Protein 6XI3 (pdb70)

Structure (mmCIF, N/CA/C/O backbone):
data_6XI3
#
_entry.id   6XI3
#
_cell.length_a   202.833
_cell.length_b   45.631
_cell.length_c   58.600
_cell.angle_alpha   90.000
_cell.angle_beta   99.994
_cell.angle_gamma   90.000
#
_symmetry.space_group_name_H-M   'C 1 2 1'
#
loop_
_entity.id
_entity.type
_entity.pdbx_description
1 polymer 'Large adhesion protein (Lap) involved in biofilm formation'
2 non-polymer 'CALCIUM ION'
3 non-polymer 'CHLORIDE ION'
4 non-polymer 'SODIUM ION'
5 non-polymer '{[-(BIS-CARBOXYMETHYL-AMINO)-ETHYL]-CARBOXYMETHYL-AMINO}-ACETIC ACID'
6 non-polymer DI(HYDROXYETHYL)ETHER
7 non-polymer 1,2-ETHANEDIOL
8 water water
#
loop_
_atom_site.group_PDB
_atom_site.id
_atom_site.type_symbol
_atom_site.label_atom_id
_atom_site.label_alt_id
_atom_site.label_comp_id
_atom_site.label_asym_id
_atom_site.label_entity_id
_atom_site.label_seq_id
_atom_site.pdbx_PDB_ins_code
_atom_site.Cartn_x
_atom_site.Cartn_y
_atom_site.Cartn_z
_atom_site.occupancy
_atom_site.B_iso_or_equiv
_atom_site.auth_seq_id
_atom_site.auth_comp_id
_atom_site.auth_asym_id
_atom_site.auth_atom_id
_atom_site.pdbx_PDB_model_num
ATOM 1 N N . ALA A 1 27 ? 32.372 12.907 -34.667 1.000 71.518 27 ALA AAA N 1
ATOM 2 C CA . ALA A 1 27 ? 31.177 13.381 -33.882 1.000 70.157 27 ALA AAA CA 1
ATOM 3 C C . ALA A 1 27 ? 31.481 13.290 -32.377 1.000 60.013 27 ALA AAA C 1
ATOM 4 O O . ALA A 1 27 ? 31.951 12.214 -31.918 1.000 56.282 27 ALA AAA O 1
ATOM 6 N N . GLY A 1 28 ? 31.267 14.386 -31.641 1.000 44.782 28 GLY AAA N 1
ATOM 7 C CA . GLY A 1 28 ? 31.536 14.422 -30.191 1.000 41.576 28 GLY AAA CA 1
ATOM 8 C C . GLY A 1 28 ? 30.640 13.452 -29.443 1.000 37.574 28 GLY AAA C 1
ATOM 9 O O . GLY A 1 28 ? 29.456 13.385 -29.781 1.000 36.430 28 GLY AAA O 1
ATOM 10 N N . ALA A 1 29 ? 31.151 12.711 -28.459 1.000 34.840 29 ALA AAA N 1
ATOM 11 C CA . ALA A 1 29 ? 30.299 11.777 -27.665 1.000 31.454 29 ALA AAA CA 1
ATOM 12 C C . ALA A 1 29 ? 30.769 11.761 -26.208 1.000 30.392 29 ALA AAA C 1
ATOM 13 O O . ALA A 1 29 ? 31.958 12.011 -25.941 1.000 27.462 29 ALA AAA O 1
ATOM 15 N N . LEU A 1 30 ? 29.838 11.565 -25.285 1.000 25.764 30 LEU AAA N 1
ATOM 16 C CA . LEU A 1 30 ? 30.143 11.420 -23.848 1.000 26.731 30 LEU AAA CA 1
ATOM 17 C C . LEU A 1 30 ? 29.314 10.259 -23.315 1.000 27.122 30 LEU AAA C 1
ATOM 18 O O . LEU A 1 30 ? 28.113 10.187 -23.650 1.000 28.319 30 LEU AAA O 1
ATOM 23 N N . THR A 1 31 ? 29.927 9.405 -22.499 1.000 26.413 31 THR AAA N 1
ATOM 24 C CA . THR A 1 31 ? 29.194 8.393 -21.682 1.000 25.609 31 THR AAA CA 1
ATOM 25 C C . THR A 1 31 ? 29.535 8.608 -20.217 1.000 25.278 31 THR AAA C 1
ATOM 26 O O . THR A 1 31 ? 30.688 9.022 -19.901 1.000 25.841 31 THR AAA O 1
ATOM 30 N N . VAL A 1 32 ? 28.615 8.199 -19.348 1.000 26.418 32 VAL AAA N 1
ATOM 31 C CA . VAL A 1 32 ? 28.892 8.120 -17.897 1.000 24.344 32 VAL AAA CA 1
ATOM 32 C C . VAL A 1 32 ? 28.289 6.806 -17.392 1.000 27.552 32 VAL AAA C 1
ATOM 33 O O . VAL A 1 32 ? 27.248 6.414 -17.905 1.000 26.173 32 VAL AAA O 1
ATOM 37 N N . SER A 1 33 ? 28.942 6.131 -16.447 1.000 27.328 33 SER AAA N 1
ATOM 38 C CA . SER A 1 33 ? 28.373 4.945 -15.766 1.000 28.307 33 SER AAA CA 1
ATOM 39 C C . SER A 1 33 ? 28.529 5.165 -14.281 1.000 27.100 33 SER AAA C 1
ATOM 40 O O . SER A 1 33 ? 29.527 5.760 -13.894 1.000 24.200 33 SER AAA O 1
ATOM 43 N N . LEU A 1 34 ? 27.537 4.703 -13.518 1.000 26.156 34 LEU AAA N 1
ATOM 44 C CA . LEU A 1 34 ? 27.618 4.623 -12.047 1.000 29.101 34 LEU AAA CA 1
ATOM 45 C C . LEU A 1 34 ? 28.103 3.205 -11.732 1.000 29.178 34 LEU AAA C 1
ATOM 46 O O . LEU A 1 34 ? 27.330 2.279 -11.899 1.000 32.697 34 LEU AAA O 1
ATOM 51 N N . ASP A 1 35 ? 29.376 3.049 -11.391 1.000 28.568 35 ASP AAA N 1
ATOM 52 C CA . ASP A 1 35 ? 30.013 1.714 -11.288 1.000 28.782 35 ASP AAA CA 1
ATOM 53 C C . ASP A 1 35 ? 29.674 1.073 -9.954 1.000 30.322 35 ASP AAA C 1
ATOM 54 O O . ASP A 1 35 ? 29.447 -0.134 -9.942 1.000 32.549 35 ASP AAA O 1
ATOM 59 N N . THR A 1 36 ? 29.670 1.835 -8.874 1.000 29.511 36 THR AAA N 1
ATOM 60 C CA . THR A 1 36 ? 29.358 1.265 -7.541 1.000 33.751 36 THR AAA CA 1
ATOM 61 C C . THR A 1 36 ? 28.697 2.335 -6.687 1.000 31.544 36 THR AAA C 1
ATOM 62 O O . THR A 1 36 ? 29.059 3.504 -6.779 1.000 31.727 36 THR AAA O 1
ATOM 66 N N . VAL A 1 37 ? 27.736 1.909 -5.890 1.000 30.844 37 VAL AAA N 1
ATOM 67 C CA . VAL A 1 37 ? 27.194 2.697 -4.764 1.000 30.523 37 VAL AAA CA 1
ATOM 68 C C . VAL A 1 37 ? 27.531 1.879 -3.528 1.000 34.314 37 VAL AAA C 1
ATOM 69 O O . VAL A 1 37 ? 27.088 0.688 -3.468 1.000 33.521 37 VAL AAA O 1
ATOM 73 N N . ASP A 1 38 ? 28.323 2.473 -2.640 1.000 31.862 38 ASP AAA N 1
ATOM 74 C CA . ASP A 1 38 ? 28.686 1.870 -1.340 1.000 31.514 38 ASP AAA CA 1
ATOM 75 C C . ASP A 1 38 ? 27.741 2.440 -0.279 1.000 28.227 38 ASP AAA C 1
ATOM 76 O O . ASP A 1 38 ? 28.005 3.543 0.219 1.000 30.398 38 ASP AAA O 1
ATOM 81 N N . ASN A 1 39 ? 26.719 1.668 0.067 1.000 28.569 39 ASN AAA N 1
ATOM 82 C CA . ASN A 1 39 ? 25.676 1.995 1.072 1.000 30.980 39 ASN AAA CA 1
ATOM 83 C C . ASN A 1 39 ? 26.278 2.243 2.462 1.000 32.822 39 ASN AAA C 1
ATOM 84 O O . ASN A 1 39 ? 25.732 3.117 3.183 1.000 36.842 39 ASN AAA O 1
ATOM 89 N N . THR A 1 40 ? 27.365 1.560 2.837 1.000 33.815 40 THR AAA N 1
ATOM 90 C CA . THR A 1 40 ? 28.004 1.704 4.178 1.000 33.863 40 THR AAA CA 1
ATOM 91 C C . THR A 1 40 ? 28.844 2.985 4.228 1.000 31.395 40 THR AAA C 1
ATOM 92 O O . THR A 1 40 ? 28.632 3.794 5.130 1.000 32.928 40 THR AAA O 1
ATOM 96 N N . ALA A 1 41 ? 29.739 3.207 3.274 1.000 30.676 41 ALA AAA N 1
ATOM 97 C CA . ALA A 1 41 ? 30.566 4.437 3.230 1.000 31.245 41 ALA AAA CA 1
ATOM 98 C C . ALA A 1 41 ? 29.740 5.628 2.691 1.000 31.794 41 ALA AAA C 1
ATOM 99 O O . ALA A 1 41 ? 30.181 6.776 2.892 1.000 28.530 41 ALA AAA O 1
ATOM 101 N N . GLN A 1 42 ? 28.567 5.380 2.066 1.000 27.942 42 GLN AAA N 1
ATOM 102 C CA . GLN A 1 42 ? 27.743 6.454 1.409 1.000 29.124 42 GLN AAA CA 1
ATOM 103 C C . GLN A 1 42 ? 28.617 7.211 0.399 1.000 25.984 42 GLN AAA C 1
ATOM 104 O O . GLN A 1 42 ? 28.852 8.460 0.553 1.000 25.550 42 GLN AAA O 1
ATOM 110 N N . THR A 1 43 ? 29.177 6.448 -0.530 1.000 26.331 43 THR AAA N 1
ATOM 111 C CA . THR A 1 43 ? 30.058 6.969 -1.595 1.000 28.077 43 THR AAA CA 1
ATOM 112 C C . THR A 1 43 ? 29.649 6.322 -2.899 1.000 27.368 43 THR AAA C 1
ATOM 113 O O . THR A 1 43 ? 28.992 5.298 -2.863 1.000 26.947 43 THR AAA O 1
ATOM 117 N N . ALA A 1 44 ? 30.074 6.904 -4.008 1.000 25.123 44 ALA AAA N 1
ATOM 118 C CA . ALA A 1 44 ? 29.841 6.306 -5.331 1.000 23.989 44 ALA AAA CA 1
ATOM 119 C C . ALA A 1 44 ? 31.119 6.421 -6.141 1.000 21.705 44 ALA AAA C 1
ATOM 120 O O . ALA A 1 44 ? 31.885 7.384 -5.952 1.000 21.909 44 ALA AAA O 1
ATOM 122 N N . ASN A 1 45 ? 31.271 5.486 -7.059 1.000 25.357 45 ASN AAA N 1
ATOM 123 C CA . ASN A 1 45 ? 32.354 5.486 -8.070 1.000 25.431 45 ASN AAA CA 1
ATOM 124 C C . ASN A 1 45 ? 31.684 5.607 -9.431 1.000 24.527 45 ASN AAA C 1
ATOM 125 O O . ASN A 1 45 ? 30.673 4.845 -9.698 1.000 23.526 45 ASN AAA O 1
ATOM 130 N N . LEU A 1 46 ? 32.202 6.551 -10.223 1.000 24.888 46 LEU AAA N 1
ATOM 131 C CA . LEU A 1 46 ? 31.727 6.900 -11.583 1.000 27.901 46 LEU AAA CA 1
ATOM 132 C C . LEU A 1 46 ? 32.895 6.746 -12.549 1.000 25.524 46 LEU AAA C 1
ATOM 133 O O . LEU A 1 46 ? 34.025 7.049 -12.151 1.000 26.198 46 LEU AAA O 1
ATOM 138 N N . SER A 1 47 ? 32.594 6.460 -13.804 1.000 26.412 47 SER AAA N 1
ATOM 139 C CA . SER A 1 47 ? 33.569 6.553 -14.910 1.000 23.663 47 SER AAA CA 1
ATOM 140 C C . SER A 1 47 ? 32.853 6.938 -16.206 1.000 24.217 47 SER AAA C 1
ATOM 141 O O . SER A 1 47 ? 31.606 6.921 -16.268 1.000 26.901 47 SER AAA O 1
ATOM 144 N N . GLY A 1 48 ? 33.627 7.287 -17.224 1.000 26.251 48 GLY AAA N 1
ATOM 145 C CA . GLY A 1 48 ? 33.063 7.379 -18.577 1.000 24.624 48 GLY AAA CA 1
ATOM 146 C C . GLY A 1 48 ? 34.136 7.491 -19.630 1.000 22.836 48 GLY AAA C 1
ATOM 147 O O . GLY A 1 48 ? 35.370 7.306 -19.319 1.000 21.155 48 GLY AAA O 1
ATOM 148 N N . THR A 1 49 ? 33.669 7.783 -20.828 1.000 21.915 49 THR AAA N 1
ATOM 149 C CA . THR A 1 49 ? 34.472 7.895 -22.064 1.000 24.470 49 THR AAA CA 1
ATOM 150 C C . THR A 1 49 ? 34.018 9.146 -22.794 1.000 24.345 49 THR AAA C 1
ATOM 151 O O . THR A 1 49 ? 32.858 9.571 -22.613 1.000 25.327 49 THR AAA O 1
ATOM 155 N N . THR A 1 50 ? 34.883 9.649 -23.668 1.000 24.104 50 THR AAA N 1
ATOM 156 C CA . THR A 1 50 ? 34.586 10.797 -24.544 1.000 24.899 50 THR AAA CA 1
ATOM 157 C C . THR A 1 50 ? 35.199 10.519 -25.893 1.000 24.750 50 THR AAA C 1
ATOM 158 O O . THR A 1 50 ? 36.175 9.782 -25.927 1.000 23.369 50 THR AAA O 1
ATOM 162 N N . THR A 1 51 ? 34.618 11.120 -26.919 1.000 26.434 51 THR AAA N 1
ATOM 163 C CA . THR A 1 51 ? 35.156 11.170 -28.300 1.000 27.844 51 THR AAA CA 1
ATOM 164 C C . THR A 1 51 ? 35.207 12.645 -28.660 1.000 25.539 51 THR AAA C 1
ATOM 165 O O . THR A 1 51 ? 34.189 13.334 -28.393 1.000 24.418 51 THR AAA O 1
ATOM 169 N N . ASP A 1 52 ? 36.336 13.108 -29.192 1.000 25.936 52 ASP AAA N 1
ATOM 170 C CA . ASP A 1 52 ? 36.477 14.475 -29.739 1.000 31.289 52 ASP AAA CA 1
ATOM 171 C C . ASP A 1 52 ? 36.326 15.487 -28.615 1.000 30.748 52 ASP AAA C 1
ATOM 172 O O . ASP A 1 52 ? 35.943 16.619 -28.933 1.000 27.319 52 ASP AAA O 1
ATOM 177 N N . VAL A 1 53 ? 36.608 15.094 -27.375 1.000 24.682 53 VAL AAA N 1
ATOM 178 C CA . VAL A 1 53 ? 36.830 16.048 -26.253 1.000 26.073 53 VAL AAA CA 1
ATOM 179 C C . VAL A 1 53 ? 38.338 16.102 -26.004 1.000 25.735 53 VAL AAA C 1
ATOM 180 O O . VAL A 1 53 ? 38.977 15.020 -25.936 1.000 27.538 53 VAL AAA O 1
ATOM 184 N N . ALA A 1 54 ? 3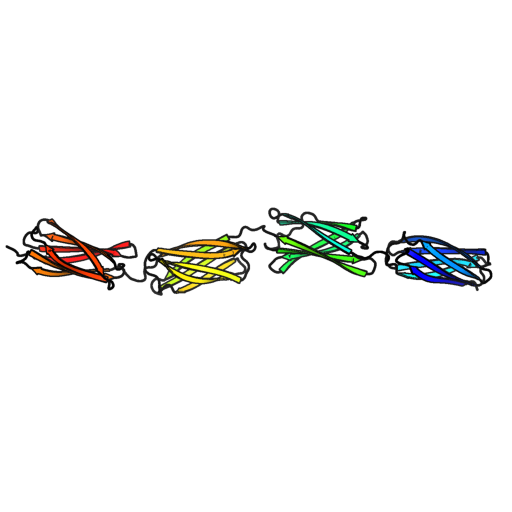8.898 17.304 -25.878 1.000 22.931 54 ALA AAA N 1
ATOM 185 C CA . ALA A 1 54 ? 40.350 17.503 -25.663 1.000 25.743 54 ALA AAA CA 1
ATOM 186 C C . ALA A 1 54 ? 40.729 16.952 -24.296 1.000 24.639 54 ALA AAA C 1
ATOM 187 O O . ALA A 1 54 ? 40.058 17.236 -23.294 1.000 23.095 54 ALA AAA O 1
ATOM 189 N N . PRO A 1 55 ? 41.837 16.187 -24.215 1.000 24.740 55 PRO AAA N 1
ATOM 190 C CA . PRO A 1 55 ? 42.398 15.833 -22.913 1.000 26.426 55 PRO AAA CA 1
ATOM 191 C C . PRO A 1 55 ? 42.649 17.130 -22.121 1.000 25.870 55 PRO AAA C 1
ATOM 192 O O . PRO A 1 55 ? 43.010 18.124 -22.722 1.000 23.172 55 PRO AAA O 1
ATOM 196 N N . ASN A 1 56 ? 42.360 17.093 -20.816 1.000 22.697 56 ASN AAA N 1
ATOM 197 C CA . ASN A 1 56 ? 42.533 18.191 -19.836 1.000 24.265 56 ASN AAA CA 1
ATOM 198 C C . ASN A 1 56 ? 41.293 19.090 -19.792 1.000 23.979 56 ASN AAA C 1
ATOM 199 O O . ASN A 1 56 ? 41.266 20.026 -18.950 1.000 25.597 56 ASN AAA O 1
ATOM 204 N N . GLU A 1 57 ? 40.267 18.791 -20.586 1.000 23.968 57 GLU AAA N 1
ATOM 205 C CA . GLU A 1 57 ? 38.936 19.418 -20.409 1.000 26.860 57 GLU AAA CA 1
ATOM 206 C C . GLU A 1 57 ? 38.236 18.674 -19.261 1.000 25.917 57 GLU AAA C 1
ATOM 207 O O . GLU A 1 57 ? 38.742 17.612 -18.849 1.000 21.218 57 GLU AAA O 1
ATOM 213 N N . GLN A 1 58 ? 37.172 19.259 -18.743 1.000 23.789 58 GLN AAA N 1
ATOM 214 C CA . GLN A 1 58 ? 36.443 18.748 -17.564 1.000 25.477 58 GLN AAA CA 1
ATOM 215 C C . GLN A 1 58 ? 35.086 18.183 -17.995 1.000 26.342 58 GLN AAA C 1
ATOM 216 O O . GLN A 1 58 ? 34.489 18.689 -18.986 1.000 22.510 58 GLN AAA O 1
ATOM 222 N N . VAL A 1 59 ? 34.661 17.141 -17.271 1.000 23.945 59 VAL AAA N 1
ATOM 223 C CA . VAL A 1 59 ? 33.284 16.599 -17.279 1.000 23.106 59 VAL AAA CA 1
ATOM 224 C C . VAL A 1 59 ? 32.609 17.056 -15.995 1.000 24.291 59 VAL AAA C 1
ATOM 225 O O . VAL A 1 59 ? 33.125 16.741 -14.931 1.000 24.361 59 VAL AAA O 1
ATOM 229 N N . ALA A 1 60 ? 31.528 17.821 -16.110 1.000 23.667 60 ALA AAA N 1
ATOM 230 C CA . ALA A 1 60 ? 30.720 18.260 -14.948 1.000 23.479 60 ALA AAA CA 1
ATOM 231 C C . ALA A 1 60 ? 29.743 17.131 -14.627 1.000 25.226 60 ALA AAA C 1
ATOM 232 O O . ALA A 1 60 ? 29.187 16.479 -15.556 1.000 22.786 60 ALA AAA O 1
ATOM 234 N N . ILE A 1 61 ? 29.545 16.868 -13.352 1.000 24.128 61 ILE AAA N 1
ATOM 235 C CA . ILE A 1 61 ? 28.699 15.727 -12.958 1.000 23.992 61 ILE AAA CA 1
ATOM 236 C C . ILE A 1 61 ? 27.716 16.230 -11.919 1.000 23.940 61 ILE AAA C 1
ATOM 237 O O . ILE A 1 61 ? 28.128 16.997 -11.045 1.000 23.742 61 ILE AAA O 1
ATOM 242 N N . THR A 1 62 ? 26.468 15.823 -12.039 1.000 22.464 62 THR AAA N 1
ATOM 243 C CA . THR A 1 62 ? 25.492 15.980 -10.932 1.000 24.349 62 THR AAA CA 1
ATOM 244 C C . THR A 1 62 ? 24.990 14.595 -10.542 1.000 24.374 62 THR AAA C 1
ATOM 245 O O . THR A 1 62 ? 24.836 13.687 -11.417 1.000 26.181 62 THR AAA O 1
ATOM 249 N N . ILE A 1 63 ? 24.788 14.424 -9.248 1.000 26.766 63 ILE AAA N 1
ATOM 250 C CA . ILE A 1 63 ? 24.080 13.239 -8.712 1.000 24.776 63 ILE AAA CA 1
ATOM 251 C C . ILE A 1 63 ? 22.891 13.807 -7.958 1.000 24.495 63 ILE AAA C 1
ATOM 252 O O . ILE A 1 63 ? 23.128 14.597 -7.034 1.000 23.131 63 ILE AAA O 1
ATOM 257 N N . THR A 1 64 ? 21.689 13.466 -8.417 1.000 23.864 64 THR AAA N 1
ATOM 258 C CA . THR A 1 64 ? 20.409 13.955 -7.872 1.000 25.920 64 THR AAA CA 1
ATOM 259 C C . THR A 1 64 ? 19.669 12.795 -7.203 1.000 25.635 64 THR AAA C 1
ATOM 260 O O . THR A 1 64 ? 19.527 11.719 -7.814 1.000 24.803 64 THR AAA O 1
ATOM 264 N N . ASP A 1 65 ? 19.130 13.042 -6.020 1.000 27.503 65 ASP AAA N 1
ATOM 265 C CA . ASP A 1 65 ? 18.420 11.974 -5.276 1.000 29.682 65 ASP AAA CA 1
ATOM 266 C C . ASP A 1 65 ? 16.898 12.131 -5.456 1.000 29.755 65 ASP AAA C 1
ATOM 267 O O . ASP A 1 65 ? 16.447 13.067 -6.165 1.000 25.761 65 ASP AAA O 1
ATOM 272 N N . SER A 1 66 ? 16.143 11.238 -4.807 1.000 28.516 66 SER AAA N 1
ATOM 273 C CA . SER A 1 66 ? 14.666 11.127 -4.853 1.000 31.382 66 SER AAA CA 1
ATOM 274 C C . SER A 1 66 ? 13.987 12.387 -4.291 1.000 32.040 66 SER AAA C 1
ATOM 275 O O . SER A 1 66 ? 12.787 12.511 -4.476 1.000 35.783 66 SER AAA O 1
ATOM 278 N N . ALA A 1 67 ? 14.698 13.255 -3.577 1.000 30.758 67 ALA AAA N 1
ATOM 279 C CA . ALA A 1 67 ? 14.151 14.497 -2.976 1.000 34.844 67 ALA AAA CA 1
ATOM 280 C C . ALA A 1 67 ? 14.632 15.758 -3.729 1.000 34.523 67 ALA AAA C 1
ATOM 281 O O . ALA A 1 67 ? 14.373 16.887 -3.235 1.000 34.081 67 ALA AAA O 1
ATOM 283 N N . GLY A 1 68 ? 15.396 15.599 -4.811 1.000 32.710 68 GLY AAA N 1
ATOM 284 C CA . GLY A 1 68 ? 16.006 16.729 -5.546 1.000 31.643 68 GLY AAA CA 1
ATOM 285 C C . GLY A 1 68 ? 17.300 17.285 -4.954 1.000 34.196 68 GLY AAA C 1
ATOM 286 O O . GLY A 1 68 ? 17.815 18.228 -5.541 1.000 32.259 68 GLY AAA O 1
ATOM 287 N N . ASN A 1 69 ? 17.855 16.736 -3.865 1.000 33.906 69 ASN AAA N 1
ATOM 288 C CA . ASN A 1 69 ? 19.196 17.146 -3.375 1.000 30.934 69 ASN AAA CA 1
ATOM 289 C C . ASN A 1 69 ? 20.226 16.838 -4.471 1.000 30.225 69 ASN AAA C 1
ATOM 290 O O . ASN A 1 69 ? 20.071 15.832 -5.166 1.000 28.233 69 ASN AAA O 1
ATOM 295 N N . ILE A 1 70 ? 21.241 17.675 -4.624 1.000 29.344 70 ILE AAA N 1
ATOM 296 C CA . ILE A 1 70 ? 22.232 17.517 -5.729 1.000 27.601 70 ILE AAA CA 1
ATOM 297 C C . ILE A 1 70 ? 23.619 17.410 -5.112 1.000 25.992 70 ILE AAA C 1
ATOM 298 O O . ILE A 1 70 ? 23.981 18.234 -4.248 1.000 25.853 70 ILE AAA O 1
ATOM 303 N N . VAL A 1 71 ? 24.402 16.475 -5.617 1.000 23.288 71 VAL AAA N 1
ATOM 304 C CA . VAL A 1 71 ? 25.863 16.517 -5.432 1.000 24.931 71 VAL AAA CA 1
ATOM 305 C C . VAL A 1 71 ? 26.460 17.011 -6.754 1.000 24.476 71 VAL AAA C 1
ATOM 306 O O . VAL A 1 71 ? 26.137 16.424 -7.807 1.000 20.828 71 VAL AAA O 1
ATOM 310 N N . ASN A 1 72 ? 27.365 17.979 -6.671 1.000 23.360 72 ASN AAA N 1
ATOM 311 C CA . ASN A 1 72 ? 28.140 18.489 -7.831 1.000 24.718 72 ASN AAA CA 1
ATOM 312 C C . ASN A 1 72 ? 29.561 17.937 -7.767 1.000 24.181 72 ASN AAA C 1
ATOM 313 O O . ASN A 1 72 ? 30.166 18.036 -6.694 1.000 22.279 72 ASN AAA O 1
ATOM 318 N N . ALA A 1 73 ? 30.049 17.404 -8.886 1.000 21.212 73 ALA AAA N 1
ATOM 319 C CA . ALA A 1 73 ? 31.426 16.890 -9.024 1.000 23.383 73 ALA AAA CA 1
ATOM 320 C C . ALA A 1 73 ? 32.000 17.272 -10.391 1.000 21.801 73 ALA AAA C 1
ATOM 321 O O . ALA A 1 73 ? 31.259 17.765 -11.268 1.000 21.702 73 ALA AAA O 1
ATOM 323 N N . ILE A 1 74 ? 33.305 17.108 -10.522 1.000 22.444 74 ILE AAA N 1
ATOM 324 C CA . ILE A 1 74 ? 34.040 17.439 -11.773 1.000 24.780 74 ILE AAA CA 1
ATOM 325 C C . ILE A 1 74 ? 35.177 16.441 -11.911 1.000 24.071 74 ILE AAA C 1
ATOM 326 O O . ILE A 1 74 ? 35.849 16.101 -10.885 1.000 22.543 74 ILE AAA O 1
ATOM 331 N N . ALA A 1 75 ? 35.421 16.015 -13.137 1.000 21.250 75 ALA AAA N 1
ATOM 332 C CA . ALA A 1 75 ? 36.524 15.090 -13.458 1.000 21.842 75 ALA AAA CA 1
ATOM 333 C C . ALA A 1 75 ? 37.309 15.610 -14.647 1.000 23.146 75 ALA AAA C 1
ATOM 334 O O . ALA A 1 75 ? 36.701 16.325 -15.461 1.000 20.416 75 ALA AAA O 1
ATOM 336 N N . THR A 1 76 ? 38.566 15.180 -14.795 1.000 23.052 76 THR AAA N 1
ATOM 337 C CA . THR A 1 76 ? 39.388 15.565 -15.973 1.000 23.169 76 THR AAA CA 1
ATOM 338 C C . THR A 1 76 ? 39.457 14.408 -16.991 1.000 22.765 76 THR AAA C 1
ATOM 339 O O . THR A 1 76 ? 39.713 13.246 -16.638 1.000 24.038 76 THR AAA O 1
ATOM 343 N N . VAL A 1 77 ? 39.250 14.736 -18.256 1.000 22.286 77 VAL AAA N 1
ATOM 344 C CA . VAL A 1 77 ? 39.421 13.817 -19.410 1.000 22.420 77 VAL AAA CA 1
ATOM 345 C C . VAL A 1 77 ? 40.906 13.488 -19.583 1.000 23.551 77 VAL AAA C 1
ATOM 346 O O . VAL A 1 77 ? 41.744 14.432 -19.765 1.000 24.634 77 VAL AAA O 1
ATOM 350 N N . GLY A 1 78 ? 41.220 12.198 -19.612 1.000 20.611 78 GLY AAA N 1
ATOM 351 C CA . GLY A 1 78 ? 42.599 11.708 -19.766 1.000 20.744 78 GLY AAA CA 1
ATOM 352 C C . GLY A 1 78 ? 43.054 11.775 -21.217 1.000 23.514 78 GLY AAA C 1
ATOM 353 O O . GLY A 1 78 ? 42.216 12.112 -22.126 1.000 22.856 78 GLY AAA O 1
ATOM 354 N N . ALA A 1 79 ? 44.326 11.469 -21.448 1.000 23.240 79 ALA AAA N 1
ATOM 355 C CA . ALA A 1 79 ? 44.928 11.286 -22.785 1.000 27.615 79 ALA AAA CA 1
ATOM 356 C C . ALA A 1 79 ? 44.017 10.400 -23.646 1.000 27.015 79 ALA AAA C 1
ATOM 357 O O . ALA A 1 79 ? 43.844 10.746 -24.789 1.000 27.111 79 ALA AAA O 1
ATOM 359 N N . ASP A 1 80 ? 43.438 9.331 -23.097 1.000 25.628 80 ASP AAA N 1
ATOM 360 C CA . ASP A 1 80 ? 42.648 8.317 -23.860 1.000 26.211 80 ASP AAA CA 1
ATOM 361 C C . ASP A 1 80 ? 41.144 8.642 -23.887 1.000 27.433 80 ASP AAA C 1
ATOM 362 O O . ASP A 1 80 ? 40.321 7.815 -24.386 1.000 28.873 80 ASP AAA O 1
ATOM 367 N N . GLY A 1 81 ? 40.750 9.799 -23.380 1.000 24.324 81 GLY AAA N 1
ATOM 368 C CA . GLY A 1 81 ? 39.365 10.261 -23.484 1.000 22.943 81 GLY AAA CA 1
ATOM 369 C C . GLY A 1 81 ? 38.536 9.777 -22.309 1.000 23.612 81 GLY AAA C 1
ATOM 370 O O . GLY A 1 81 ? 37.353 10.150 -22.245 1.000 22.675 81 GLY AAA O 1
ATOM 371 N N . SER A 1 82 ? 39.122 9.006 -21.382 1.000 23.054 82 SER AAA N 1
ATOM 372 C CA . SER A 1 82 ? 38.343 8.417 -20.261 1.000 22.702 82 SER AAA CA 1
ATOM 373 C C . SER A 1 82 ? 38.422 9.355 -19.064 1.000 21.193 82 SER AAA C 1
ATOM 374 O O . SER A 1 82 ? 39.299 10.253 -19.019 1.000 21.697 82 SER AAA O 1
ATOM 377 N N . TYR A 1 83 ? 37.534 9.151 -18.101 1.000 22.325 83 TYR AAA N 1
ATOM 378 C CA . TYR A 1 83 ? 37.515 9.934 -16.852 1.000 22.669 83 TYR AAA CA 1
ATOM 379 C C . TYR A 1 83 ? 36.936 9.023 -15.781 1.000 22.547 83 TYR AAA C 1
ATOM 380 O O . TYR A 1 83 ? 36.252 8.077 -16.138 1.000 20.357 83 TYR AAA O 1
ATOM 389 N N . SER A 1 84 ? 37.265 9.278 -14.529 1.000 22.930 84 SER AAA N 1
ATOM 390 C CA . SER A 1 84 ? 36.609 8.571 -13.403 1.000 25.468 84 SER AAA CA 1
ATOM 391 C C . SER A 1 84 ? 36.709 9.375 -12.112 1.000 20.972 84 SER AAA C 1
ATOM 392 O O . SER A 1 84 ? 37.507 10.281 -12.024 1.000 22.460 84 SER AAA O 1
ATOM 395 N N . LEU A 1 85 ? 35.809 9.090 -11.179 1.000 22.401 85 LEU AAA N 1
ATOM 396 C CA . LEU A 1 85 ? 35.829 9.633 -9.802 1.000 24.508 85 LEU AAA CA 1
ATOM 397 C C . LEU A 1 85 ? 35.551 8.441 -8.870 1.000 24.078 85 LEU AAA C 1
ATOM 398 O O . LEU A 1 85 ? 34.684 7.645 -9.214 1.000 26.574 85 LEU AAA O 1
ATOM 403 N N . THR A 1 86 ? 36.312 8.311 -7.789 1.000 26.470 86 THR AAA N 1
ATOM 404 C CA . THR A 1 86 ? 36.194 7.229 -6.764 1.000 28.519 86 THR AAA CA 1
ATOM 405 C C . THR A 1 86 ? 35.855 7.878 -5.423 1.000 27.366 86 THR AAA C 1
ATOM 406 O O . THR A 1 86 ? 36.447 8.915 -5.125 1.000 26.904 86 THR AAA O 1
ATOM 410 N N . GLY A 1 87 ? 34.992 7.269 -4.613 1.000 28.831 87 GLY AAA N 1
ATOM 411 C CA . GLY A 1 87 ? 34.736 7.771 -3.248 1.000 26.956 87 GLY AAA CA 1
ATOM 412 C C . GLY A 1 87 ? 34.001 9.083 -3.249 1.000 27.640 87 GLY AAA C 1
ATOM 413 O O . GLY A 1 87 ? 34.211 9.871 -2.310 1.000 30.193 87 GLY AAA O 1
ATOM 414 N N . VAL A 1 88 ? 33.164 9.348 -4.268 1.000 27.796 88 VAL AAA N 1
ATOM 415 C CA . VAL A 1 88 ? 32.351 10.594 -4.281 1.000 25.751 88 VAL AAA CA 1
ATOM 416 C C . VAL A 1 88 ? 31.393 10.533 -3.082 1.000 24.873 88 VAL AAA C 1
ATOM 417 O O . VAL A 1 88 ? 30.692 9.541 -2.940 1.000 25.005 88 VAL AAA O 1
ATOM 421 N N . ASP A 1 89 ? 31.355 11.576 -2.280 1.000 24.284 89 ASP AAA N 1
ATOM 422 C CA . ASP A 1 89 ? 30.525 11.662 -1.052 1.000 26.504 89 ASP AAA CA 1
ATOM 423 C C . ASP A 1 89 ? 29.050 11.844 -1.418 1.000 26.697 89 ASP AAA C 1
ATOM 424 O O . ASP A 1 89 ? 28.693 12.933 -1.896 1.000 26.767 89 ASP AAA O 1
ATOM 429 N N . ILE A 1 90 ? 28.220 10.840 -1.150 1.000 25.040 90 ILE AAA N 1
ATOM 430 C CA . ILE A 1 90 ? 26.745 10.961 -1.328 1.000 26.878 90 ILE AAA CA 1
ATOM 431 C C . ILE A 1 90 ? 26.017 10.869 0.018 1.000 29.649 90 ILE AAA C 1
ATOM 432 O O . ILE A 1 90 ? 24.790 10.658 0.004 1.000 25.869 90 ILE AAA O 1
ATOM 437 N N . SER A 1 91 ? 26.704 11.204 1.110 1.000 26.198 91 SER AAA N 1
ATOM 438 C CA . SER A 1 91 ? 26.102 11.248 2.466 1.000 29.968 91 SER AAA CA 1
ATOM 439 C C . SER A 1 91 ? 25.066 12.376 2.546 1.000 31.387 91 SER AAA C 1
ATOM 440 O O . SER A 1 91 ? 24.184 12.274 3.378 1.000 29.083 91 SER AAA O 1
ATOM 443 N N . SER A 1 92 ? 25.150 13.401 1.702 1.000 31.154 92 SER AAA N 1
ATOM 444 C CA . SER A 1 92 ? 24.139 14.488 1.636 1.000 29.991 92 SER AAA CA 1
ATOM 445 C C . SER A 1 92 ? 22.845 13.971 0.990 1.000 30.123 92 SER AAA C 1
ATOM 446 O O . SER A 1 92 ? 21.844 14.663 1.085 1.000 28.449 92 SER AAA O 1
ATOM 449 N N . LEU A 1 93 ? 22.852 12.830 0.303 1.000 25.695 93 LEU AAA N 1
ATOM 450 C CA . LEU A 1 93 ? 21.672 12.417 -0.478 1.000 27.051 93 LEU AAA CA 1
ATOM 451 C C . LEU A 1 93 ? 20.822 11.486 0.389 1.000 31.704 93 LEU AAA C 1
ATOM 452 O O . LEU A 1 93 ? 21.376 10.842 1.312 1.000 29.394 93 LEU AAA O 1
ATOM 457 N N . VAL A 1 94 ? 19.530 11.432 0.077 1.000 32.111 94 VAL AAA N 1
ATOM 458 C CA . VAL A 1 94 ? 18.581 10.486 0.723 1.000 32.836 94 VAL AAA CA 1
ATOM 459 C C . VAL A 1 94 ? 18.456 9.235 -0.137 1.000 30.579 94 VAL AAA C 1
ATOM 460 O O . VAL A 1 94 ? 18.766 9.287 -1.328 1.000 29.564 94 VAL AAA O 1
ATOM 464 N N . ASP A 1 95 ? 17.968 8.161 0.482 1.000 26.904 95 ASP AAA N 1
ATOM 465 C CA . ASP A 1 95 ? 17.754 6.841 -0.147 1.000 29.918 95 ASP AAA CA 1
ATOM 466 C C . ASP A 1 95 ? 16.730 6.958 -1.281 1.000 29.767 95 ASP AAA C 1
ATOM 467 O O . ASP A 1 95 ? 15.897 7.882 -1.276 1.000 30.269 95 ASP AAA O 1
ATOM 472 N N . GLY A 1 96 ? 16.781 5.981 -2.175 1.000 28.784 96 GLY AAA N 1
ATOM 473 C CA . GLY A 1 96 ? 15.937 5.889 -3.370 1.000 31.185 96 GLY AAA CA 1
ATOM 474 C C . GLY A 1 96 ? 16.799 5.952 -4.615 1.000 32.702 96 GLY AAA C 1
ATOM 475 O O . GLY A 1 96 ? 18.002 5.587 -4.544 1.000 29.293 96 GLY AAA O 1
ATOM 476 N N . SER A 1 97 ? 16.220 6.411 -5.717 1.000 32.069 97 SER AAA N 1
ATOM 477 C CA . SER A 1 97 ? 16.908 6.471 -7.027 1.000 33.897 97 SER AAA CA 1
ATOM 478 C C . SER A 1 97 ? 18.010 7.534 -6.964 1.000 28.118 97 SER AAA C 1
ATOM 479 O O . SER A 1 97 ? 17.852 8.539 -6.268 1.000 29.886 97 SER AAA O 1
ATOM 482 N N . LEU A 1 98 ? 19.101 7.291 -7.671 1.000 28.139 98 LEU AAA N 1
ATOM 483 C CA . LEU A 1 98 ? 20.152 8.295 -7.951 1.000 28.462 98 LEU AAA CA 1
ATOM 484 C C . LEU A 1 98 ? 20.168 8.476 -9.455 1.000 27.785 98 LEU AAA C 1
ATOM 485 O O . LEU A 1 98 ? 20.223 7.440 -10.146 1.000 26.674 98 LEU AAA O 1
ATOM 490 N N . THR A 1 99 ? 20.136 9.720 -9.922 1.000 27.310 99 THR AAA N 1
ATOM 491 C CA . THR A 1 99 ? 20.389 10.054 -11.346 1.000 28.797 99 THR AAA CA 1
ATOM 492 C C . THR A 1 99 ? 21.694 10.822 -11.457 1.000 27.077 99 THR AAA C 1
ATOM 493 O O . THR A 1 99 ? 21.864 11.881 -10.802 1.000 28.464 99 THR AAA O 1
ATOM 497 N N . VAL A 1 100 ? 22.594 10.257 -12.236 1.000 27.424 100 VAL AAA N 1
ATOM 498 C CA . VAL A 1 100 ? 23.905 10.851 -12.564 1.000 27.365 100 VAL AAA CA 1
ATOM 499 C C . VAL A 1 100 ? 23.716 11.559 -13.904 1.000 28.973 100 VAL AAA C 1
ATOM 500 O O . VAL A 1 100 ? 23.154 10.921 -14.823 1.000 26.612 100 VAL AAA O 1
ATOM 504 N N . GLU A 1 101 ? 24.082 12.839 -13.993 1.000 28.473 101 GLU AAA N 1
ATOM 505 C CA . GLU A 1 101 ? 24.106 13.571 -15.298 1.000 30.356 101 GLU AAA CA 1
ATOM 506 C C . GLU A 1 101 ? 25.557 13.989 -15.540 1.000 28.891 101 GLU AAA C 1
ATOM 507 O O . GLU A 1 101 ? 26.164 14.562 -14.613 1.000 24.511 101 GLU AAA O 1
ATOM 513 N N . ALA A 1 102 ? 26.120 13.656 -16.700 1.000 25.324 102 ALA AAA N 1
ATOM 514 C CA . ALA A 1 102 ? 27.458 14.135 -17.075 1.000 25.669 102 ALA AAA CA 1
ATOM 515 C C . ALA A 1 102 ? 27.306 15.111 -18.239 1.000 25.894 102 ALA AAA C 1
ATOM 516 O O . ALA A 1 102 ? 26.417 14.900 -19.070 1.000 27.855 102 ALA AAA O 1
ATOM 518 N N . SER A 1 103 ? 28.145 16.138 -18.298 1.000 24.713 103 SER AAA N 1
ATOM 519 C CA . SER A 1 103 ? 28.127 17.102 -19.425 1.000 26.123 103 SER AAA CA 1
ATOM 520 C C . SER A 1 103 ? 29.553 17.528 -19.747 1.000 24.461 103 SER AAA C 1
ATOM 521 O O . SER A 1 103 ? 30.413 17.629 -18.854 1.000 22.992 103 SER AAA O 1
ATOM 524 N N . ALA A 1 104 ? 29.808 17.740 -21.024 1.000 25.177 104 ALA AAA N 1
ATOM 525 C CA . ALA A 1 104 ? 31.085 18.299 -21.482 1.000 23.435 104 ALA AAA CA 1
ATOM 526 C C . ALA A 1 104 ? 30.847 18.953 -22.844 1.000 25.425 104 ALA AAA C 1
ATOM 527 O O . ALA A 1 104 ? 29.682 18.930 -23.342 1.000 23.705 104 ALA AAA O 1
ATOM 529 N N . GLN A 1 105 ? 31.887 19.567 -23.379 1.000 26.410 105 GLN AAA N 1
ATOM 530 C CA . GLN A 1 105 ? 31.852 20.176 -24.730 1.000 27.656 105 GLN AAA CA 1
ATOM 531 C C . GLN A 1 105 ? 32.913 19.475 -25.573 1.000 24.474 105 GLN AAA C 1
ATOM 532 O O . GLN A 1 105 ? 34.046 19.299 -25.108 1.000 24.446 105 GLN AAA O 1
ATOM 538 N N . ASP A 1 106 ? 32.575 19.168 -26.811 1.000 23.815 106 ASP AAA N 1
ATOM 539 C CA . ASP A 1 106 ? 33.586 18.681 -27.772 1.000 23.955 106 ASP AAA CA 1
ATOM 540 C C . ASP A 1 106 ? 34.480 19.880 -28.156 1.000 24.117 106 ASP AAA C 1
ATOM 541 O O . ASP A 1 106 ? 34.255 21.022 -27.682 1.000 22.877 106 ASP AAA O 1
ATOM 546 N N . ARG A 1 107 ? 35.500 19.613 -28.952 1.000 22.654 107 ARG AAA N 1
ATOM 547 C CA . ARG A 1 107 ? 36.505 20.605 -29.426 1.000 27.857 107 ARG AAA CA 1
ATOM 548 C C . ARG A 1 107 ? 35.846 21.745 -30.224 1.000 25.720 107 ARG AAA C 1
ATOM 549 O O . ARG A 1 107 ? 36.445 22.864 -30.244 1.000 26.914 107 ARG AAA O 1
ATOM 557 N N . ASN A 1 108 ? 34.664 21.511 -30.822 1.000 20.885 108 ASN AAA N 1
ATOM 558 C CA . ASN A 1 108 ? 33.957 22.534 -31.643 1.000 23.423 108 ASN AAA CA 1
ATOM 559 C C . ASN A 1 108 ? 32.820 23.178 -30.827 1.000 23.393 108 ASN AAA C 1
ATOM 560 O O . ASN A 1 108 ? 31.972 23.865 -31.411 1.000 26.235 108 ASN AAA O 1
ATOM 565 N N . GLY A 1 109 ? 32.746 22.892 -29.536 1.000 22.713 109 GLY AAA N 1
ATOM 566 C CA . GLY A 1 109 ? 31.811 23.566 -28.622 1.000 22.921 109 GLY AAA CA 1
ATOM 567 C C . GLY A 1 109 ? 30.476 22.869 -28.470 1.000 23.063 109 GLY AAA C 1
ATOM 568 O O . GLY A 1 109 ? 29.660 23.379 -27.696 1.000 24.604 109 GLY AAA O 1
ATOM 569 N N . ASN A 1 110 ? 30.226 21.765 -29.169 1.000 22.812 110 ASN AAA N 1
ATOM 570 C CA . ASN A 1 110 ? 28.917 21.070 -29.124 1.000 25.064 110 ASN AAA CA 1
ATOM 571 C C . ASN A 1 110 ? 28.683 20.513 -27.705 1.000 28.408 110 ASN AAA C 1
ATOM 572 O O . ASN A 1 110 ? 29.596 19.864 -27.162 1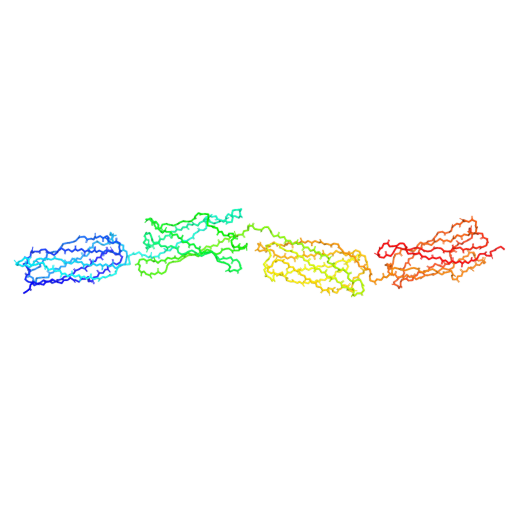.000 24.519 110 ASN AAA O 1
ATOM 577 N N . ALA A 1 111 ? 27.517 20.772 -27.120 1.000 29.249 111 ALA AAA N 1
ATOM 578 C CA . ALA A 1 111 ? 27.111 20.240 -25.792 1.000 30.635 111 ALA AAA CA 1
ATOM 579 C C . ALA A 1 111 ? 27.000 18.712 -25.861 1.000 30.785 111 ALA AAA C 1
ATOM 580 O O . ALA A 1 111 ? 26.276 18.186 -26.719 1.000 32.345 111 ALA AAA O 1
ATOM 582 N N . LEU A 1 112 ? 27.725 17.997 -25.010 1.000 29.841 112 LEU AAA N 1
ATOM 583 C CA . LEU A 1 112 ? 27.572 16.522 -24.914 1.000 27.259 112 LEU AAA CA 1
ATOM 584 C C . LEU A 1 112 ? 26.947 16.210 -23.557 1.000 27.177 112 LEU AAA C 1
ATOM 585 O O . LEU A 1 112 ? 27.275 16.920 -22.584 1.000 26.093 112 LEU AAA O 1
ATOM 590 N N . THR A 1 113 ? 26.089 15.207 -23.507 1.000 24.823 113 THR AAA N 1
ATOM 591 C CA . THR A 1 113 ? 25.419 14.790 -22.253 1.000 27.591 113 THR AAA CA 1
ATOM 592 C C . THR A 1 113 ? 25.304 13.269 -22.239 1.000 29.260 113 THR AAA C 1
ATOM 593 O O . THR A 1 113 ? 25.271 12.640 -23.302 1.000 28.071 113 THR AAA O 1
ATOM 597 N N . ASP A 1 114 ? 25.251 12.712 -21.037 1.000 28.348 114 ASP AAA N 1
ATOM 598 C CA . ASP A 1 114 ? 24.809 11.324 -20.822 1.000 25.203 114 ASP AAA CA 1
ATOM 599 C C . ASP A 1 114 ? 24.339 11.246 -19.368 1.000 24.865 114 ASP AAA C 1
ATOM 600 O O . ASP A 1 114 ? 24.632 12.166 -18.567 1.000 21.780 114 ASP AAA O 1
ATOM 605 N N . SER A 1 115 ? 23.580 10.219 -19.055 1.000 25.113 115 SER AAA N 1
ATOM 606 C CA . SER A 1 115 ? 23.055 10.008 -17.687 1.000 26.316 115 SER AAA CA 1
ATOM 607 C C . SER A 1 115 ? 23.308 8.555 -17.275 1.000 28.083 115 SER AAA C 1
ATOM 608 O O . SER A 1 115 ? 23.569 7.734 -18.144 1.000 28.059 115 SER AAA O 1
ATOM 611 N N . ALA A 1 116 ? 23.246 8.262 -15.983 1.000 25.397 116 ALA AAA N 1
ATOM 612 C CA . ALA A 1 116 ? 23.344 6.893 -15.445 1.000 24.897 116 ALA AAA CA 1
ATOM 613 C C . ALA A 1 116 ? 22.484 6.870 -14.201 1.000 25.918 116 ALA AAA C 1
ATOM 614 O O . ALA A 1 116 ? 22.136 7.970 -13.712 1.000 25.132 116 ALA AAA O 1
ATOM 616 N N . ASN A 1 117 ? 22.097 5.682 -13.752 1.000 27.782 117 ASN AAA N 1
ATOM 617 C CA . ASN A 1 117 ? 21.118 5.554 -12.648 1.000 29.208 117 ASN AAA CA 1
ATOM 618 C C . ASN A 1 117 ? 21.575 4.443 -11.714 1.000 28.441 117 ASN AAA C 1
ATOM 619 O O . ASN A 1 117 ? 22.324 3.575 -12.143 1.000 29.227 117 ASN AAA O 1
ATOM 624 N N . GLY A 1 118 ? 21.180 4.538 -10.457 1.000 27.516 118 GLY AAA N 1
ATOM 625 C CA . GLY A 1 118 ? 21.454 3.501 -9.453 1.000 27.036 118 GLY AAA CA 1
ATOM 626 C C . GLY A 1 118 ? 20.497 3.705 -8.305 1.000 26.616 118 GLY AAA C 1
ATOM 627 O O . GLY A 1 118 ? 19.589 4.569 -8.430 1.000 30.330 118 GLY AAA O 1
ATOM 628 N N . ALA A 1 119 ? 20.688 2.973 -7.229 1.000 27.514 119 ALA AAA N 1
ATOM 629 C CA . ALA A 1 119 ? 19.831 3.067 -6.026 1.000 29.110 119 ALA AAA CA 1
ATOM 630 C C . ALA A 1 119 ? 20.739 3.252 -4.802 1.000 30.752 119 ALA AAA C 1
ATOM 631 O O . ALA A 1 119 ? 21.851 2.682 -4.802 1.000 32.027 119 ALA AAA O 1
ATOM 633 N N . LEU A 1 120 ? 20.301 4.065 -3.835 1.000 29.163 120 LEU AAA N 1
ATOM 634 C CA . LEU A 1 120 ? 20.983 4.286 -2.544 1.000 30.049 120 LEU AAA CA 1
ATOM 635 C C . LEU A 1 120 ? 20.102 3.704 -1.427 1.000 30.005 120 LEU AAA C 1
ATOM 636 O O . LEU A 1 120 ? 18.887 4.013 -1.408 1.000 26.784 120 LEU AAA O 1
ATOM 641 N N . ASP A 1 121 ? 20.709 2.922 -0.532 1.000 30.000 121 ASP AAA N 1
ATOM 642 C CA . ASP A 1 121 ? 20.030 2.336 0.655 1.000 29.010 121 ASP AAA CA 1
ATOM 643 C C . ASP A 1 121 ? 21.029 2.295 1.806 1.000 27.802 121 ASP AAA C 1
ATOM 644 O O . ASP A 1 121 ? 21.548 1.229 2.113 1.000 31.835 121 ASP AAA O 1
ATOM 649 N N . ALA A 1 122 ? 21.351 3.482 2.295 1.000 29.203 122 ALA AAA N 1
ATOM 650 C CA . ALA A 1 122 ? 22.294 3.747 3.382 1.000 31.998 122 ALA AAA CA 1
ATOM 651 C C . ALA A 1 122 ? 21.539 3.734 4.707 1.000 33.720 122 ALA AAA C 1
ATOM 652 O O . ALA A 1 122 ? 22.229 3.668 5.698 1.000 34.068 122 ALA AAA O 1
ATOM 654 N N . THR A 1 123 ? 20.204 3.861 4.716 1.000 33.629 123 THR AAA N 1
ATOM 655 C CA . THR A 1 123 ? 19.416 3.965 5.986 1.000 35.751 123 THR AAA CA 1
ATOM 656 C C . THR A 1 123 ? 18.314 2.891 6.027 1.000 33.789 123 THR AAA C 1
ATOM 657 O O . THR A 1 123 ? 17.518 2.800 5.069 1.000 33.506 123 THR AAA O 1
ATOM 661 N N . ALA A 1 124 ? 18.277 2.084 7.093 1.000 34.028 124 ALA AAA N 1
ATOM 662 C CA . ALA A 1 124 ? 17.228 1.064 7.319 1.000 32.584 124 ALA AAA CA 1
ATOM 663 C C . ALA A 1 124 ? 15.915 1.798 7.615 1.000 29.888 124 ALA AAA C 1
ATOM 664 O O . ALA A 1 124 ? 15.930 2.700 8.451 1.000 31.197 124 ALA AAA O 1
ATOM 666 N N . GLY A 1 125 ? 14.841 1.462 6.903 1.000 28.089 125 GLY AAA N 1
ATOM 667 C CA . GLY A 1 125 ? 13.511 2.031 7.156 1.000 29.441 125 GLY AAA CA 1
ATOM 668 C C . GLY A 1 125 ? 12.942 1.458 8.448 1.000 29.491 125 GLY AAA C 1
ATOM 669 O O . GLY A 1 125 ? 13.179 0.255 8.710 1.000 31.300 125 GLY AAA O 1
ATOM 670 N N . ASP A 1 126 ? 12.260 2.284 9.232 1.000 30.148 126 ASP AAA N 1
ATOM 671 C CA . ASP A 1 126 ? 11.661 1.838 10.520 1.000 29.517 126 ASP AAA CA 1
ATOM 672 C C . ASP A 1 126 ? 10.487 2.752 10.842 1.000 26.574 126 ASP AAA C 1
ATOM 673 O O . ASP A 1 126 ? 10.453 3.896 10.358 1.000 27.251 126 ASP AAA O 1
ATOM 678 N N . LEU A 1 127 ? 9.538 2.264 11.640 1.000 26.708 127 LEU AAA N 1
ATOM 679 C CA . LEU A 1 127 ? 8.444 3.117 12.153 1.000 25.025 127 LEU AAA CA 1
ATOM 680 C C . LEU A 1 127 ? 8.148 2.651 13.577 1.000 25.864 127 LEU AAA C 1
ATOM 681 O O . LEU A 1 127 ? 8.238 1.456 13.803 1.000 24.467 127 LEU 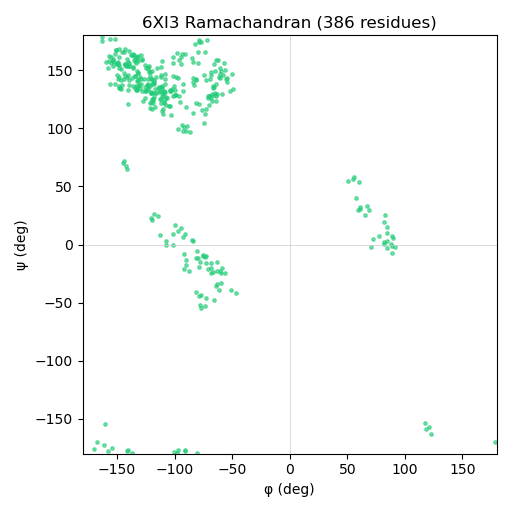AAA O 1
ATOM 686 N N . THR A 1 128 ? 7.839 3.596 14.463 1.000 25.835 128 THR AAA N 1
ATOM 687 C CA . THR A 1 128 ? 7.303 3.334 15.818 1.000 29.362 128 THR AAA CA 1
ATOM 688 C C . THR A 1 128 ? 5.951 4.040 15.902 1.000 29.188 128 THR AAA C 1
ATOM 689 O O . THR A 1 128 ? 5.759 5.080 15.208 1.000 25.963 128 THR AAA O 1
ATOM 693 N N . VAL A 1 129 ? 5.037 3.470 16.677 1.000 26.778 129 VAL AAA N 1
ATOM 694 C CA . VAL A 1 129 ? 3.805 4.186 17.093 1.000 28.623 129 VAL AAA CA 1
ATOM 695 C C . VAL A 1 129 ? 3.600 3.962 18.592 1.000 31.678 129 VAL AAA C 1
ATOM 696 O O . VAL A 1 129 ? 3.938 2.885 19.088 1.000 28.702 129 VAL AAA O 1
ATOM 700 N N . SER A 1 130 ? 3.088 4.963 19.286 1.000 31.964 130 SER AAA N 1
ATOM 701 C CA . SER A 1 130 ? 2.870 4.844 20.742 1.000 35.745 130 SER AAA CA 1
ATOM 702 C C . SER A 1 130 ? 1.621 5.627 21.135 1.000 35.711 130 SER AAA C 1
ATOM 703 O O . SER A 1 130 ? 1.385 6.735 20.594 1.000 30.483 130 SER AAA O 1
ATOM 706 N N . VAL A 1 131 ? 0.812 5.019 21.998 1.000 28.315 131 VAL AAA N 1
ATOM 707 C CA . VAL A 1 131 ? -0.394 5.679 22.541 1.000 28.543 131 VAL AAA CA 1
ATOM 708 C C . VAL A 1 131 ? 0.049 6.621 23.648 1.000 25.209 131 VAL AAA C 1
ATOM 709 O O . VAL A 1 131 ? 0.660 6.178 24.603 1.000 27.094 131 VAL AAA O 1
ATOM 713 N N . GLY A 1 132 ? -0.240 7.902 23.504 1.000 27.013 132 GLY AAA N 1
ATOM 714 C CA . GLY A 1 132 ? 0.045 8.877 24.567 1.000 26.350 132 GLY AAA CA 1
ATOM 715 C C . GLY A 1 132 ? -0.999 8.753 25.654 1.000 27.506 132 GLY AAA C 1
ATOM 716 O O . GLY A 1 132 ? -0.638 8.658 26.846 1.000 25.784 132 GLY AAA O 1
ATOM 717 N N . THR A 1 133 ? -2.263 8.858 25.269 1.000 28.216 133 THR AAA N 1
ATOM 718 C CA . THR A 1 133 ? -3.385 8.640 26.208 1.000 31.243 133 THR AAA CA 1
ATOM 719 C C . THR A 1 133 ? -4.574 8.093 25.440 1.000 29.513 133 THR AAA C 1
ATOM 720 O O . THR A 1 133 ? -4.796 8.504 24.286 1.000 25.843 133 THR AAA O 1
ATOM 724 N N . ILE A 1 134 ? -5.320 7.237 26.114 1.000 27.953 134 ILE AAA N 1
ATOM 725 C CA . ILE A 1 134 ? -6.727 6.950 25.774 1.000 27.421 134 ILE AAA CA 1
ATOM 726 C C . ILE A 1 134 ? -7.546 7.712 26.802 1.000 27.714 134 ILE AAA C 1
ATOM 727 O O . ILE A 1 134 ? -7.522 7.339 27.980 1.000 28.628 134 ILE AAA O 1
ATOM 732 N N . ASP A 1 135 ? -8.236 8.739 26.342 1.000 27.789 135 ASP AAA N 1
ATOM 733 C CA . ASP A 1 135 ? -9.121 9.587 27.161 1.000 27.188 135 ASP AAA CA 1
ATOM 734 C C . ASP A 1 135 ? -10.516 8.949 27.210 1.000 27.814 135 ASP AAA C 1
ATOM 735 O O . ASP A 1 135 ? -11.325 9.253 26.330 1.000 26.185 135 ASP AAA O 1
ATOM 740 N N . ASN A 1 136 ? -10.794 8.198 28.289 1.000 23.836 136 ASN AAA N 1
ATOM 741 C CA . ASN A 1 136 ? -12.063 7.483 28.528 1.000 26.268 136 ASN AAA CA 1
ATOM 742 C C . ASN A 1 136 ? -13.193 8.491 28.647 1.000 28.958 136 ASN AAA C 1
ATOM 743 O O . ASN A 1 136 ? -14.309 8.135 28.219 1.000 32.488 136 ASN AAA O 1
ATOM 748 N N . THR A 1 137 ? -12.938 9.681 29.195 1.000 30.989 137 THR AAA N 1
ATOM 749 C CA . THR A 1 137 ? -13.986 10.728 29.387 1.000 31.617 137 THR AAA CA 1
ATOM 750 C C . THR A 1 137 ? -14.393 11.377 28.059 1.000 32.665 137 THR AAA C 1
ATOM 751 O O . THR A 1 137 ? -15.593 11.513 27.851 1.000 32.119 137 THR AAA O 1
ATOM 755 N N . ALA A 1 138 ? -13.461 11.771 27.191 1.000 30.254 138 ALA AAA N 1
ATOM 756 C CA . ALA A 1 138 ? -13.792 12.407 25.891 1.000 33.498 138 ALA AAA CA 1
ATOM 757 C C . ALA A 1 138 ? -13.957 11.361 24.768 1.000 32.308 138 ALA AAA C 1
ATOM 758 O O . ALA A 1 138 ? -14.470 11.733 23.710 1.000 34.027 138 ALA AAA O 1
ATOM 760 N N . GLN A 1 139 ? -13.540 10.104 24.981 1.000 30.086 139 GLN AAA N 1
ATOM 761 C CA . GLN A 1 139 ? -13.537 9.012 23.956 1.000 28.138 139 GLN AAA CA 1
ATOM 762 C C . GLN A 1 139 ? -12.635 9.455 22.805 1.000 25.424 139 GLN AAA C 1
ATOM 763 O O . GLN A 1 139 ? -13.092 9.516 21.650 1.000 26.003 139 GLN AAA O 1
ATOM 769 N N . THR A 1 140 ? -11.410 9.823 23.142 1.000 25.310 140 THR AAA N 1
ATOM 770 C CA . THR A 1 140 ? -10.385 10.255 22.158 1.000 25.770 140 THR AAA CA 1
ATOM 771 C C . THR A 1 140 ? -9.056 9.581 22.468 1.000 24.379 140 THR AAA C 1
ATOM 772 O O . THR A 1 140 ? -8.884 9.048 23.565 1.000 25.002 140 THR AAA O 1
ATOM 776 N N . VAL A 1 141 ? -8.164 9.555 21.487 1.000 23.992 141 VAL AAA N 1
ATOM 777 C CA . VAL A 1 141 ? -6.810 8.999 21.676 1.000 27.584 141 VAL AAA CA 1
ATOM 778 C C . VAL A 1 141 ? -5.813 10.010 21.105 1.000 27.259 141 VAL AAA C 1
ATOM 779 O O . VAL A 1 141 ? -6.123 10.642 20.058 1.000 28.485 141 VAL AAA O 1
ATOM 783 N N . ASN A 1 142 ? -4.735 10.234 21.852 1.000 25.792 142 ASN AAA N 1
ATOM 784 C CA . ASN A 1 142 ? -3.513 10.932 21.377 1.000 28.061 142 ASN AAA CA 1
ATOM 785 C C . ASN A 1 142 ? -2.478 9.864 21.031 1.000 27.798 142 ASN AAA C 1
ATOM 786 O O . ASN A 1 142 ? -2.242 8.965 21.885 1.000 25.583 142 ASN AAA O 1
ATOM 791 N N . LEU A 1 143 ? -1.920 9.948 19.826 1.000 27.770 143 LEU AAA N 1
ATOM 792 C CA . LEU A 1 143 ? -0.937 8.996 19.248 1.000 28.388 143 LEU AAA CA 1
ATOM 793 C C . LEU A 1 143 ? 0.272 9.824 18.852 1.000 29.540 143 LEU AAA C 1
ATOM 794 O O . LEU A 1 143 ? 0.088 10.962 18.395 1.000 26.857 143 LEU AAA O 1
ATOM 799 N N . SER A 1 144 ? 1.444 9.227 18.861 1.000 28.196 144 SER AAA N 1
ATOM 800 C CA . SER A 1 144 ? 2.635 9.871 18.281 1.000 32.119 144 SER AAA CA 1
ATOM 801 C C . SER A 1 144 ? 3.532 8.746 17.796 1.000 32.106 144 SER AAA C 1
ATOM 802 O O . SER A 1 144 ? 3.238 7.601 18.122 1.000 29.104 144 SER AAA O 1
ATOM 805 N N . GLY A 1 145 ? 4.545 9.076 17.006 1.000 30.600 145 GLY AAA N 1
ATOM 806 C CA . GLY A 1 145 ? 5.516 8.077 16.569 1.000 28.238 145 GLY AAA CA 1
ATOM 807 C C . GLY A 1 145 ? 6.703 8.712 15.893 1.000 27.302 145 GLY AAA C 1
ATOM 808 O O . GLY A 1 145 ? 6.779 9.945 15.810 1.000 29.038 145 GLY AAA O 1
ATOM 809 N N . THR A 1 146 ? 7.571 7.847 15.406 1.000 27.626 146 THR AAA N 1
ATOM 810 C CA . THR A 1 146 ? 8.879 8.186 14.816 1.000 30.078 146 THR AAA CA 1
ATOM 811 C C . THR A 1 146 ? 8.941 7.383 13.538 1.000 28.678 146 THR AAA C 1
ATOM 812 O O . THR A 1 146 ? 8.270 6.342 13.474 1.000 26.373 146 THR AAA O 1
ATOM 816 N N . THR A 1 147 ? 9.746 7.836 12.585 1.000 28.435 147 THR AAA N 1
ATOM 817 C CA . THR A 1 147 ? 10.088 7.016 11.410 1.000 28.197 147 THR AAA CA 1
ATOM 818 C C . THR A 1 147 ? 11.572 7.170 11.136 1.000 27.040 147 THR AAA C 1
ATOM 819 O O . THR A 1 147 ? 12.143 8.159 11.572 1.000 27.506 147 THR AAA O 1
ATOM 823 N N . THR A 1 148 ? 12.106 6.251 10.345 1.000 29.000 148 THR AAA N 1
ATOM 824 C CA . THR A 1 148 ? 13.474 6.297 9.793 1.000 31.139 148 THR AAA CA 1
ATOM 825 C C . THR A 1 148 ? 13.361 5.988 8.300 1.000 27.667 148 THR AAA C 1
ATOM 826 O O . THR A 1 148 ? 12.679 5.021 7.951 1.000 24.258 148 THR AAA O 1
ATOM 830 N N . ASP A 1 149 ? 14.024 6.781 7.455 1.000 29.133 149 ASP AAA N 1
ATOM 831 C CA . ASP A 1 149 ? 14.010 6.620 5.982 1.000 26.160 149 ASP AAA CA 1
ATOM 832 C C . ASP A 1 149 ? 12.593 6.710 5.394 1.000 24.430 149 ASP AAA C 1
ATOM 833 O O . ASP A 1 149 ? 12.350 6.115 4.351 1.000 25.768 149 ASP AAA O 1
ATOM 838 N N . VAL A 1 150 ? 11.694 7.452 6.018 1.000 27.112 150 VAL AAA N 1
ATOM 839 C CA . VAL A 1 150 ? 10.377 7.815 5.423 1.000 30.415 150 VAL AAA CA 1
ATOM 840 C C . VAL A 1 150 ? 10.399 9.311 5.117 1.000 30.055 150 VAL AAA C 1
ATOM 841 O O . VAL A 1 150 ? 10.753 10.075 6.019 1.000 28.493 150 VAL AAA O 1
ATOM 845 N N . ALA A 1 151 ? 10.046 9.699 3.888 1.000 31.495 151 ALA AAA N 1
ATOM 846 C CA . ALA A 1 151 ? 10.188 11.088 3.391 1.000 31.435 151 ALA AAA CA 1
ATOM 847 C C . ALA A 1 151 ? 9.255 12.000 4.168 1.000 32.565 151 ALA AAA C 1
ATOM 848 O O . ALA A 1 151 ? 8.088 11.671 4.347 1.000 31.378 151 ALA AAA O 1
ATOM 850 N N . PRO A 1 152 ? 9.707 13.189 4.604 1.000 32.959 152 PRO AAA N 1
ATOM 851 C CA . PRO A 1 152 ? 8.780 14.206 5.102 1.000 36.539 152 PRO AAA CA 1
ATOM 852 C C . PRO A 1 152 ? 7.628 14.434 4.108 1.000 37.321 152 PRO AAA C 1
ATOM 853 O O . PRO A 1 152 ? 7.832 14.216 2.912 1.000 33.572 152 PRO AAA O 1
ATOM 857 N N . ASN A 1 153 ? 6.438 14.752 4.638 1.000 37.124 153 ASN AAA N 1
ATOM 858 C CA . ASN A 1 153 ? 5.137 14.861 3.914 1.000 41.800 153 ASN AAA CA 1
ATOM 859 C C . ASN A 1 153 ? 4.626 13.488 3.472 1.000 40.745 153 ASN AAA C 1
ATOM 860 O O . ASN A 1 153 ? 3.523 13.452 2.929 1.000 41.861 153 ASN AAA O 1
ATOM 865 N N . GLY A 1 154 ? 5.368 12.404 3.724 1.000 36.177 154 GLY AAA N 1
ATOM 866 C CA . GLY A 1 154 ? 4.827 11.039 3.664 1.000 38.697 154 GLY AAA CA 1
ATOM 867 C C . GLY A 1 154 ? 3.636 10.893 4.609 1.000 37.595 154 GLY AAA C 1
ATOM 868 O O . GLY A 1 154 ? 3.519 11.694 5.561 1.000 38.251 154 GLY AAA O 1
ATOM 869 N N . GLN A 1 155 ? 2.764 9.932 4.327 1.000 33.779 155 GLN AAA N 1
ATOM 870 C CA . GLN A 1 155 ? 1.527 9.687 5.109 1.000 35.777 155 GLN AAA CA 1
ATOM 871 C C . GLN A 1 155 ? 1.707 8.398 5.902 1.000 32.519 155 GLN AAA C 1
ATOM 872 O O . GLN A 1 155 ? 2.222 7.414 5.331 1.000 29.633 155 GLN AAA O 1
ATOM 878 N N . VAL A 1 156 ? 1.257 8.412 7.152 1.000 30.594 156 VAL AAA N 1
ATOM 879 C CA . VAL A 1 156 ? 1.183 7.199 8.009 1.000 28.492 156 VAL AAA CA 1
ATOM 880 C C . VAL A 1 156 ? -0.282 6.795 8.084 1.000 26.443 156 VAL AAA C 1
ATOM 881 O O . VAL A 1 156 ? -1.095 7.645 8.507 1.000 25.953 156 VAL AAA O 1
ATOM 885 N N . ALA A 1 157 ? -0.587 5.582 7.605 1.000 24.211 157 ALA AAA N 1
ATOM 886 C CA . ALA A 1 157 ? -1.922 4.982 7.667 1.000 25.304 157 ALA AAA CA 1
ATOM 887 C C . ALA A 1 157 ? -2.079 4.398 9.070 1.000 24.152 157 ALA AAA C 1
ATOM 888 O O . ALA A 1 157 ? -1.230 3.542 9.453 1.000 27.681 157 ALA AAA O 1
ATOM 890 N N . ILE A 1 158 ? -3.100 4.859 9.791 1.000 24.034 158 ILE AAA N 1
ATOM 891 C CA . ILE A 1 158 ? -3.406 4.427 11.186 1.000 25.476 158 ILE AAA CA 1
ATOM 892 C C . ILE A 1 158 ? -4.767 3.752 11.239 1.000 28.467 158 ILE AAA C 1
ATOM 893 O O . ILE A 1 158 ? -5.783 4.301 10.684 1.000 28.154 158 ILE AAA O 1
ATOM 898 N N . THR A 1 159 ? -4.773 2.616 11.930 1.000 28.700 159 THR AAA N 1
ATOM 899 C CA . THR A 1 159 ? -5.953 1.765 12.163 1.000 30.024 159 THR AAA CA 1
ATOM 900 C C . THR A 1 159 ? -6.072 1.581 13.675 1.000 29.535 159 THR AAA C 1
ATOM 901 O O . THR A 1 159 ? -5.059 1.206 14.308 1.000 30.925 159 THR AAA O 1
ATOM 905 N N . MET A 1 160 ? -7.272 1.770 14.211 1.000 29.331 160 MET AAA N 1
ATOM 906 C CA . MET A 1 160 ? -7.611 1.417 15.602 1.000 30.386 160 MET AAA CA 1
ATOM 907 C C . MET A 1 160 ? -8.750 0.400 15.590 1.000 30.032 160 MET AAA C 1
ATOM 908 O O . MET A 1 160 ? -9.755 0.659 14.945 1.000 29.020 160 MET AAA O 1
ATOM 913 N N . THR A 1 161 ? -8.513 -0.762 16.200 1.000 27.280 161 THR AAA N 1
ATOM 914 C CA . THR A 1 161 ? -9.417 -1.932 16.144 1.000 28.484 161 THR AAA CA 1
ATOM 915 C C . THR A 1 161 ? -9.817 -2.256 17.586 1.000 30.311 161 THR AAA C 1
ATOM 916 O O . THR A 1 161 ? -8.890 -2.288 18.434 1.000 28.539 161 THR AAA O 1
ATOM 920 N N . ASP A 1 162 ? -11.123 -2.421 17.843 1.000 27.050 162 ASP AAA N 1
ATOM 921 C CA . ASP A 1 162 ? -11.671 -2.679 19.204 1.000 29.228 162 ASP AAA CA 1
ATOM 922 C C . ASP A 1 162 ? -11.903 -4.184 19.415 1.000 28.728 162 ASP AAA C 1
ATOM 923 O O . ASP A 1 162 ? -11.584 -4.996 18.490 1.000 26.007 162 ASP AAA O 1
ATOM 928 N N . SER A 1 163 ? -12.455 -4.539 20.581 1.000 25.996 163 SER AAA N 1
ATOM 929 C CA . SER A 1 163 ? -12.673 -5.953 20.992 1.000 31.586 163 SER AAA CA 1
ATOM 930 C C . SER A 1 163 ? -13.750 -6.614 20.123 1.000 34.294 163 SER AAA C 1
ATOM 931 O O . SER A 1 163 ? -13.843 -7.833 20.194 1.000 36.956 163 SER AAA O 1
ATOM 934 N N . ALA A 1 164 ? -14.555 -5.839 19.390 1.000 31.881 164 ALA AAA N 1
ATOM 935 C CA . ALA A 1 164 ? -15.649 -6.345 18.526 1.000 32.636 164 ALA AAA CA 1
ATOM 936 C C . ALA A 1 164 ? -15.232 -6.362 17.051 1.000 34.302 164 ALA AAA C 1
ATOM 937 O O . ALA A 1 164 ? -16.098 -6.724 16.252 1.000 37.111 164 ALA AAA O 1
ATOM 939 N N . GLY A 1 165 ? -14.001 -5.937 16.709 1.000 32.141 165 GLY AAA N 1
ATOM 940 C CA . GLY A 1 165 ? -13.522 -5.748 15.322 1.000 28.641 165 GLY AAA CA 1
ATOM 941 C C . GLY A 1 165 ? -14.011 -4.479 14.626 1.000 27.897 165 GLY AAA C 1
ATOM 942 O O . GLY A 1 165 ? -13.658 -4.285 13.440 1.000 30.953 165 GLY AAA O 1
ATOM 943 N N . ASN A 1 166 ? -14.696 -3.559 15.300 1.000 29.431 166 ASN AAA N 1
ATOM 944 C CA . ASN A 1 166 ? -14.892 -2.181 14.757 1.000 28.265 166 ASN AAA CA 1
ATOM 945 C C . ASN A 1 166 ? -13.540 -1.483 14.520 1.000 30.403 166 ASN AAA C 1
ATOM 946 O O . ASN A 1 166 ? -12.553 -1.742 15.270 1.000 27.671 166 ASN AAA O 1
ATOM 951 N N . ILE A 1 167 ? -13.501 -0.603 13.517 1.000 29.397 167 ILE AAA N 1
ATOM 952 C CA . ILE A 1 167 ? -12.249 0.051 13.056 1.000 32.458 167 ILE AAA CA 1
ATOM 953 C C . ILE A 1 167 ? -12.451 1.573 12.955 1.000 30.905 167 ILE AAA C 1
ATOM 954 O O . ILE A 1 167 ? -13.482 2.035 12.442 1.000 28.814 167 ILE AAA O 1
ATOM 959 N N . VAL A 1 168 ? -11.487 2.331 13.460 1.000 28.076 168 VAL AAA N 1
ATOM 960 C CA . VAL A 1 168 ? -11.341 3.772 13.128 1.000 28.142 168 VAL AAA CA 1
ATOM 961 C C . VAL A 1 168 ? -10.070 3.921 12.295 1.000 29.881 168 VAL AAA C 1
ATOM 962 O O . VAL A 1 168 ? -9.017 3.420 12.732 1.000 29.266 168 VAL AAA O 1
ATOM 966 N N . ASN A 1 169 ? -10.185 4.576 11.139 1.000 30.812 169 ASN AAA N 1
ATOM 967 C CA . ASN A 1 169 ? -9.045 4.888 10.244 1.000 29.577 169 ASN AAA CA 1
ATOM 968 C C . ASN A 1 169 ? -8.612 6.335 10.484 1.000 29.669 169 ASN AAA C 1
ATOM 969 O O . ASN A 1 169 ? -9.444 7.210 10.808 1.000 29.176 169 ASN AAA O 1
ATOM 974 N N . ALA A 1 170 ? -7.312 6.587 10.409 1.000 30.426 170 ALA AAA N 1
ATOM 975 C CA . ALA A 1 170 ? -6.779 7.957 10.541 1.000 29.903 170 ALA AAA CA 1
ATOM 976 C C . ALA A 1 170 ? -5.490 8.044 9.737 1.000 28.466 170 ALA AAA C 1
ATOM 977 O O . ALA A 1 170 ? -4.999 7.003 9.294 1.000 26.048 170 ALA AAA O 1
ATOM 979 N N . THR A 1 171 ? -5.020 9.262 9.527 1.000 32.388 171 THR AAA N 1
ATOM 980 C CA . THR A 1 171 ? -3.802 9.514 8.732 1.000 32.014 171 THR AAA CA 1
ATOM 981 C C . THR A 1 171 ? -3.022 10.639 9.404 1.000 29.739 171 THR AAA C 1
ATOM 982 O O . THR A 1 171 ? -3.625 11.511 10.023 1.000 31.855 171 THR AAA O 1
ATOM 986 N N . ALA A 1 172 ? -1.700 10.554 9.357 1.000 28.952 172 ALA AAA N 1
ATOM 987 C CA . ALA A 1 172 ? -0.814 11.594 9.898 1.000 27.294 172 ALA AAA CA 1
ATOM 988 C C . ALA A 1 172 ? 0.308 11.844 8.896 1.000 26.497 172 ALA AAA C 1
ATOM 989 O O . ALA A 1 172 ? 0.743 10.898 8.224 1.000 27.984 172 ALA AAA O 1
ATOM 991 N N . THR A 1 173 ? 0.820 13.057 8.924 1.000 28.854 173 THR AAA N 1
ATOM 992 C CA . THR A 1 173 ? 1.894 13.529 8.016 1.000 32.202 173 THR AAA CA 1
ATOM 993 C C . THR A 1 173 ? 3.237 13.443 8.742 1.000 30.325 173 THR AAA C 1
ATOM 994 O O . THR A 1 173 ? 3.351 13.938 9.872 1.000 28.156 173 THR AAA O 1
ATOM 998 N N . VAL A 1 174 ? 4.203 12.807 8.105 1.000 32.845 174 VAL AAA N 1
ATOM 999 C CA . VAL A 1 174 ? 5.595 12.715 8.603 1.000 32.030 174 VAL AAA CA 1
ATOM 1000 C C . VAL A 1 174 ? 6.246 14.101 8.481 1.000 35.065 174 VAL AAA C 1
ATOM 1001 O O . VAL A 1 174 ? 6.219 14.662 7.367 1.000 36.109 174 VAL AAA O 1
ATOM 1005 N N . GLY A 1 175 ? 6.801 14.610 9.586 1.000 31.364 175 GLY AAA N 1
ATOM 1006 C CA . GLY A 1 175 ? 7.525 15.890 9.674 1.000 33.818 175 GLY AAA CA 1
ATOM 1007 C C . GLY A 1 175 ? 8.965 15.778 9.176 1.000 35.938 175 GLY AAA C 1
ATOM 1008 O O . GLY A 1 175 ? 9.405 14.670 8.772 1.000 31.959 175 GLY AAA O 1
ATOM 1009 N N . ALA A 1 176 ? 9.696 16.892 9.233 1.000 40.903 176 ALA AAA N 1
ATOM 1010 C CA . ALA A 1 176 ? 11.098 17.006 8.769 1.000 41.347 176 ALA AAA CA 1
ATOM 1011 C C . ALA A 1 176 ? 11.978 16.058 9.590 1.000 35.596 176 ALA AAA C 1
ATOM 1012 O O . ALA A 1 176 ? 12.828 15.385 8.994 1.000 34.241 176 ALA AAA O 1
ATOM 1014 N N . ASP A 1 177 ? 11.734 15.935 10.895 1.000 35.766 177 ASP AAA N 1
ATOM 1015 C CA . ASP A 1 177 ? 12.529 15.038 11.788 1.000 35.422 177 ASP AAA CA 1
ATOM 1016 C C . ASP A 1 177 ? 12.002 13.593 11.737 1.000 35.113 177 ASP AAA C 1
ATOM 1017 O O . ASP A 1 177 ? 12.506 12.745 12.505 1.000 35.105 177 ASP AAA O 1
ATOM 1022 N N . GLY A 1 178 ? 11.001 13.313 10.897 1.000 34.185 178 GLY AAA N 1
ATOM 1023 C CA . GLY A 1 178 ? 10.438 11.966 10.704 1.000 31.764 178 GLY AAA CA 1
ATOM 1024 C C . GLY A 1 178 ? 9.378 11.603 11.741 1.000 31.371 178 GLY AAA C 1
ATOM 1025 O O . GLY A 1 178 ? 8.905 10.451 11.697 1.000 31.123 178 GLY AAA O 1
ATOM 1026 N N . SER A 1 179 ? 9.028 12.519 12.655 1.000 30.052 179 SER AAA N 1
ATOM 1027 C CA . SER A 1 179 ? 7.993 12.300 13.695 1.000 31.825 179 SER AAA CA 1
ATOM 1028 C C . SER A 1 179 ? 6.595 12.595 13.132 1.000 30.675 179 SER AAA C 1
ATOM 1029 O O . SER A 1 179 ? 6.463 13.269 12.096 1.000 31.188 179 SER AAA O 1
ATOM 1032 N N . TYR A 1 180 ? 5.575 12.016 13.754 1.000 26.361 180 TYR AAA N 1
ATOM 1033 C CA . TYR A 1 180 ? 4.155 12.238 13.397 1.000 27.834 180 TYR AAA CA 1
ATOM 1034 C C . TYR A 1 180 ? 3.365 12.106 14.696 1.000 29.973 180 TYR AAA C 1
ATOM 1035 O O . TYR A 1 180 ? 3.891 11.498 15.677 1.000 26.618 180 TYR AAA O 1
ATOM 1044 N N . SER A 1 181 ? 2.212 12.753 14.737 1.000 28.239 181 SER AAA N 1
ATOM 1045 C CA . SER A 1 181 ? 1.337 12.768 15.934 1.000 33.256 181 SER AAA CA 1
ATOM 1046 C C . SER A 1 181 ? -0.095 13.102 15.520 1.000 35.128 181 SER AAA C 1
ATOM 1047 O O . SER A 1 181 ? -0.275 13.733 14.462 1.000 28.268 181 SER AAA O 1
ATOM 1050 N N . LEU A 1 182 ? -1.056 12.610 16.305 1.000 28.318 182 LEU AAA N 1
ATOM 1051 C CA . LEU A 1 182 ? -2.469 13.020 16.227 1.000 29.756 182 LEU AAA CA 1
ATOM 1052 C C . LEU A 1 182 ? -2.971 13.261 17.645 1.000 31.761 182 LEU AAA C 1
ATOM 1053 O O . LEU A 1 182 ? -2.565 12.512 18.587 1.000 30.741 182 LEU AAA O 1
ATOM 1058 N N . THR A 1 183 ? -3.838 14.242 17.763 1.000 28.261 183 THR AAA N 1
ATOM 1059 C CA . THR A 1 183 ? -4.433 14.697 19.038 1.000 32.489 183 THR AAA CA 1
ATOM 1060 C C . THR A 1 183 ? -5.935 14.568 18.906 1.000 28.834 183 THR AAA C 1
ATOM 1061 O O . THR A 1 183 ? -6.451 14.909 17.835 1.000 30.285 183 THR AAA O 1
ATOM 1065 N N . GLY A 1 184 ? -6.572 14.054 19.949 1.000 30.944 184 GLY AAA N 1
ATOM 1066 C CA . GLY A 1 184 ? -8.037 13.975 20.056 1.000 30.709 184 GLY AAA CA 1
ATOM 1067 C C . GLY A 1 184 ? -8.681 13.207 18.914 1.000 28.816 184 GLY AAA C 1
ATOM 1068 O O . GLY A 1 184 ? -9.729 13.646 18.476 1.000 31.787 184 GLY AAA O 1
ATOM 1069 N N . VAL A 1 185 ? -8.117 12.096 18.443 1.000 28.008 185 VAL AAA N 1
ATOM 1070 C CA . VAL A 1 185 ? -8.806 11.249 17.422 1.000 28.316 185 VAL AAA CA 1
ATOM 1071 C C . VAL A 1 185 ? -10.065 10.658 18.078 1.000 27.256 185 VAL AAA C 1
ATOM 1072 O O . VAL A 1 185 ? -9.922 10.037 19.159 1.000 26.381 185 VAL AAA O 1
ATOM 1076 N N . ASP A 1 186 ? -11.227 10.806 17.433 1.000 28.325 186 ASP AAA N 1
ATOM 1077 C CA . ASP A 1 186 ? -12.560 10.358 17.933 1.000 26.796 186 ASP AAA CA 1
ATOM 1078 C C . ASP A 1 186 ? -12.649 8.828 17.859 1.000 25.045 186 ASP AAA C 1
ATOM 1079 O O . ASP A 1 186 ? -12.611 8.265 16.734 1.000 24.274 186 ASP AAA O 1
ATOM 1084 N N . ILE A 1 187 ? -12.780 8.154 19.004 1.000 24.565 187 ILE AAA N 1
ATOM 1085 C CA . ILE A 1 187 ? -12.970 6.673 19.031 1.000 25.802 187 ILE AAA CA 1
ATOM 1086 C C . ILE A 1 187 ? -14.301 6.321 19.713 1.000 27.081 187 ILE AAA C 1
ATOM 1087 O O . ILE A 1 187 ? -14.440 5.159 20.190 1.000 25.064 187 ILE AAA O 1
ATOM 1092 N N . SER A 1 188 ? -15.232 7.273 19.761 1.000 26.778 188 SER AAA N 1
ATOM 1093 C CA . SER A 1 188 ? -16.620 7.069 20.255 1.000 30.840 188 SER AAA CA 1
ATOM 1094 C C . SER A 1 188 ? -17.304 5.937 19.465 1.000 31.294 188 SER AAA C 1
ATOM 1095 O O . SER A 1 188 ? -18.138 5.275 20.054 1.000 34.049 188 SER AAA O 1
ATOM 1098 N N . SER A 1 189 ? -16.887 5.638 18.235 1.000 26.327 189 SER AAA N 1
ATOM 1099 C CA . SER A 1 189 ? -17.440 4.508 17.447 1.000 27.917 189 SER AAA CA 1
ATOM 1100 C C . SER A 1 189 ? -16.909 3.158 17.953 1.000 30.189 189 SER AAA C 1
ATOM 1101 O O . SER A 1 189 ? -17.421 2.129 17.498 1.000 29.156 189 SER AAA O 1
ATOM 1104 N N . LEU A 1 190 ? -15.927 3.128 18.863 1.000 27.170 190 LEU AAA N 1
ATOM 1105 C CA . LEU A 1 190 ? -15.360 1.837 19.328 1.000 25.057 190 LEU AAA CA 1
ATOM 1106 C C . LEU A 1 190 ? -16.041 1.424 20.634 1.000 23.253 190 LEU AAA C 1
ATOM 1107 O O . LEU A 1 190 ? -16.604 2.255 21.313 1.000 25.081 190 LEU AAA O 1
ATOM 1112 N N . VAL A 1 191 ? -15.978 0.145 20.948 1.000 25.095 191 VAL AAA N 1
ATOM 1113 C CA . VAL A 1 191 ? -16.475 -0.413 22.237 1.000 26.015 191 VAL AAA CA 1
ATOM 1114 C C . VAL A 1 191 ? -15.290 -0.655 23.175 1.000 23.244 191 VAL AAA C 1
ATOM 1115 O O . VAL A 1 191 ? -14.144 -0.696 22.688 1.000 21.350 191 VAL AAA O 1
ATOM 1119 N N . ASP A 1 192 ? -15.600 -0.780 24.469 1.000 23.381 192 ASP AAA N 1
ATOM 1120 C CA . ASP A 1 192 ? -14.628 -0.948 25.566 1.000 22.053 192 ASP AAA CA 1
ATOM 1121 C C . ASP A 1 192 ? -13.872 -2.273 25.395 1.000 22.475 192 ASP AAA C 1
ATOM 1122 O O . ASP A 1 192 ? -14.364 -3.206 24.732 1.000 24.303 192 ASP AAA O 1
ATOM 1127 N N . GLY A 1 193 ? -12.714 -2.335 26.023 1.000 22.596 193 GLY AAA N 1
ATOM 1128 C CA . GLY A 1 193 ? -11.810 -3.486 26.058 1.000 22.935 193 GLY AAA CA 1
ATOM 1129 C C . GLY A 1 193 ? -10.492 -3.114 25.422 1.000 22.360 193 GLY AAA C 1
ATOM 1130 O O . GLY A 1 193 ? -10.194 -1.924 25.348 1.000 25.466 193 GLY AAA O 1
ATOM 1131 N N . ASP A 1 194 ? -9.730 -4.103 24.980 1.000 25.673 194 ASP AAA N 1
ATOM 1132 C CA . ASP A 1 194 ? -8.386 -3.871 24.414 1.000 25.511 194 ASP AAA CA 1
ATOM 1133 C C . ASP A 1 194 ? -8.554 -3.102 23.096 1.000 25.669 194 ASP AAA C 1
ATOM 1134 O O . ASP A 1 194 ? -9.457 -3.411 22.343 1.000 27.376 194 ASP AAA O 1
ATOM 1139 N N . LEU A 1 195 ? -7.732 -2.094 22.856 1.000 26.180 195 LEU AAA N 1
ATOM 1140 C CA . LEU A 1 195 ? -7.714 -1.327 21.587 1.000 26.093 195 LEU AAA CA 1
ATOM 1141 C C . LEU A 1 195 ? -6.370 -1.638 20.959 1.000 26.950 195 LEU AAA C 1
ATOM 1142 O O . LEU A 1 195 ? -5.340 -1.544 21.687 1.000 25.095 195 LEU AAA O 1
ATOM 1147 N N . THR A 1 196 ? -6.351 -1.987 19.691 1.000 26.814 196 THR AAA N 1
ATOM 1148 C CA . THR A 1 196 ? -5.078 -2.226 18.983 1.000 29.364 196 THR AAA CA 1
ATOM 1149 C C . THR A 1 196 ? -4.852 -1.048 18.040 1.000 31.778 196 THR AAA C 1
ATOM 1150 O O . THR A 1 196 ? -5.752 -0.777 17.218 1.000 31.526 196 THR AAA O 1
ATOM 1154 N N . VAL A 1 197 ? -3.699 -0.389 18.133 1.000 28.560 197 VAL AAA N 1
ATOM 1155 C CA . VAL A 1 197 ? -3.358 0.725 17.214 1.000 28.919 197 VAL AAA CA 1
ATOM 1156 C C . VAL A 1 197 ? -2.282 0.215 16.249 1.000 32.392 197 VAL AAA C 1
ATOM 1157 O O . VAL A 1 197 ? -1.211 -0.190 16.728 1.000 33.835 197 VAL AAA O 1
ATOM 1161 N N . GLU A 1 198 ? -2.575 0.226 14.949 1.000 30.123 198 GLU AAA N 1
ATOM 1162 C CA . GLU A 1 198 ? -1.607 -0.159 13.900 1.000 33.436 198 GLU AAA CA 1
ATOM 1163 C C . GLU A 1 198 ? -1.257 1.072 13.051 1.000 33.007 198 GLU AAA C 1
ATOM 1164 O O . GLU A 1 198 ? -2.182 1.839 12.684 1.000 27.614 198 GLU AAA O 1
ATOM 1170 N N . ALA A 1 199 ? 0.037 1.251 12.760 1.000 30.452 199 ALA AAA N 1
ATOM 1171 C CA . ALA A 1 199 ? 0.557 2.367 11.939 1.000 30.383 199 ALA AAA CA 1
ATOM 1172 C C . ALA A 1 199 ? 1.496 1.789 10.890 1.000 30.893 199 ALA AAA C 1
ATOM 1173 O O . ALA A 1 199 ? 2.215 0.831 11.209 1.000 31.998 199 ALA AAA O 1
ATOM 1175 N N . SER A 1 200 ? 1.431 2.326 9.672 1.000 30.262 200 SER AAA N 1
ATOM 1176 C CA . SER A 1 200 ? 2.222 1.843 8.525 1.000 29.428 200 SER AAA CA 1
ATOM 1177 C C . SER A 1 200 ? 2.562 3.003 7.576 1.000 27.234 200 SER AAA C 1
ATOM 1178 O O . SER A 1 200 ? 1.829 4.004 7.464 1.000 25.617 200 SER AAA O 1
ATOM 1181 N N . ALA A 1 201 ? 3.676 2.855 6.891 1.000 28.325 201 ALA AAA N 1
ATOM 1182 C CA . ALA A 1 201 ? 4.149 3.862 5.919 1.000 27.398 201 ALA AAA CA 1
ATOM 1183 C C . ALA A 1 201 ? 5.093 3.145 4.967 1.000 28.486 201 ALA AAA C 1
ATOM 1184 O O . ALA A 1 201 ? 5.209 1.926 5.088 1.000 28.991 201 ALA AAA O 1
ATOM 1186 N N . GLN A 1 202 ? 5.684 3.873 4.025 1.000 28.104 202 GLN AAA N 1
ATOM 1187 C CA . GLN A 1 202 ? 6.633 3.274 3.066 1.000 31.819 202 GLN AAA CA 1
ATOM 1188 C C . GLN A 1 202 ? 7.950 4.046 3.192 1.000 28.309 202 GLN AAA C 1
ATOM 1189 O O . GLN A 1 202 ? 7.907 5.272 3.272 1.000 26.896 202 GLN AAA O 1
ATOM 1195 N N . ASP A 1 203 ? 9.069 3.348 3.270 1.000 27.700 203 ASP AAA N 1
ATOM 1196 C CA . ASP A 1 203 ? 10.393 3.989 3.325 1.000 30.515 203 ASP AAA CA 1
ATOM 1197 C C . ASP A 1 203 ? 10.788 4.326 1.874 1.000 31.067 203 ASP AAA C 1
ATOM 1198 O O . ASP A 1 203 ? 10.072 3.950 0.905 1.000 28.141 203 ASP AAA O 1
ATOM 1203 N N . ARG A 1 204 ? 11.873 5.050 1.719 1.000 31.988 204 ARG AAA N 1
ATOM 1204 C CA . ARG A 1 204 ? 12.240 5.623 0.403 1.000 31.503 204 ARG AAA CA 1
ATOM 1205 C C . ARG A 1 204 ? 12.734 4.513 -0.520 1.000 33.171 204 ARG AAA C 1
ATOM 1206 O O . ARG A 1 204 ? 12.933 4.799 -1.700 1.000 35.286 204 ARG AAA O 1
ATOM 1214 N N . ASN A 1 205 ? 12.959 3.294 -0.023 1.000 32.126 205 ASN AAA N 1
ATOM 1215 C CA . ASN A 1 205 ? 13.292 2.162 -0.926 1.000 33.729 205 ASN AAA CA 1
ATOM 1216 C C . ASN A 1 205 ? 12.034 1.349 -1.243 1.000 31.696 205 ASN AAA C 1
ATOM 1217 O O . ASN A 1 205 ? 12.172 0.302 -1.824 1.000 30.500 205 ASN AAA O 1
ATOM 1222 N N . GLY A 1 206 ? 10.846 1.842 -0.921 1.000 33.493 206 GLY AAA N 1
ATOM 1223 C CA . GLY A 1 206 ? 9.590 1.164 -1.297 1.000 34.705 206 GLY AAA CA 1
ATOM 1224 C C . GLY A 1 206 ? 9.213 0.028 -0.352 1.000 34.343 206 GLY AAA C 1
ATOM 1225 O O . GLY A 1 206 ? 8.389 -0.796 -0.765 1.000 33.617 206 GLY AAA O 1
ATOM 1226 N N . ASN A 1 207 ? 9.758 -0.017 0.871 1.000 33.088 207 ASN AAA N 1
ATOM 1227 C CA . ASN A 1 207 ? 9.485 -1.125 1.826 1.000 30.186 207 ASN AAA CA 1
ATOM 1228 C C . ASN A 1 207 ? 8.433 -0.648 2.828 1.000 33.794 207 ASN AAA C 1
ATOM 1229 O O . ASN A 1 207 ? 8.570 0.495 3.368 1.000 26.892 207 ASN AAA O 1
ATOM 1234 N N . ALA A 1 208 ? 7.418 -1.484 3.077 1.000 33.566 208 ALA AAA N 1
ATOM 1235 C CA . ALA A 1 208 ? 6.398 -1.205 4.113 1.000 32.942 208 ALA AAA CA 1
ATOM 1236 C C . ALA A 1 208 ? 7.109 -1.199 5.470 1.000 28.189 208 ALA AAA C 1
ATOM 1237 O O . ALA A 1 208 ? 7.876 -2.127 5.720 1.000 32.164 208 ALA AAA O 1
ATOM 1239 N N . VAL A 1 209 ? 6.931 -0.150 6.272 1.000 29.039 209 VAL AAA N 1
ATOM 1240 C CA . VAL A 1 209 ? 7.373 -0.107 7.698 1.000 27.975 209 VAL AAA CA 1
ATOM 1241 C C . VAL A 1 209 ? 6.117 0.063 8.566 1.000 29.134 209 VAL AAA C 1
ATOM 1242 O O . VAL A 1 209 ? 5.190 0.827 8.185 1.000 28.094 209 VAL AAA O 1
ATOM 1246 N N . SER A 1 210 ? 6.078 -0.633 9.695 1.000 26.023 210 SER AAA N 1
ATOM 1247 C CA . SER A 1 210 ? 4.857 -0.729 10.524 1.000 28.588 210 SER AAA CA 1
ATOM 1248 C C . SER A 1 210 ? 5.204 -0.980 11.994 1.000 28.641 210 SER AAA C 1
ATOM 1249 O O . SER A 1 210 ? 6.319 -1.491 12.321 1.000 26.628 210 SER AAA O 1
ATOM 1252 N N . ASP A 1 211 ? 4.255 -0.624 12.853 1.000 27.389 211 ASP AAA N 1
ATOM 1253 C CA . ASP A 1 211 ? 4.374 -0.870 14.306 1.000 28.285 211 ASP AAA CA 1
ATOM 1254 C C . ASP A 1 211 ? 2.944 -0.933 14.834 1.000 28.033 211 ASP AAA C 1
ATOM 1255 O O . ASP A 1 211 ? 2.025 -0.480 14.121 1.000 24.657 211 ASP AAA O 1
ATOM 1260 N N . SER A 1 212 ? 2.760 -1.504 16.018 1.000 27.254 212 SER AAA N 1
ATOM 1261 C CA . SER A 1 212 ? 1.440 -1.467 16.681 1.000 30.852 212 SER AAA CA 1
ATOM 1262 C C . SER A 1 212 ? 1.631 -1.177 18.155 1.000 28.916 212 SER AAA C 1
ATOM 1263 O O . SER A 1 212 ? 2.752 -1.187 18.629 1.000 30.291 212 SER AAA O 1
ATOM 1266 N N . ALA A 1 213 ? 0.553 -0.772 18.804 1.000 30.038 213 ALA AAA N 1
ATOM 1267 C CA . ALA A 1 213 ? 0.501 -0.546 20.253 1.000 27.320 213 ALA AAA CA 1
ATOM 1268 C C . ALA A 1 213 ? -0.880 -0.991 20.732 1.000 28.556 213 ALA AAA C 1
ATOM 1269 O O . ALA A 1 213 ? -1.767 -1.257 19.893 1.000 27.057 213 ALA AAA O 1
ATOM 1271 N N . ASN A 1 214 ? -1.056 -1.088 22.032 1.000 26.693 214 ASN AAA N 1
ATOM 1272 C CA . ASN A 1 214 ? -2.334 -1.578 22.580 1.000 28.793 214 ASN AAA CA 1
ATOM 1273 C C . ASN A 1 214 ? -2.611 -0.790 23.845 1.000 27.698 214 ASN AAA C 1
ATOM 1274 O O . ASN A 1 214 ? -1.655 -0.312 24.490 1.000 31.479 214 ASN AAA O 1
ATOM 1279 N N . GLY A 1 215 ? -3.883 -0.679 24.187 1.000 26.807 215 GLY AAA N 1
ATOM 1280 C CA . GLY A 1 215 ? -4.279 -0.051 25.450 1.000 27.622 215 GLY AAA CA 1
ATOM 1281 C C . GLY A 1 215 ? -5.698 -0.420 25.765 1.000 28.039 215 GLY AAA C 1
ATOM 1282 O O . GLY A 1 215 ? -6.393 -0.964 24.882 1.000 27.572 215 GLY AAA O 1
ATOM 1283 N N . THR A 1 216 ? -6.156 -0.010 26.927 1.000 26.522 216 THR AAA N 1
ATOM 1284 C CA . THR A 1 216 ? -7.524 -0.314 27.384 1.000 25.459 216 THR AAA CA 1
ATOM 1285 C C . THR A 1 216 ? -8.428 0.896 27.176 1.000 23.631 216 THR AAA C 1
ATOM 1286 O O . THR A 1 216 ? -8.071 2.010 27.582 1.000 24.454 216 THR AAA O 1
ATOM 1290 N N . PHE A 1 217 ? -9.623 0.624 26.680 1.000 22.994 217 PHE AAA N 1
ATOM 1291 C CA . PHE A 1 217 ? -10.713 1.606 26.510 1.000 21.793 217 PHE AAA CA 1
ATOM 1292 C C . PHE A 1 217 ? -11.810 1.209 27.495 1.000 22.934 217 PHE AAA C 1
ATOM 1293 O O . PHE A 1 217 ? -12.272 0.039 27.505 1.000 24.462 217 PHE AAA O 1
ATOM 1301 N N . ASP A 1 218 ? -12.199 2.158 28.329 1.000 25.661 218 ASP AAA N 1
ATOM 1302 C CA . ASP A 1 218 ? -13.266 1.966 29.329 1.000 26.012 218 ASP AAA CA 1
ATOM 1303 C C . ASP A 1 218 ? -14.013 3.284 29.412 1.000 24.543 218 ASP AAA C 1
ATOM 1304 O O . ASP A 1 218 ? -13.887 3.965 30.440 1.000 25.679 218 ASP AAA O 1
ATOM 1309 N N . ALA A 1 219 ? -14.785 3.604 28.376 1.000 26.591 219 ALA AAA N 1
ATOM 1310 C CA . ALA A 1 219 ? -15.611 4.834 28.292 1.000 24.542 219 ALA AAA CA 1
ATOM 1311 C C . ALA A 1 219 ? -17.038 4.582 28.825 1.000 27.329 219 ALA AAA C 1
ATOM 1312 O O . ALA A 1 219 ? -17.726 5.563 29.202 1.000 27.477 219 ALA AAA O 1
ATOM 1314 N N . THR A 1 220 ? -17.486 3.330 28.877 1.000 27.509 220 THR AAA N 1
ATOM 1315 C CA . THR A 1 220 ? -18.892 2.984 29.247 1.000 28.290 220 THR AAA CA 1
ATOM 1316 C C . THR A 1 220 ? -18.857 2.119 30.510 1.000 23.921 220 THR AAA C 1
ATOM 1317 O O . THR A 1 220 ? -18.133 1.093 30.546 1.000 25.818 220 THR AAA O 1
ATOM 1321 N N . ALA A 1 221 ? -19.578 2.571 31.526 1.000 26.053 221 ALA AAA N 1
ATOM 1322 C CA . ALA A 1 221 ? -19.842 1.851 32.774 1.000 25.848 221 ALA AAA CA 1
ATOM 1323 C C . ALA A 1 221 ? -20.742 0.644 32.450 1.000 26.161 221 ALA AAA C 1
ATOM 1324 O O . ALA A 1 221 ? -21.806 0.852 31.912 1.000 26.528 221 ALA AAA O 1
ATOM 1326 N N . GLY A 1 222 ? -20.305 -0.557 32.801 1.000 24.153 222 GLY AAA N 1
ATOM 1327 C CA . GLY A 1 222 ? -21.056 -1.807 32.628 1.000 26.909 222 GLY AAA CA 1
ATOM 1328 C C . GLY A 1 222 ? -22.236 -1.815 33.576 1.000 27.267 222 GLY AAA C 1
ATOM 1329 O O . GLY A 1 222 ? -22.103 -1.268 34.650 1.000 27.990 222 GLY AAA O 1
ATOM 1330 N N . ASP A 1 223 ? -23.372 -2.337 33.151 1.000 26.649 223 ASP AAA N 1
ATOM 1331 C CA . ASP A 1 223 ? -24.567 -2.418 34.019 1.000 26.502 223 ASP AAA CA 1
ATOM 1332 C C . ASP A 1 223 ? -25.435 -3.579 33.538 1.000 24.757 223 ASP AAA C 1
ATOM 1333 O O . ASP A 1 223 ? -25.324 -3.990 32.378 1.000 23.528 223 ASP AAA O 1
ATOM 1338 N N . LEU A 1 224 ? -26.309 -4.064 34.406 1.000 24.704 224 LEU AAA N 1
ATOM 1339 C CA . LEU A 1 224 ? -27.277 -5.123 34.069 1.000 26.738 224 LEU AAA CA 1
ATOM 1340 C C . LEU A 1 224 ? -28.526 -4.853 34.912 1.000 27.078 224 LEU AAA C 1
ATOM 1341 O O . LEU A 1 224 ? -28.381 -4.497 36.086 1.000 27.770 224 LEU AAA O 1
ATOM 1346 N N . THR A 1 225 ? -29.696 -4.937 34.285 1.000 25.811 225 THR AAA N 1
ATOM 1347 C CA . THR A 1 225 ? -30.988 -4.987 35.002 1.000 25.452 225 THR AAA CA 1
ATOM 1348 C C . THR A 1 225 ? -31.651 -6.338 34.733 1.000 25.717 225 THR AAA C 1
ATOM 1349 O O . THR A 1 225 ? -31.403 -6.906 33.676 1.000 25.496 225 THR AAA O 1
ATOM 1353 N N . VAL A 1 226 ? -32.473 -6.807 35.676 1.000 23.598 226 VAL AAA N 1
ATOM 1354 C CA . VAL A 1 226 ? -33.299 -8.023 35.480 1.000 23.413 226 VAL AAA CA 1
ATOM 1355 C C . VAL A 1 226 ? -34.718 -7.679 35.915 1.000 26.950 226 VAL AAA C 1
ATOM 1356 O O . VAL A 1 226 ? -34.886 -6.850 36.805 1.000 23.361 226 VAL AAA O 1
ATOM 1360 N N . SER A 1 227 ? -35.708 -8.276 35.267 1.000 26.146 227 SER AAA N 1
ATOM 1361 C CA . SER A 1 227 ? -37.104 -8.090 35.699 1.000 32.030 227 SER AAA CA 1
ATOM 1362 C C . SER A 1 227 ? -37.842 -9.418 35.566 1.000 27.896 227 SER AAA C 1
ATOM 1363 O O . SER A 1 227 ? -37.480 -10.258 34.691 1.000 25.404 227 SER AAA O 1
ATOM 1366 N N . VAL A 1 228 ? -38.770 -9.634 36.485 1.000 25.065 228 VAL AAA N 1
ATOM 1367 C CA . VAL A 1 228 ? -39.673 -10.800 36.458 1.000 28.710 228 VAL AAA CA 1
ATOM 1368 C C . VAL A 1 228 ? -40.885 -10.320 35.688 1.000 27.797 228 VAL AAA C 1
ATOM 1369 O O . VAL A 1 228 ? -41.615 -9.541 36.254 1.000 29.382 228 VAL AAA O 1
ATOM 1373 N N . ASP A 1 229 ? -40.986 -10.680 34.413 1.000 23.720 229 ASP AAA N 1
ATOM 1374 C CA . ASP A 1 229 ? -42.149 -10.335 33.563 1.000 26.797 229 ASP AAA CA 1
ATOM 1375 C C . ASP A 1 229 ? -43.406 -11.045 34.086 1.000 27.958 229 ASP AAA C 1
ATOM 1376 O O . ASP A 1 229 ? -44.427 -10.383 34.209 1.000 26.918 229 ASP AAA O 1
ATOM 1381 N N . THR A 1 230 ? -43.330 -12.343 34.368 1.000 25.769 230 THR AAA N 1
ATOM 1382 C CA . THR A 1 230 ? -44.513 -13.153 34.727 1.000 28.923 230 THR AAA CA 1
ATOM 1383 C C . THR A 1 230 ? -44.009 -14.335 35.539 1.000 25.920 230 THR AAA C 1
ATOM 1384 O O . THR A 1 230 ? -42.962 -14.902 35.210 1.000 27.765 230 THR AAA O 1
ATOM 1388 N N . VAL A 1 231 ? -44.727 -14.664 36.593 1.000 26.264 231 VAL AAA N 1
ATOM 1389 C CA . VAL A 1 231 ? -44.665 -16.013 37.204 1.000 26.144 231 VAL AAA CA 1
ATOM 1390 C C . VAL A 1 231 ? -45.999 -16.698 36.914 1.000 27.156 231 VAL AAA C 1
ATOM 1391 O O . VAL A 1 231 ? -47.045 -16.262 37.427 1.000 28.315 231 VAL AAA O 1
ATOM 1395 N N . ASP A 1 232 ? -45.981 -17.732 36.094 1.000 26.436 232 ASP AAA N 1
ATOM 1396 C CA . ASP A 1 232 ? -47.219 -18.481 35.780 1.000 25.684 232 ASP AAA CA 1
ATOM 1397 C C . ASP A 1 232 ? -47.323 -19.596 36.828 1.000 24.614 232 ASP AAA C 1
ATOM 1398 O O . ASP A 1 232 ? -46.597 -20.601 36.704 1.000 23.550 232 ASP AAA O 1
ATOM 1403 N N . SER A 1 233 ? -48.112 -19.388 37.878 1.000 24.511 233 SER AAA N 1
ATOM 1404 C CA . SER A 1 233 ? -48.224 -20.347 39.005 1.000 25.451 233 SER AAA CA 1
ATOM 1405 C C . SER A 1 233 ? -48.974 -21.618 38.576 1.000 27.695 233 SER AAA C 1
ATOM 1406 O O . SER A 1 233 ? -48.808 -22.653 39.236 1.000 30.759 233 SER AAA O 1
ATOM 1409 N N . THR A 1 234 ? -49.767 -21.572 37.513 1.000 27.400 234 THR AAA N 1
ATOM 1410 C CA . THR A 1 234 ? -50.471 -22.769 36.956 1.000 30.948 234 THR AAA CA 1
ATOM 1411 C C . THR A 1 234 ? -49.449 -23.663 36.230 1.000 31.796 234 THR AAA C 1
ATOM 1412 O O . THR A 1 234 ? -49.327 -24.855 36.573 1.000 32.839 234 THR AAA O 1
ATOM 1416 N N . ALA A 1 235 ? -48.682 -23.100 35.303 1.000 31.816 235 ALA AAA N 1
ATOM 1417 C CA . ALA A 1 235 ? -47.663 -23.854 34.534 1.000 30.976 235 ALA AAA CA 1
ATOM 1418 C C . ALA A 1 235 ? -46.386 -24.044 35.376 1.000 29.851 235 ALA AAA C 1
ATOM 1419 O O . ALA A 1 235 ? -45.542 -24.828 34.950 1.000 26.998 235 ALA AAA O 1
ATOM 1421 N N . GLN A 1 236 ? -46.250 -23.355 36.527 1.000 29.580 236 GLN AAA N 1
ATOM 1422 C CA . GLN A 1 236 ? -45.013 -23.288 37.366 1.000 26.655 236 GLN AAA CA 1
ATOM 1423 C C . GLN A 1 236 ? -43.820 -22.922 36.480 1.000 23.920 236 GLN AAA C 1
ATOM 1424 O O . GLN A 1 236 ? -42.820 -23.672 36.437 1.000 22.317 236 GLN AAA O 1
ATOM 1430 N N . THR A 1 237 ? -43.956 -21.820 35.760 1.000 22.005 237 THR AAA N 1
ATOM 1431 C CA . THR A 1 237 ? -42.872 -21.250 34.935 1.000 25.409 237 THR AAA CA 1
ATOM 1432 C C . THR A 1 237 ? -42.704 -19.766 35.248 1.000 23.032 237 THR AAA C 1
ATOM 1433 O O . THR A 1 237 ? -43.625 -19.141 35.826 1.000 23.373 237 THR AAA O 1
ATOM 1437 N N . ALA A 1 238 ? -41.567 -19.211 34.846 1.000 22.130 238 ALA AAA N 1
ATOM 1438 C CA . ALA A 1 238 ? -41.267 -17.773 34.968 1.000 22.441 238 ALA AAA CA 1
ATOM 1439 C C . ALA A 1 238 ? -40.738 -17.260 33.645 1.000 21.657 238 ALA AAA C 1
ATOM 1440 O O . ALA A 1 238 ? -39.997 -18.001 32.956 1.000 22.431 238 ALA AAA O 1
ATOM 1442 N N . ASN A 1 239 ? -41.142 -16.039 33.315 1.000 22.279 239 ASN AAA N 1
ATOM 1443 C CA . ASN A 1 239 ? -40.575 -15.256 32.188 1.000 24.025 239 ASN AAA CA 1
ATOM 1444 C C . ASN A 1 239 ? -39.743 -14.105 32.749 1.000 21.582 239 ASN AAA C 1
ATOM 1445 O O . ASN A 1 239 ? -40.276 -13.300 33.509 1.000 22.123 239 ASN AAA O 1
ATOM 1450 N N . LEU A 1 240 ? -38.480 -14.064 32.361 1.000 22.365 240 LEU AAA N 1
ATOM 1451 C CA . LEU A 1 240 ? -37.461 -13.116 32.877 1.000 22.847 240 LEU AAA CA 1
ATOM 1452 C C . LEU A 1 240 ? -36.912 -12.330 31.691 1.000 23.978 240 LEU AAA C 1
ATOM 1453 O O . LEU A 1 240 ? -36.862 -12.886 30.563 1.000 24.398 240 LEU AAA O 1
ATOM 1458 N N . SER A 1 241 ? -36.519 -11.085 31.913 1.000 23.840 241 SER AAA N 1
ATOM 1459 C CA . SER A 1 241 ? -35.845 -10.281 30.864 1.000 24.144 241 SER AAA CA 1
ATOM 1460 C C . SER A 1 241 ? -34.941 -9.267 31.546 1.000 23.513 241 SER AAA C 1
ATOM 1461 O O . SER A 1 241 ? -35.005 -9.120 32.775 1.000 21.760 241 SER AAA O 1
ATOM 1464 N N . GLY A 1 242 ? -34.216 -8.515 30.734 1.000 22.178 242 GLY AAA N 1
ATOM 1465 C CA . GLY A 1 242 ? -33.497 -7.359 31.248 1.000 23.992 242 GLY AAA CA 1
ATOM 1466 C C . GLY A 1 242 ? -32.719 -6.683 30.151 1.000 22.137 242 GLY AAA C 1
ATOM 1467 O O . GLY A 1 242 ? -32.914 -7.026 28.945 1.000 20.734 242 GLY AAA O 1
ATOM 1468 N N . THR A 1 243 ? -31.890 -5.762 30.602 1.000 22.667 243 THR AAA N 1
ATOM 1469 C CA . THR A 1 243 ? -31.086 -4.843 29.767 1.000 25.159 243 THR AAA CA 1
ATOM 1470 C C . THR A 1 243 ? -29.650 -4.954 30.250 1.000 25.354 243 THR AAA C 1
ATOM 1471 O O . THR A 1 243 ? -29.425 -5.375 31.406 1.000 26.459 243 THR AAA O 1
ATOM 1475 N N . THR A 1 244 ? -28.710 -4.555 29.401 1.000 24.452 244 THR AAA N 1
ATOM 1476 C CA . THR A 1 244 ? -27.305 -4.431 29.797 1.000 26.565 244 THR AAA CA 1
ATOM 1477 C C . THR A 1 244 ? -26.720 -3.180 29.153 1.000 26.961 244 THR AAA C 1
ATOM 1478 O O . THR A 1 244 ? -27.220 -2.764 28.121 1.000 25.139 244 THR AAA O 1
ATOM 1482 N N . THR A 1 245 ? -25.660 -2.670 29.748 1.000 26.066 245 THR AAA N 1
ATOM 1483 C CA . THR A 1 245 ? -24.759 -1.663 29.133 1.000 25.565 245 THR AAA CA 1
ATOM 1484 C C . THR A 1 245 ? -23.339 -2.230 29.142 1.000 25.104 245 THR AAA C 1
ATOM 1485 O O . THR A 1 245 ? -22.896 -2.818 30.179 1.000 23.429 245 THR AAA O 1
ATOM 1489 N N . ASP A 1 246 ? -22.617 -2.038 28.044 1.000 26.857 246 ASP AAA N 1
ATOM 1490 C CA . ASP A 1 246 ? -21.206 -2.461 27.899 1.000 26.498 246 ASP AAA CA 1
ATOM 1491 C C . ASP A 1 246 ? -21.080 -3.983 28.052 1.000 27.091 246 ASP AAA C 1
ATOM 1492 O O . ASP A 1 246 ? -20.008 -4.460 28.499 1.000 26.124 246 ASP AAA O 1
ATOM 1497 N N . VAL A 1 247 ? -22.110 -4.738 27.664 1.000 25.138 247 VAL AAA N 1
ATOM 1498 C CA . VAL A 1 247 ? -22.001 -6.219 27.612 1.000 25.463 247 VAL AAA CA 1
ATOM 1499 C C . VAL A 1 247 ? -22.049 -6.659 26.149 1.000 23.465 247 VAL AAA C 1
ATOM 1500 O O . VAL A 1 247 ? -23.029 -6.299 25.434 1.000 24.627 247 VAL AAA O 1
ATOM 1504 N N . ALA A 1 248 ? -21.021 -7.407 25.741 1.000 26.978 248 ALA AAA N 1
ATOM 1505 C CA . ALA A 1 248 ? -20.792 -7.798 24.331 1.000 28.661 248 ALA AAA CA 1
ATOM 1506 C C . ALA A 1 248 ? -21.923 -8.713 23.863 1.000 30.397 248 ALA AAA C 1
ATOM 1507 O O . ALA A 1 248 ? -22.467 -9.481 24.683 1.000 25.637 248 ALA AAA O 1
ATOM 1509 N N . LEU A 1 249 ? -22.207 -8.630 22.561 1.000 31.559 249 LEU AAA N 1
ATOM 1510 C CA . LEU A 1 249 ? -23.157 -9.478 21.813 1.000 30.339 249 LEU AAA CA 1
ATOM 1511 C C . LEU A 1 249 ? -22.857 -10.934 22.153 1.000 30.878 249 LEU AAA C 1
ATOM 1512 O O . LEU A 1 249 ? -21.668 -11.276 22.173 1.000 29.829 249 LEU AAA O 1
ATOM 1517 N N . ASN A 1 250 ? -23.899 -11.724 22.447 1.000 28.603 250 ASN AAA N 1
ATOM 1518 C CA . ASN A 1 250 ? -23.824 -13.185 22.715 1.000 30.543 250 ASN AAA CA 1
ATOM 1519 C C . ASN A 1 250 ? -23.194 -13.499 24.064 1.000 27.973 250 ASN AAA C 1
ATOM 1520 O O . ASN A 1 250 ? -23.045 -14.699 24.355 1.000 30.794 250 ASN AAA O 1
ATOM 1525 N N . SER A 1 251 ? -22.874 -12.505 24.892 1.000 26.264 251 SER AAA N 1
ATOM 1526 C CA . SER A 1 251 ? -22.410 -12.779 26.278 1.000 24.221 251 SER AAA CA 1
ATOM 1527 C C . SER A 1 251 ? -23.495 -13.575 27.014 1.000 23.305 251 SER AAA C 1
ATOM 1528 O O . SER A 1 251 ? -24.688 -13.344 26.794 1.000 26.288 251 SER AAA O 1
ATOM 1531 N N . GLN A 1 252 ? -23.061 -14.464 27.889 1.000 22.804 252 GLN AAA N 1
ATOM 1532 C CA . GLN A 1 252 ? -23.955 -15.315 28.696 1.000 22.383 252 GLN AAA CA 1
ATOM 1533 C C . GLN A 1 252 ? -24.411 -14.528 29.922 1.000 23.482 252 GLN AAA C 1
ATOM 1534 O O . GLN A 1 252 ? -23.566 -13.867 30.571 1.000 25.664 252 GLN AAA O 1
ATOM 1540 N N . VAL A 1 253 ? -25.689 -14.644 30.238 1.000 22.519 253 VAL AAA N 1
ATOM 1541 C CA . VAL A 1 253 ? -26.315 -14.158 31.485 1.000 23.088 253 VAL AAA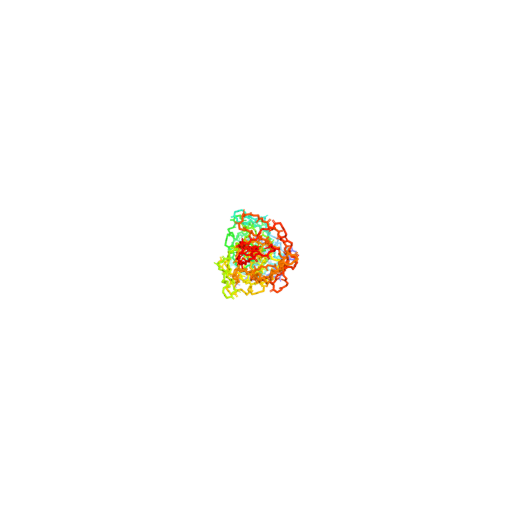 CA 1
ATOM 1542 C C . VAL A 1 253 ? -26.636 -15.411 32.287 1.000 21.936 253 VAL AAA C 1
ATOM 1543 O O . VAL A 1 253 ? -27.361 -16.270 31.766 1.000 21.892 253 VAL AAA O 1
ATOM 1547 N N . ASP A 1 254 ? -26.152 -15.482 33.514 1.000 21.252 254 ASP AAA N 1
ATOM 1548 C CA . ASP A 1 254 ? -26.453 -16.571 34.464 1.000 23.033 254 ASP AAA CA 1
ATOM 1549 C C . ASP A 1 254 ? -27.494 -16.037 35.424 1.000 24.181 254 ASP AAA C 1
ATOM 1550 O O . ASP A 1 254 ? -27.274 -14.920 35.956 1.000 25.504 254 ASP AAA O 1
ATOM 1555 N N . LEU A 1 255 ? -28.585 -16.783 35.586 1.000 22.074 255 LEU AAA N 1
ATOM 1556 C CA . LEU A 1 255 ? -29.705 -16.363 36.433 1.000 24.023 255 LEU AAA CA 1
ATOM 1557 C C . LEU A 1 255 ? -29.882 -17.402 37.520 1.000 24.440 255 LEU AAA C 1
ATOM 1558 O O . LEU A 1 255 ? -29.559 -18.571 37.283 1.000 21.473 255 LEU AAA O 1
ATOM 1563 N N . THR A 1 256 ? -30.355 -16.963 38.677 1.000 24.258 256 THR AAA N 1
ATOM 1564 C CA . THR A 1 256 ? -30.761 -17.896 39.751 1.000 25.190 256 THR AAA CA 1
ATOM 1565 C C . THR A 1 256 ? -32.115 -17.414 40.224 1.000 24.685 256 THR AAA C 1
ATOM 1566 O O . THR A 1 256 ? -32.347 -16.179 40.147 1.000 23.722 256 THR AAA O 1
ATOM 1570 N N . VAL A 1 257 ? -32.992 -18.378 40.513 1.000 25.554 257 VAL AAA N 1
ATOM 1571 C CA . VAL A 1 257 ? -34.318 -18.127 41.129 1.000 24.260 257 VAL AAA CA 1
ATOM 1572 C C . VAL A 1 257 ? -34.319 -18.863 42.464 1.000 26.013 257 VAL AAA C 1
ATOM 1573 O O . VAL A 1 257 ? -34.157 -20.099 42.459 1.000 26.580 257 VAL AAA O 1
ATOM 1577 N N . THR A 1 258 ? -34.544 -18.118 43.544 1.000 24.114 258 THR AAA N 1
ATOM 1578 C CA . THR A 1 258 ? -34.406 -18.612 44.930 1.000 25.334 258 THR AAA CA 1
ATOM 1579 C C . THR A 1 258 ? -35.774 -18.471 45.599 1.000 23.615 258 THR AAA C 1
ATOM 1580 O O . THR A 1 258 ? -36.385 -17.394 45.502 1.000 24.468 258 THR AAA O 1
ATOM 1584 N N . ASP A 1 259 ? -36.228 -19.542 46.223 1.000 26.084 259 ASP AAA N 1
ATOM 1585 C CA . ASP A 1 259 ? -37.560 -19.595 46.858 1.000 27.906 259 ASP AAA CA 1
ATOM 1586 C C . ASP A 1 259 ? -37.386 -19.329 48.359 1.000 31.546 259 ASP AAA C 1
ATOM 1587 O O . ASP A 1 259 ? -36.261 -19.084 48.787 1.000 27.859 259 ASP AAA O 1
ATOM 1592 N N . SER A 1 260 ? -38.502 -19.350 49.081 1.000 32.182 260 SER AAA N 1
ATOM 1593 C CA . SER A 1 260 ? -38.628 -18.964 50.509 1.000 37.522 260 SER AAA CA 1
ATOM 1594 C C . SER A 1 260 ? -38.004 -20.033 51.421 1.000 40.492 260 SER AAA C 1
ATOM 1595 O O . SER A 1 260 ? -37.833 -19.745 52.605 1.000 46.026 260 SER AAA O 1
ATOM 1598 N N . ALA A 1 261 ? -37.648 -21.202 50.887 1.000 40.771 261 ALA AAA N 1
ATOM 1599 C CA . ALA A 1 261 ? -37.047 -22.335 51.644 1.000 41.251 261 ALA AAA CA 1
ATOM 1600 C C . ALA A 1 261 ? -35.554 -22.472 51.308 1.000 39.382 261 ALA AAA C 1
ATOM 1601 O O . ALA A 1 261 ? -34.878 -23.364 51.848 1.000 41.584 261 ALA AAA O 1
ATOM 1603 N N . GLY A 1 262 ? -35.043 -21.609 50.439 1.000 35.630 262 GLY AAA N 1
ATOM 1604 C CA . GLY A 1 262 ? -33.633 -21.624 50.021 1.000 32.699 262 GLY AAA CA 1
ATOM 1605 C C . GLY A 1 262 ? -33.363 -22.508 48.814 1.000 32.143 262 GLY AAA C 1
ATOM 1606 O O . GLY A 1 262 ? -32.181 -22.691 48.512 1.000 36.144 262 GLY AAA O 1
ATOM 1607 N N . ASN A 1 263 ? -34.384 -23.061 48.143 1.000 32.125 263 ASN AAA N 1
ATOM 1608 C CA . ASN A 1 263 ? -34.177 -23.895 46.923 1.000 30.016 263 ASN AAA CA 1
ATOM 1609 C C . ASN A 1 263 ? -33.814 -22.945 45.777 1.000 29.934 263 ASN AAA C 1
ATOM 1610 O O . ASN A 1 263 ? -34.318 -21.788 45.773 1.000 28.755 263 ASN AAA O 1
ATOM 1615 N N . VAL A 1 264 ? -32.956 -23.396 44.866 1.000 29.787 264 VAL AAA N 1
ATOM 1616 C CA . VAL A 1 264 ? -32.400 -22.536 43.785 1.000 31.764 264 VAL AAA CA 1
ATOM 1617 C C . VAL A 1 264 ? -32.629 -23.255 42.456 1.000 30.843 264 VAL AAA C 1
ATOM 1618 O O . VAL A 1 264 ? -32.285 -24.420 42.375 1.000 34.637 264 VAL AAA O 1
ATOM 1622 N N . VAL A 1 265 ? -33.153 -22.548 41.462 1.000 28.076 265 VAL AAA N 1
ATOM 1623 C CA . VAL A 1 265 ? -33.181 -22.990 40.041 1.000 27.201 265 VAL AAA CA 1
ATOM 1624 C C . VAL A 1 265 ? -32.214 -22.083 39.273 1.000 26.239 265 VAL AAA C 1
ATOM 1625 O O . VAL A 1 265 ? -32.261 -20.853 39.509 1.000 24.129 265 VAL AAA O 1
ATOM 1629 N N . THR A 1 266 ? -31.368 -22.666 38.411 1.000 24.888 266 THR AAA N 1
ATOM 1630 C CA . THR A 1 266 ? -30.444 -21.917 37.530 1.000 25.707 266 THR AAA CA 1
ATOM 1631 C C . THR A 1 266 ? -31.049 -21.880 36.126 1.000 24.106 266 THR AAA C 1
ATOM 1632 O O . THR A 1 266 ? -31.706 -22.874 35.718 1.000 25.633 266 THR AAA O 1
ATOM 1636 N N . ALA A 1 267 ? -30.820 -20.765 35.447 1.000 23.308 267 ALA AAA N 1
ATOM 1637 C CA . ALA A 1 267 ? -31.187 -20.510 34.046 1.000 23.189 267 ALA AAA CA 1
ATOM 1638 C C . ALA A 1 267 ? -30.063 -19.720 33.394 1.000 25.148 267 ALA AAA C 1
ATOM 1639 O O . ALA A 1 267 ? -29.248 -19.090 34.093 1.000 21.305 267 ALA AAA O 1
ATOM 1641 N N . THR A 1 268 ? -30.009 -19.759 32.077 1.000 25.200 268 THR AAA N 1
ATOM 1642 C CA . THR A 1 268 ? -28.997 -18.978 31.343 1.000 26.093 268 THR AAA CA 1
ATOM 1643 C C . THR A 1 268 ? -29.605 -18.528 30.005 1.000 26.292 268 THR AAA C 1
ATOM 1644 O O . THR A 1 268 ? -30.533 -19.178 29.520 1.000 24.442 268 THR AAA O 1
ATOM 1648 N N . THR A 1 269 ? -29.154 -17.394 29.474 1.000 24.856 269 THR AAA N 1
ATOM 1649 C CA . THR A 1 269 ? -29.508 -16.928 28.116 1.000 25.658 269 THR AAA CA 1
ATOM 1650 C C . THR A 1 269 ? -28.367 -16.020 27.667 1.000 25.835 269 THR AAA C 1
ATOM 1651 O O . THR A 1 269 ? -27.363 -15.977 28.358 1.000 23.826 269 THR AAA O 1
ATOM 1655 N N . THR A 1 270 ? -28.504 -15.395 26.513 1.000 25.601 270 THR AAA N 1
ATOM 1656 C CA . THR A 1 270 ? -27.429 -14.586 25.910 1.000 24.604 270 THR AAA CA 1
ATOM 1657 C C . THR A 1 270 ? -27.949 -13.190 25.596 1.000 24.097 270 THR AAA C 1
ATOM 1658 O O . THR A 1 270 ? -29.144 -13.020 25.395 1.000 24.621 270 THR AAA O 1
ATOM 1662 N N . VAL A 1 271 ? -27.034 -12.221 25.552 1.000 25.809 271 VAL AAA N 1
ATOM 1663 C CA . VAL A 1 271 ? -27.384 -10.810 25.296 1.000 25.868 271 VAL AAA CA 1
ATOM 1664 C C . VAL A 1 271 ? -27.489 -10.608 23.772 1.000 26.393 271 VAL AAA C 1
ATOM 1665 O O . VAL A 1 271 ? -26.635 -11.140 23.052 1.000 27.513 271 VAL AAA O 1
ATOM 1669 N N . GLY A 1 272 ? -28.430 -9.781 23.325 1.000 24.579 272 GLY AAA N 1
ATOM 1670 C CA . GLY A 1 272 ? -28.591 -9.399 21.911 1.000 29.282 272 GLY AAA CA 1
ATOM 1671 C C . GLY A 1 272 ? -27.794 -8.148 21.575 1.000 28.681 272 GLY AAA C 1
ATOM 1672 O O . GLY A 1 272 ? -27.104 -7.601 22.472 1.000 28.814 272 GLY AAA O 1
ATOM 1673 N N . ALA A 1 273 ? -27.920 -7.678 20.343 1.000 31.473 273 ALA AAA N 1
ATOM 1674 C CA . ALA A 1 273 ? -27.174 -6.523 19.795 1.000 34.185 273 ALA AAA CA 1
ATOM 1675 C C . ALA A 1 273 ? -27.560 -5.260 20.559 1.000 32.754 273 ALA AAA C 1
ATOM 1676 O O . ALA A 1 273 ? -26.656 -4.467 20.830 1.000 36.440 273 ALA AAA O 1
ATOM 1678 N N . ASP A 1 274 ? -28.822 -5.127 20.979 1.000 34.206 274 ASP AAA N 1
ATOM 1679 C CA . ASP A 1 274 ? -29.319 -3.938 21.723 1.000 33.151 274 ASP AAA CA 1
ATOM 1680 C C . ASP A 1 274 ? -29.051 -4.075 23.232 1.000 29.738 274 ASP AAA C 1
ATOM 1681 O O . ASP A 1 274 ? -29.525 -3.209 23.996 1.000 29.644 274 ASP AAA O 1
ATOM 1686 N N . GLY A 1 275 ? -28.370 -5.143 23.657 1.000 27.931 275 GLY AAA N 1
ATOM 1687 C CA . GLY A 1 275 ? -28.023 -5.395 25.072 1.000 27.887 275 GLY AAA CA 1
ATOM 1688 C C . GLY A 1 275 ? -29.127 -6.082 25.872 1.000 26.776 275 GLY AAA C 1
ATOM 1689 O O . GLY A 1 275 ? -28.906 -6.400 27.067 1.000 24.713 275 GLY AAA O 1
ATOM 1690 N N . SER A 1 276 ? -30.276 -6.330 25.255 1.000 26.638 276 SER AAA N 1
ATOM 1691 C CA . SER A 1 276 ? -31.440 -6.962 25.930 1.000 26.680 276 SER AAA CA 1
ATOM 1692 C C . SER A 1 276 ? -31.213 -8.463 26.008 1.000 24.408 276 SER AAA C 1
ATOM 1693 O O . SER A 1 276 ? -30.436 -9.011 25.196 1.000 22.075 276 SER AAA O 1
ATOM 1696 N N . TYR A 1 277 ? -31.870 -9.095 26.974 1.000 23.810 277 TYR AAA N 1
ATOM 1697 C CA . TYR A 1 277 ? -31.961 -10.564 27.097 1.000 22.943 277 TYR AAA CA 1
ATOM 1698 C C . TYR A 1 277 ? -33.366 -10.913 27.613 1.000 25.280 277 TYR AAA C 1
ATOM 1699 O O . TYR A 1 277 ? -34.038 -10.091 28.247 1.000 25.877 277 TYR AAA O 1
ATOM 1708 N N . SER A 1 278 ? -33.797 -12.135 27.309 1.000 24.955 278 SER AAA N 1
ATOM 1709 C CA . SER A 1 278 ? -35.156 -12.658 27.585 1.000 29.302 278 SER AAA CA 1
ATOM 1710 C C . SER A 1 278 ? -35.062 -14.169 27.768 1.000 27.218 278 SER AAA C 1
ATOM 1711 O O . SER A 1 278 ? -34.386 -14.834 26.950 1.000 23.363 278 SER AAA O 1
ATOM 1714 N N . LEU A 1 279 ? -35.770 -14.718 28.742 1.000 25.513 279 LEU AAA N 1
ATOM 1715 C CA . LEU A 1 279 ? -35.954 -16.184 28.803 1.000 26.137 279 LEU AAA CA 1
ATOM 1716 C C . LEU A 1 279 ? -37.388 -16.462 29.244 1.000 28.374 279 LEU AAA C 1
ATOM 1717 O O . LEU A 1 279 ? -37.770 -15.950 30.321 1.000 26.742 279 LEU AAA O 1
ATOM 1722 N N . THR A 1 280 ? -38.173 -17.178 28.428 1.000 24.961 280 THR AAA N 1
ATOM 1723 C CA . THR A 1 280 ? -39.596 -17.497 28.744 1.000 28.720 280 THR AAA CA 1
ATOM 1724 C C . THR A 1 280 ? -39.689 -18.987 29.085 1.000 25.871 280 THR AAA C 1
ATOM 1725 O O . THR A 1 280 ? -38.979 -19.768 28.471 1.000 25.005 280 THR AAA O 1
ATOM 1729 N N . GLY A 1 281 ? -40.526 -19.353 30.048 1.000 24.318 281 GLY AAA N 1
ATOM 1730 C CA . GLY A 1 281 ? -40.833 -20.761 30.349 1.000 23.969 281 GLY AAA CA 1
ATOM 1731 C C . GLY A 1 281 ? -39.775 -21.392 31.233 1.000 24.398 281 GLY AAA C 1
ATOM 1732 O O . GLY A 1 281 ? -39.603 -22.579 31.194 1.000 26.958 281 GLY AAA O 1
ATOM 1733 N N . VAL A 1 282 ? -39.063 -20.606 32.028 1.000 24.017 282 VAL AAA N 1
ATOM 1734 C CA . VAL A 1 282 ? -38.105 -21.161 33.010 1.000 22.584 282 VAL AAA CA 1
ATOM 1735 C C . VAL A 1 282 ? -38.889 -22.071 33.952 1.000 24.266 282 VAL AAA C 1
ATOM 1736 O O . VAL A 1 282 ? -39.867 -21.589 34.504 1.000 23.804 282 VAL AAA O 1
ATOM 1740 N N . ASP A 1 283 ? -38.427 -23.304 34.170 1.000 23.965 283 ASP AAA N 1
ATOM 1741 C CA . ASP A 1 283 ? -39.174 -24.334 34.940 1.000 25.734 283 ASP AAA CA 1
ATOM 1742 C C . ASP A 1 283 ? -38.881 -24.105 36.428 1.000 22.996 283 ASP AAA C 1
ATOM 1743 O O . ASP A 1 283 ? -37.731 -24.276 36.862 1.000 22.437 283 ASP AAA O 1
ATOM 1748 N N . ILE A 1 284 ? -39.895 -23.706 37.183 1.000 22.839 284 ILE AAA N 1
ATOM 1749 C CA . ILE A 1 284 ? -39.744 -23.508 38.650 1.000 24.849 284 ILE AAA CA 1
ATOM 1750 C C . ILE A 1 284 ? -40.664 -24.449 39.423 1.000 27.718 284 ILE AAA C 1
ATOM 1751 O O . ILE A 1 284 ? -40.978 -24.110 40.593 1.000 25.540 284 ILE AAA O 1
ATOM 1756 N N . SER A 1 285 ? -41.013 -25.598 38.825 1.000 27.100 285 SER AAA N 1
ATOM 1757 C CA . SER A 1 285 ? -41.814 -26.670 39.492 1.000 30.869 285 SER AAA CA 1
ATOM 1758 C C . SER A 1 285 ? -41.077 -27.200 40.728 1.000 29.179 285 SER AAA C 1
ATOM 1759 O O . SER A 1 285 ? -41.756 -27.708 41.624 1.000 31.247 285 SER AAA O 1
ATOM 1762 N N . SER A 1 286 ? -39.749 -27.048 40.820 1.000 29.732 286 SER AAA N 1
ATOM 1763 C CA . SER A 1 286 ? -38.977 -27.522 42.002 1.000 30.691 286 SER AAA CA 1
ATOM 1764 C C . SER A 1 286 ? -39.067 -26.521 43.161 1.000 31.572 286 SER AAA C 1
ATOM 1765 O O . SER A 1 286 ? -38.568 -26.845 44.236 1.000 31.291 286 SER AAA O 1
ATOM 1768 N N . LEU A 1 287 ? -39.676 -25.346 42.986 1.000 27.992 287 LEU AAA N 1
ATOM 1769 C CA . LEU A 1 287 ? -39.664 -24.320 44.059 1.000 24.873 287 LEU AAA CA 1
ATOM 1770 C C . LEU A 1 287 ? -40.993 -24.313 44.820 1.000 25.567 287 LEU AAA C 1
ATOM 1771 O O . LEU A 1 287 ? -42.014 -24.716 44.283 1.000 23.371 287 LEU AAA O 1
ATOM 1776 N N . VAL A 1 288 ? -40.966 -23.840 46.053 1.000 27.874 288 VAL AAA N 1
ATOM 1777 C CA . VAL A 1 288 ? -42.179 -23.839 46.906 1.000 28.909 288 VAL AAA CA 1
ATOM 1778 C C . VAL A 1 288 ? -42.781 -22.449 46.827 1.000 28.299 288 VAL AAA C 1
ATOM 1779 O O . VAL A 1 288 ? -42.041 -21.483 46.501 1.000 27.515 288 VAL AAA O 1
ATOM 1783 N N . ASP A 1 289 ? -44.029 -22.335 47.269 1.000 23.838 289 ASP AAA N 1
ATOM 1784 C CA . ASP A 1 289 ? -44.775 -21.069 47.231 1.000 25.912 289 ASP AAA CA 1
ATOM 1785 C C . ASP A 1 289 ? -44.131 -20.036 48.156 1.000 25.875 289 ASP AAA C 1
ATOM 1786 O O . ASP A 1 289 ? -43.486 -20.419 49.167 1.000 26.916 289 ASP AAA O 1
ATOM 1791 N N . GLY A 1 290 ? -44.377 -18.766 47.844 1.000 25.700 290 GLY AAA N 1
ATOM 1792 C CA . GLY A 1 290 ? -43.888 -17.615 48.621 1.000 25.989 290 GLY AAA CA 1
ATOM 1793 C C . GLY A 1 290 ? -43.056 -16.696 47.739 1.000 27.270 290 GLY AAA C 1
ATOM 1794 O O . GLY A 1 290 ? -43.147 -16.802 46.489 1.000 25.696 290 GLY AAA O 1
ATOM 1795 N N . ASN A 1 291 ? -42.282 -15.819 48.363 1.000 26.976 291 ASN AAA N 1
ATOM 1796 C CA . ASN A 1 291 ? -41.390 -14.857 47.668 1.000 28.292 291 ASN AAA CA 1
ATOM 1797 C C . ASN A 1 291 ? -40.365 -15.629 46.832 1.000 26.683 291 ASN AAA C 1
ATOM 1798 O O . ASN A 1 291 ? -39.871 -16.722 47.257 1.000 23.812 291 ASN AAA O 1
ATOM 1803 N N . LEU A 1 292 ? -40.054 -15.070 45.670 1.000 25.902 292 LEU AAA N 1
ATOM 1804 C CA . LEU A 1 292 ? -38.923 -15.511 44.827 1.000 27.429 292 LEU AAA CA 1
ATOM 1805 C C . LEU A 1 292 ? -37.939 -14.352 44.762 1.000 26.617 292 LEU AAA C 1
ATOM 1806 O O . LEU A 1 292 ? -38.416 -13.199 44.708 1.000 26.635 292 LEU AAA O 1
ATOM 1811 N N . THR A 1 293 ? -36.650 -14.658 44.742 1.000 24.919 293 THR AAA N 1
ATOM 1812 C CA . THR A 1 293 ? -35.601 -13.695 44.377 1.000 26.139 293 THR AAA CA 1
ATOM 1813 C C . THR A 1 293 ? -34.882 -14.216 43.145 1.000 26.417 293 THR AAA C 1
ATOM 1814 O O . THR A 1 293 ? -34.359 -15.354 43.167 1.000 27.374 293 THR AAA O 1
ATOM 1818 N N . VAL A 1 294 ? -34.847 -13.355 42.131 1.000 25.216 294 VAL AAA N 1
ATOM 1819 C CA . VAL A 1 294 ? -34.174 -13.616 40.848 1.000 25.578 294 VAL AAA CA 1
ATOM 1820 C C . VAL A 1 294 ? -32.928 -12.751 40.836 1.000 27.144 294 VAL AAA C 1
ATOM 1821 O O . VAL A 1 294 ? -33.043 -11.530 41.051 1.000 29.028 294 VAL AAA O 1
ATOM 1825 N N . GLU A 1 295 ? -31.789 -13.379 40.583 1.000 27.831 295 GLU AAA N 1
ATOM 1826 C CA . GLU A 1 295 ? -30.528 -12.664 40.345 1.000 28.164 295 GLU AAA CA 1
ATOM 1827 C C . GLU A 1 295 ? -30.013 -13.012 38.954 1.000 27.452 295 GLU AAA C 1
ATOM 1828 O O . GLU A 1 295 ? -30.186 -14.176 38.534 1.000 24.692 295 GLU AAA O 1
ATOM 1834 N N . ALA A 1 296 ? -29.437 -12.015 38.276 1.000 26.209 296 ALA AAA N 1
ATOM 1835 C CA . ALA A 1 296 ? -28.833 -12.129 36.932 1.000 26.312 296 ALA AAA CA 1
ATOM 1836 C C . ALA A 1 296 ? -27.426 -11.524 36.996 1.000 24.156 296 ALA AAA C 1
ATOM 1837 O O . ALA A 1 296 ? -27.284 -10.469 37.614 1.000 23.767 296 ALA AAA O 1
ATOM 1839 N N . THR A 1 297 ? -26.457 -12.167 36.358 1.000 23.049 297 THR AAA N 1
ATOM 1840 C CA . THR A 1 297 ? -25.048 -11.742 36.311 1.000 23.036 297 THR AAA CA 1
ATOM 1841 C C . THR A 1 297 ? -24.509 -11.984 34.900 1.000 23.955 297 THR AAA C 1
ATOM 1842 O O . THR A 1 297 ? -24.800 -13.048 34.294 1.000 21.917 297 THR AAA O 1
ATOM 1846 N N . ALA A 1 298 ? -23.768 -11.023 34.392 1.000 22.335 298 ALA AAA N 1
ATOM 1847 C CA . ALA A 1 298 ? -23.021 -11.125 33.127 1.000 24.174 298 ALA AAA CA 1
ATOM 1848 C C . ALA A 1 298 ? -21.649 -10.514 33.361 1.000 25.956 298 ALA AAA C 1
ATOM 1849 O O . ALA A 1 298 ? -21.390 -10.041 34.488 1.000 26.810 298 ALA AAA O 1
ATOM 1851 N N . GLN A 1 299 ? -20.830 -10.502 32.330 1.000 24.031 299 GLN AAA N 1
ATOM 1852 C CA . GLN A 1 299 ? -19.478 -9.929 32.383 1.000 27.041 299 GLN AAA CA 1
ATOM 1853 C C . GLN A 1 299 ? -19.418 -8.794 31.354 1.000 24.938 299 GLN AAA C 1
ATOM 1854 O O . GLN A 1 299 ? -19.766 -9.044 30.175 1.000 25.362 299 GLN AAA O 1
ATOM 1860 N N . ASP A 1 300 ? -19.031 -7.591 31.775 1.000 23.360 300 ASP AAA N 1
ATOM 1861 C CA . ASP A 1 300 ? -18.949 -6.421 30.854 1.000 23.658 300 ASP AAA CA 1
ATOM 1862 C C . ASP A 1 300 ? -17.654 -6.529 30.046 1.000 20.919 300 ASP AAA C 1
ATOM 1863 O O . ASP A 1 300 ? -16.901 -7.437 30.256 1.000 21.603 300 ASP AAA O 1
ATOM 1868 N N . ARG A 1 301 ? -17.441 -5.621 29.125 1.000 24.171 301 ARG AAA N 1
ATOM 1869 C CA . ARG A 1 301 ? -16.296 -5.692 28.190 1.000 24.583 301 ARG AAA CA 1
ATOM 1870 C C . ARG A 1 301 ? -14.955 -5.473 28.899 1.000 25.273 301 ARG AAA C 1
ATOM 1871 O O . ARG A 1 301 ? -13.927 -5.805 28.295 1.000 24.919 301 ARG AAA O 1
ATOM 1879 N N . ASN A 1 302 ? -14.942 -4.863 30.086 1.000 26.042 302 ASN AAA N 1
ATOM 1880 C CA . ASN A 1 302 ? -13.675 -4.623 30.821 1.000 27.513 302 ASN AAA CA 1
ATOM 1881 C C . ASN A 1 302 ? -13.497 -5.689 31.907 1.000 29.850 302 ASN AAA C 1
ATOM 1882 O O . ASN A 1 302 ? -12.701 -5.443 32.817 1.000 31.439 302 ASN AAA O 1
ATOM 1887 N N . GLY A 1 303 ? -14.228 -6.813 31.832 1.000 27.847 303 GLY AAA N 1
ATOM 1888 C CA . GLY A 1 303 ? -14.022 -7.976 32.716 1.000 30.069 303 GLY AAA CA 1
ATOM 1889 C C . GLY A 1 303 ? -14.747 -7.845 34.051 1.000 30.565 303 GLY AAA C 1
ATOM 1890 O O . GLY A 1 303 ? -14.400 -8.582 34.935 1.000 30.576 303 GLY AAA O 1
ATOM 1891 N N . ASN A 1 304 ? -15.701 -6.922 34.214 1.000 31.593 304 ASN AAA N 1
ATOM 1892 C CA . ASN A 1 304 ? -16.439 -6.777 35.494 1.000 32.082 304 ASN AAA CA 1
ATOM 1893 C C . ASN A 1 304 ? -17.722 -7.615 35.463 1.000 32.632 304 ASN AAA C 1
ATOM 1894 O O . ASN A 1 304 ? -18.444 -7.570 34.459 1.000 30.350 304 ASN AAA O 1
ATOM 1899 N N . ALA A 1 305 ? -18.037 -8.291 36.564 1.000 31.399 305 ALA AAA N 1
ATOM 1900 C CA . ALA A 1 305 ? -19.379 -8.883 36.778 1.000 30.545 305 ALA AAA CA 1
ATOM 1901 C C . ALA A 1 305 ? -20.368 -7.746 36.999 1.000 27.925 305 ALA AAA C 1
ATOM 1902 O O . ALA A 1 305 ? -20.097 -6.879 37.816 1.000 29.096 305 ALA AAA O 1
ATOM 1904 N N . VAL A 1 306 ? -21.460 -7.723 36.252 1.000 25.333 306 VAL AAA N 1
ATOM 1905 C CA . VAL A 1 306 ? -22.577 -6.770 36.470 1.000 24.523 306 VAL AAA CA 1
ATOM 1906 C C . VAL A 1 306 ? -23.812 -7.600 36.801 1.000 27.967 306 VAL AAA C 1
ATOM 1907 O O . VAL A 1 306 ? -24.026 -8.643 36.146 1.000 23.649 306 VAL AAA O 1
ATOM 1911 N N . SER A 1 307 ? -24.569 -7.134 37.785 1.000 25.988 307 SER AAA N 1
ATOM 1912 C CA . SER A 1 307 ? -25.614 -7.917 38.477 1.000 27.295 307 SER AAA CA 1
ATOM 1913 C C . SER A 1 307 ? -26.837 -7.052 38.730 1.000 28.167 307 SER AAA C 1
ATOM 1914 O O . SER A 1 307 ? -26.692 -5.811 38.873 1.000 25.721 307 SER AAA O 1
ATOM 1917 N N . ASP A 1 308 ? -27.987 -7.717 38.878 1.000 26.311 308 ASP AAA N 1
ATOM 1918 C CA . ASP A 1 308 ? -29.223 -7.105 39.410 1.000 23.617 308 ASP AAA CA 1
ATOM 1919 C C . ASP A 1 308 ? -30.019 -8.232 40.063 1.000 25.311 308 ASP AAA C 1
ATOM 1920 O O . ASP A 1 308 ? -29.730 -9.424 39.824 1.000 24.095 308 ASP AAA O 1
ATOM 1925 N N . SER A 1 309 ? -30.985 -7.872 40.882 1.000 25.204 309 SER AAA N 1
ATOM 1926 C CA . SER A 1 309 ? -31.908 -8.844 41.483 1.000 26.706 309 SER AAA CA 1
ATOM 1927 C C . SER A 1 309 ? -33.323 -8.290 41.351 1.000 27.725 309 SER AAA C 1
ATOM 1928 O O . SER A 1 309 ? -33.455 -7.085 41.139 1.000 30.444 309 SER AAA O 1
ATOM 1931 N N . ALA A 1 310 ? -34.340 -9.149 41.406 1.000 27.708 310 ALA AAA N 1
ATOM 1932 C CA . ALA A 1 310 ? -35.750 -8.710 41.327 1.000 28.421 310 ALA AAA CA 1
ATOM 1933 C C . ALA A 1 310 ? -36.615 -9.673 42.146 1.000 26.990 310 ALA AAA C 1
ATOM 1934 O O . ALA A 1 310 ? -36.196 -10.809 42.328 1.000 26.581 310 ALA AAA O 1
ATOM 1936 N N . ALA A 1 311 ? -37.762 -9.195 42.617 1.000 28.104 311 ALA AAA N 1
ATOM 1937 C CA . ALA A 1 311 ? -38.678 -9.948 43.505 1.000 30.046 311 ALA AAA CA 1
ATOM 1938 C C . ALA A 1 311 ? -39.759 -10.544 42.619 1.000 28.766 311 ALA AAA C 1
ATOM 1939 O O . ALA A 1 311 ? -40.145 -9.904 41.631 1.000 27.617 311 ALA AAA O 1
ATOM 1941 N N . GLY A 1 312 ? -40.197 -11.752 42.938 1.000 30.761 312 GLY AAA N 1
ATOM 1942 C CA . GLY A 1 312 ? -41.385 -12.371 42.325 1.000 26.406 312 GLY AAA CA 1
ATOM 1943 C C . GLY A 1 312 ? -42.160 -13.147 43.385 1.000 25.830 312 GLY AAA C 1
ATOM 1944 O O . GLY A 1 312 ? -41.735 -13.149 44.553 1.000 25.978 312 GLY AAA O 1
ATOM 1945 N N . SER A 1 313 ? -43.240 -13.801 42.993 1.000 25.724 313 SER AAA N 1
ATOM 1946 C CA . SER A 1 313 ? -44.131 -14.514 43.932 1.000 27.658 313 SER AAA CA 1
ATOM 1947 C C . SER A 1 313 ? -44.712 -15.733 43.227 1.000 26.714 313 SER AAA C 1
ATOM 1948 O O . SER A 1 313 ? -45.035 -15.630 42.028 1.000 27.667 313 SER AAA O 1
ATOM 1951 N N . LEU A 1 314 ? -44.709 -16.867 43.924 1.000 24.446 314 LEU AAA N 1
ATOM 1952 C CA . LEU A 1 314 ? -45.155 -18.165 43.379 1.000 25.628 314 LEU AAA CA 1
ATOM 1953 C C . LEU A 1 314 ? -46.302 -18.621 44.270 1.000 27.055 314 LEU AAA C 1
ATOM 1954 O O . LEU A 1 314 ? -46.174 -18.515 45.518 1.000 24.752 314 LEU AAA O 1
ATOM 1959 N N . ASP A 1 315 ? -47.411 -19.004 43.641 1.00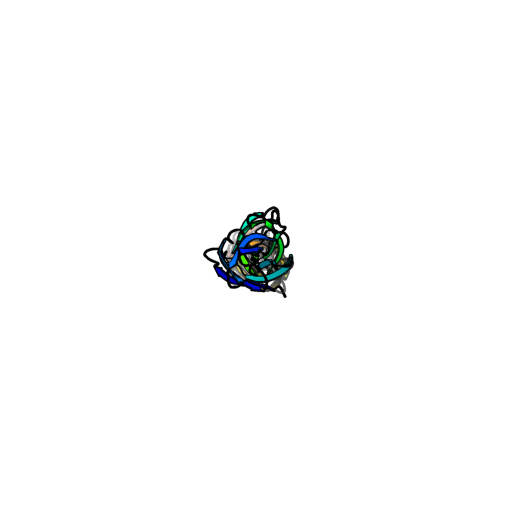0 28.144 315 ASP AAA N 1
ATOM 1960 C CA . ASP A 1 315 ? -48.601 -19.516 44.366 1.000 27.872 315 ASP AAA CA 1
ATOM 1961 C C . ASP A 1 315 ? -49.192 -20.656 43.550 1.000 24.323 315 ASP AAA C 1
ATOM 1962 O O . ASP A 1 315 ? -50.305 -20.463 43.014 1.000 25.324 315 ASP AAA O 1
ATOM 1967 N N . ALA A 1 316 ? -48.452 -21.761 43.401 1.000 25.244 316 ALA AAA N 1
ATOM 1968 C CA . ALA A 1 316 ? -48.895 -22.937 42.590 1.000 26.555 316 ALA AAA CA 1
ATOM 1969 C C . ALA A 1 316 ? -49.898 -23.808 43.376 1.000 26.696 316 ALA AAA C 1
ATOM 1970 O O . ALA A 1 316 ? -50.645 -24.543 42.763 1.000 28.197 316 ALA AAA O 1
ATOM 1972 N N . THR A 1 317 ? -49.939 -23.681 44.697 1.000 26.523 317 THR AAA N 1
ATOM 1973 C CA . THR A 1 317 ? -50.815 -24.485 45.596 1.000 30.411 317 THR AAA CA 1
ATOM 1974 C C . THR A 1 317 ? -51.627 -23.555 46.507 1.000 27.229 317 THR AAA C 1
ATOM 1975 O O . THR A 1 317 ? -51.046 -22.761 47.268 1.000 30.351 317 THR AAA O 1
ATOM 1979 N N . THR A 1 318 ? -52.937 -23.691 46.456 1.000 30.405 318 THR AAA N 1
ATOM 1980 C CA . THR A 1 318 ? -53.900 -22.887 47.232 1.000 31.295 318 THR AAA CA 1
ATOM 1981 C C . THR A 1 318 ? -53.776 -23.294 48.692 1.000 29.761 318 THR AAA C 1
ATOM 1982 O O . THR A 1 318 ? -53.968 -24.437 48.936 1.000 26.938 318 THR AAA O 1
ATOM 1986 N N . GLY A 1 319 ? -53.445 -22.386 49.601 1.000 28.862 319 GLY AAA N 1
ATOM 1987 C CA . GLY A 1 319 ? -53.435 -22.725 51.031 1.000 30.353 319 GLY AAA CA 1
ATOM 1988 C C . GLY A 1 319 ? -54.790 -23.278 51.442 1.000 29.366 319 GLY AAA C 1
ATOM 1989 O O . GLY A 1 319 ? -55.825 -22.770 50.933 1.000 30.029 319 GLY AAA O 1
ATOM 1990 N N . ALA A 1 320 ? -54.799 -24.280 52.320 1.000 26.058 320 ALA AAA N 1
ATOM 1991 C CA . ALA A 1 320 ? -56.038 -24.729 52.986 1.000 26.696 320 ALA AAA CA 1
ATOM 1992 C C . ALA A 1 320 ? -55.723 -25.378 54.332 1.000 24.478 320 ALA AAA C 1
ATOM 1993 O O . ALA A 1 320 ? -54.614 -25.944 54.533 1.000 24.780 320 ALA AAA O 1
ATOM 1995 N N . LEU A 1 321 ? -56.702 -25.315 55.216 1.000 25.247 321 LEU AAA N 1
ATOM 1996 C CA . LEU A 1 321 ? -56.653 -26.056 56.491 1.000 25.824 321 LEU AAA CA 1
ATOM 1997 C C . LEU A 1 321 ? -58.060 -26.593 56.775 1.000 26.554 321 LEU AAA C 1
ATOM 1998 O O . LEU A 1 321 ? -59.041 -25.815 56.631 1.000 25.771 321 LEU AAA O 1
ATOM 2003 N N . THR A 1 322 ? -58.153 -27.869 57.147 1.000 26.499 322 THR AAA N 1
ATOM 2004 C CA . THR A 1 322 ? -59.375 -28.462 57.761 1.000 26.379 322 THR AAA CA 1
ATOM 2005 C C . THR A 1 322 ? -59.111 -28.827 59.221 1.000 26.490 322 THR AAA C 1
ATOM 2006 O O . THR A 1 322 ? -57.979 -29.186 59.552 1.000 24.757 322 THR AAA O 1
ATOM 2010 N N . VAL A 1 323 ? -60.149 -28.830 60.051 1.000 25.977 323 VAL AAA N 1
ATOM 2011 C CA . VAL A 1 323 ? -60.065 -29.434 61.406 1.000 24.736 323 VAL AAA CA 1
ATOM 2012 C C . VAL A 1 323 ? -61.300 -30.317 61.586 1.000 29.389 323 VAL AAA C 1
ATOM 2013 O O . VAL A 1 323 ? -62.350 -30.007 60.987 1.000 30.404 323 VAL AAA O 1
ATOM 2017 N N . SER A 1 324 ? -61.147 -31.382 62.372 1.000 30.328 324 SER AAA N 1
ATOM 2018 C CA . SER A 1 324 ? -62.216 -32.344 62.715 1.000 32.862 324 SER AAA CA 1
ATOM 2019 C C . SER A 1 324 ? -62.204 -32.585 64.225 1.000 31.582 324 SER AAA C 1
ATOM 2020 O O . SER A 1 324 ? -61.120 -32.763 64.816 1.000 27.401 324 SER AAA O 1
ATOM 2023 N N . LEU A 1 325 ? -63.384 -32.545 64.841 1.000 30.590 325 LEU AAA N 1
ATOM 2024 C CA . LEU A 1 325 ? -63.546 -33.009 66.232 1.000 31.342 325 LEU AAA CA 1
ATOM 2025 C C . LEU A 1 325 ? -63.882 -34.499 66.157 1.000 32.301 325 LEU AAA C 1
ATOM 2026 O O . LEU A 1 325 ? -65.035 -34.836 65.833 1.000 32.242 325 LEU AAA O 1
ATOM 2031 N N . ASP A 1 326 ? -62.873 -35.329 66.419 1.000 31.137 326 ASP AAA N 1
ATOM 2032 C CA . ASP A 1 326 ? -62.927 -36.805 66.263 1.000 29.528 326 ASP AAA CA 1
ATOM 2033 C C . ASP A 1 326 ? -63.647 -37.455 67.448 1.000 31.172 326 ASP AAA C 1
ATOM 2034 O O . ASP A 1 326 ? -64.461 -38.329 67.200 1.000 29.643 326 ASP AAA O 1
ATOM 2039 N N . THR A 1 327 ? -63.364 -37.045 68.679 1.000 29.022 327 THR AAA N 1
ATOM 2040 C CA . THR A 1 327 ? -63.909 -37.693 69.896 1.000 29.689 327 THR AAA CA 1
ATOM 2041 C C . THR A 1 327 ? -64.086 -36.642 70.973 1.000 28.587 327 THR AAA C 1
ATOM 2042 O O . THR A 1 327 ? -63.171 -35.828 71.138 1.000 25.061 327 THR AAA O 1
ATOM 2046 N N . VAL A 1 328 ? -65.217 -36.680 71.666 1.000 27.101 328 VAL AAA N 1
ATOM 2047 C CA . VAL A 1 328 ? -65.405 -36.042 72.991 1.000 26.447 328 VAL AAA CA 1
ATOM 2048 C C . VAL A 1 328 ? -65.525 -37.202 73.967 1.000 28.937 328 VAL AAA C 1
ATOM 2049 O O . VAL A 1 328 ? -66.477 -37.987 73.795 1.000 27.729 328 VAL AAA O 1
ATOM 2053 N N . ASP A 1 329 ? -64.563 -37.343 74.883 1.000 25.264 329 ASP AAA N 1
ATOM 2054 C CA . ASP A 1 329 ? -64.644 -38.346 75.964 1.000 28.508 329 ASP AAA CA 1
ATOM 2055 C C . ASP A 1 329 ? -65.283 -37.644 77.157 1.000 27.127 329 ASP AAA C 1
ATOM 2056 O O . ASP A 1 329 ? -64.574 -36.953 77.918 1.000 29.875 329 ASP AAA O 1
ATOM 2061 N N . ASN A 1 330 ? -66.586 -37.822 77.331 1.000 28.446 330 ASN AAA N 1
ATOM 2062 C CA . ASN A 1 330 ? -67.340 -37.147 78.402 1.000 27.682 330 ASN AAA CA 1
ATOM 2063 C C . ASN A 1 330 ? -66.939 -37.655 79.781 1.000 29.507 330 ASN AAA C 1
ATOM 2064 O O . ASN A 1 330 ? -67.075 -36.843 80.714 1.000 30.658 330 ASN AAA O 1
ATOM 2069 N N . ALA A 1 331 ? -66.418 -38.874 79.907 1.000 32.627 331 ALA AAA N 1
ATOM 2070 C CA . ALA A 1 331 ? -65.943 -39.421 81.211 1.000 35.347 331 ALA AAA CA 1
ATOM 2071 C C . ALA A 1 331 ? -64.571 -38.818 81.593 1.000 34.077 331 ALA AAA C 1
ATOM 2072 O O . ALA A 1 331 ? -64.420 -38.426 82.724 1.000 32.730 331 ALA AAA O 1
ATOM 2074 N N . ALA A 1 332 ? -63.606 -38.687 80.678 1.000 32.993 332 ALA AAA N 1
ATOM 2075 C CA . ALA A 1 332 ? -62.261 -38.166 81.027 1.000 32.124 332 ALA AAA CA 1
ATOM 2076 C C . ALA A 1 332 ? -62.227 -36.628 80.829 1.000 30.577 332 ALA AAA C 1
ATOM 2077 O O . ALA A 1 332 ? -61.275 -36.011 81.260 1.000 30.539 332 ALA AAA O 1
ATOM 2079 N N . GLN A 1 333 ? -63.270 -36.028 80.243 1.000 27.151 333 GLN AAA N 1
ATOM 2080 C CA . GLN A 1 333 ? -63.359 -34.585 79.872 1.000 26.476 333 GLN AAA CA 1
ATOM 2081 C C . GLN A 1 333 ? -62.187 -34.232 78.960 1.000 26.638 333 GLN AAA C 1
ATOM 2082 O O . GLN A 1 333 ? -61.435 -33.298 79.258 1.000 24.178 333 GLN AAA O 1
ATOM 2088 N N . THR A 1 334 ? -62.096 -34.929 77.838 1.000 25.610 334 THR AAA N 1
ATOM 2089 C CA . THR A 1 334 ? -61.029 -34.693 76.830 1.000 28.132 334 THR AAA CA 1
ATOM 2090 C C . THR A 1 334 ? -61.630 -34.706 75.429 1.000 25.907 334 THR AAA C 1
ATOM 2091 O O . THR A 1 334 ? -62.767 -35.151 75.302 1.000 23.005 334 THR AAA O 1
ATOM 2095 N N . VAL A 1 335 ? -60.879 -34.186 74.454 1.000 22.316 335 VAL AAA N 1
ATOM 2096 C CA . VAL A 1 335 ? -61.244 -34.241 73.025 1.000 23.455 335 VAL AAA CA 1
ATOM 2097 C C . VAL A 1 335 ? -60.035 -34.724 72.229 1.000 25.112 335 VAL AAA C 1
ATOM 2098 O O . VAL A 1 335 ? -58.895 -34.527 72.670 1.000 26.377 335 VAL AAA O 1
ATOM 2102 N N . ASP A 1 336 ? -60.301 -35.436 71.144 1.000 24.264 336 ASP AAA N 1
ATOM 2103 C CA . ASP A 1 336 ? -59.278 -35.760 70.128 1.000 27.519 336 ASP AAA CA 1
ATOM 2104 C C . ASP A 1 336 ? -59.668 -34.956 68.891 1.000 27.456 336 ASP AAA C 1
ATOM 2105 O O . ASP A 1 336 ? -60.867 -34.996 68.538 1.000 25.137 336 ASP AAA O 1
ATOM 2110 N N . LEU A 1 337 ? -58.699 -34.246 68.302 1.000 26.947 337 LEU AAA N 1
ATOM 2111 C CA . LEU A 1 337 ? -58.861 -33.362 67.127 1.000 26.427 337 LEU AAA CA 1
ATOM 2112 C C . LEU A 1 337 ? -57.892 -33.861 66.062 1.000 24.755 337 LEU AAA C 1
ATOM 2113 O O . LEU A 1 337 ? -56.878 -34.404 66.431 1.000 22.953 337 LEU AAA O 1
ATOM 2118 N N . SER A 1 338 ? -58.201 -33.675 64.787 1.000 24.146 338 SER AAA N 1
ATOM 2119 C CA . SER A 1 338 ? -57.256 -33.929 63.679 1.000 26.099 338 SER AAA CA 1
ATOM 2120 C C . SER A 1 338 ? -57.521 -32.915 62.569 1.000 26.325 338 SER AAA C 1
ATOM 2121 O O . SER A 1 338 ? -58.601 -32.298 62.588 1.000 25.837 338 SER AAA O 1
ATOM 2124 N N . GLY A 1 339 ? -56.589 -32.789 61.623 1.000 24.851 339 GLY AAA N 1
ATOM 2125 C CA . GLY A 1 339 ? -56.823 -31.903 60.477 1.000 26.192 339 GLY AAA CA 1
ATOM 2126 C C . GLY A 1 339 ? -55.880 -32.194 59.336 1.000 24.000 339 GLY AAA C 1
ATOM 2127 O O . GLY A 1 339 ? -55.018 -33.052 59.478 1.000 21.573 339 GLY AAA O 1
ATOM 2128 N N . THR A 1 340 ? -56.053 -31.447 58.260 1.000 23.369 340 THR AAA N 1
ATOM 2129 C CA . THR A 1 340 ? -55.229 -31.537 57.045 1.000 25.185 340 THR AAA CA 1
ATOM 2130 C C . THR A 1 340 ? -54.865 -30.116 56.681 1.000 24.932 340 THR AAA C 1
ATOM 2131 O O . THR A 1 340 ? -55.599 -29.175 57.072 1.000 22.443 340 THR AAA O 1
ATOM 2135 N N . THR A 1 341 ? -53.807 -29.990 55.897 1.000 22.724 341 THR AAA N 1
ATOM 2136 C CA . THR A 1 341 ? -53.372 -28.689 55.357 1.000 24.856 341 THR AAA CA 1
ATOM 2137 C C . THR A 1 341 ? -52.905 -28.894 53.917 1.000 23.492 341 THR AAA C 1
ATOM 2138 O O . THR A 1 341 ? -52.488 -29.983 53.584 1.000 22.913 341 THR AAA O 1
ATOM 2142 N N . ALA A 1 342 ? -53.002 -27.837 53.130 1.000 28.190 342 ALA AAA N 1
ATOM 2143 C CA . ALA A 1 342 ? -52.344 -27.694 51.818 1.000 28.998 342 ALA AAA CA 1
ATOM 2144 C C . ALA A 1 342 ? -51.531 -26.396 51.851 1.000 27.531 342 ALA AAA C 1
ATOM 2145 O O . ALA A 1 342 ? -52.033 -25.405 52.405 1.000 24.049 342 ALA AAA O 1
ATOM 2147 N N . ASP A 1 343 ? -50.290 -26.447 51.359 1.000 29.523 343 ASP AAA N 1
ATOM 2148 C CA . ASP A 1 343 ? -49.346 -25.299 51.262 1.000 27.292 343 ASP AAA CA 1
ATOM 2149 C C . ASP A 1 343 ? -49.024 -24.703 52.647 1.000 28.405 343 ASP AAA C 1
ATOM 2150 O O . ASP A 1 343 ? -48.804 -23.461 52.740 1.000 28.185 343 ASP AAA O 1
ATOM 2155 N N . VAL A 1 344 ? -49.000 -25.530 53.697 1.000 24.393 344 VAL AAA N 1
ATOM 2156 C CA . VAL A 1 344 ? -48.421 -25.167 55.017 1.000 25.148 344 VAL AAA CA 1
ATOM 2157 C C . VAL A 1 344 ? -47.144 -25.992 55.193 1.000 24.899 344 VAL AAA C 1
ATOM 2158 O O . VAL A 1 344 ? -47.260 -27.210 55.204 1.000 28.346 344 VAL AAA O 1
ATOM 2162 N N . ALA A 1 345 ? -45.986 -25.345 55.283 1.000 25.770 345 ALA AAA N 1
ATOM 2163 C CA . ALA A 1 345 ? -44.662 -25.986 55.416 1.000 29.736 345 ALA AAA CA 1
ATOM 2164 C C . ALA A 1 345 ? -44.757 -26.970 56.575 1.000 27.067 345 ALA AAA C 1
ATOM 2165 O O . ALA A 1 345 ? -45.296 -26.639 57.631 1.000 27.851 345 ALA AAA O 1
ATOM 2167 N N . PRO A 1 346 ? -44.288 -28.214 56.401 1.000 29.983 346 PRO AAA N 1
ATOM 2168 C CA . PRO A 1 346 ? -44.163 -29.137 57.522 1.000 28.712 346 PRO AAA CA 1
ATOM 2169 C C . PRO A 1 346 ? -43.335 -28.509 58.649 1.000 28.581 346 PRO AAA C 1
ATOM 2170 O O . PRO A 1 346 ? -42.459 -27.696 58.376 1.000 23.243 346 PRO AAA O 1
ATOM 2174 N N . ASN A 1 347 ? -43.732 -28.810 59.882 1.000 27.325 347 ASN AAA N 1
ATOM 2175 C CA . ASN A 1 347 ? -43.144 -28.297 61.143 1.000 25.997 347 ASN AAA CA 1
ATOM 2176 C C . ASN A 1 347 ? -43.660 -26.905 61.511 1.000 26.715 347 ASN AAA C 1
ATOM 2177 O O . ASN A 1 347 ? -43.274 -26.457 62.617 1.000 27.867 347 ASN AAA O 1
ATOM 2182 N N . SER A 1 348 ? -44.560 -26.300 60.726 1.000 25.201 348 SER AAA N 1
ATOM 2183 C CA . SER A 1 348 ? -45.365 -25.126 61.143 1.000 23.950 348 SER AAA CA 1
ATOM 2184 C C . SER A 1 348 ? -46.243 -25.472 62.352 1.000 23.747 348 SER AAA C 1
ATOM 2185 O O . SER A 1 348 ? -46.643 -26.632 62.495 1.000 23.151 348 SER AAA O 1
ATOM 2188 N N . GLN A 1 349 ? -46.543 -24.472 63.161 1.000 23.328 349 GLN AAA N 1
ATOM 2189 C CA . GLN A 1 349 ? -47.473 -24.591 64.305 1.000 26.312 349 GLN AAA CA 1
ATOM 2190 C C . GLN A 1 349 ? -48.906 -24.480 63.787 1.000 26.258 349 GLN AAA C 1
ATOM 2191 O O . GLN A 1 349 ? -49.125 -23.717 62.840 1.000 25.559 349 GLN AAA O 1
ATOM 2197 N N . VAL A 1 350 ? -49.814 -25.267 64.361 1.000 22.736 350 VAL AAA N 1
ATOM 2198 C CA . VAL A 1 350 ? -51.270 -25.105 64.211 1.000 23.203 350 VAL AAA CA 1
ATOM 2199 C C . VAL A 1 350 ? -51.779 -24.620 65.556 1.000 25.294 350 VAL AAA C 1
ATOM 2200 O O . VAL A 1 350 ? -51.585 -25.380 66.515 1.000 23.446 350 VAL AAA O 1
ATOM 2204 N N . ASN A 1 351 ? -52.438 -23.467 65.610 1.000 26.345 351 ASN AAA N 1
ATOM 2205 C CA . ASN A 1 351 ? -53.075 -22.975 66.868 1.000 29.405 351 ASN AAA CA 1
ATOM 2206 C C . ASN A 1 351 ? -54.531 -23.453 66.884 1.000 27.647 351 ASN AAA C 1
ATOM 2207 O O . ASN A 1 351 ? -55.248 -23.257 65.858 1.000 27.430 351 ASN AAA O 1
ATOM 2212 N N . VAL A 1 352 ? -54.967 -24.020 68.018 1.000 26.118 352 VAL AAA N 1
ATOM 2213 C CA . VAL A 1 352 ? -56.336 -24.579 68.198 1.000 24.359 352 VAL AAA CA 1
ATOM 2214 C C . VAL A 1 352 ? -56.983 -23.904 69.408 1.000 24.076 352 VAL AAA C 1
ATOM 2215 O O . VAL A 1 352 ? -56.305 -23.717 70.415 1.000 22.532 352 VAL AAA O 1
ATOM 2219 N N . THR A 1 353 ? -58.224 -23.451 69.255 1.000 25.672 353 THR AAA N 1
ATOM 2220 C CA . THR A 1 353 ? -59.092 -22.977 70.375 1.000 27.579 353 THR AAA CA 1
ATOM 2221 C C . THR A 1 353 ? -60.333 -23.869 70.434 1.000 27.623 353 THR AAA C 1
ATOM 2222 O O . THR A 1 353 ? -60.852 -24.269 69.367 1.000 29.553 353 THR AAA O 1
ATOM 2226 N N . ILE A 1 354 ? -60.756 -24.226 71.643 1.000 26.746 354 ILE AAA N 1
ATOM 2227 C CA . ILE A 1 354 ? -62.060 -24.892 71.892 1.000 26.675 354 ILE AAA CA 1
ATOM 2228 C C . ILE A 1 354 ? -62.819 -23.934 72.810 1.000 27.618 354 ILE AAA C 1
ATOM 2229 O O . ILE A 1 354 ? -62.281 -23.651 73.880 1.000 24.018 354 ILE AAA O 1
ATOM 2234 N N . THR A 1 355 ? -63.943 -23.405 72.336 1.000 28.219 355 THR AAA N 1
ATOM 2235 C CA . THR A 1 355 ? -64.802 -22.453 73.061 1.000 30.698 355 THR AAA CA 1
ATOM 2236 C C . THR A 1 355 ? -66.088 -23.181 73.464 1.000 27.397 355 THR AAA C 1
ATOM 2237 O O . THR A 1 355 ? -66.690 -23.825 72.623 1.000 27.826 355 THR AAA O 1
ATOM 2241 N N . ASP A 1 356 ? -66.478 -23.065 74.725 1.000 30.605 356 ASP AAA N 1
ATOM 2242 C CA . ASP A 1 356 ? -67.756 -23.624 75.232 1.000 30.263 356 ASP AAA CA 1
ATOM 2243 C C . ASP A 1 356 ? -68.873 -22.568 75.108 1.000 36.274 356 ASP AAA C 1
ATOM 2244 O O . ASP A 1 356 ? -68.610 -21.469 74.585 1.000 32.997 356 ASP AAA O 1
ATOM 2249 N N . SER A 1 357 ? -70.088 -22.896 75.560 1.000 36.544 357 SER AAA N 1
ATOM 2250 C CA . SER A 1 357 ? -71.328 -22.120 75.297 1.000 39.191 357 SER AAA CA 1
ATOM 2251 C C . SER A 1 357 ? -71.369 -20.851 76.159 1.000 40.695 357 SER AAA C 1
ATOM 2252 O O . SER A 1 357 ? -72.268 -20.027 75.917 1.000 45.819 357 SER AAA O 1
ATOM 2255 N N . THR A 1 358 ? -70.467 -20.687 77.128 1.000 39.225 358 THR AAA N 1
ATOM 2256 C CA . THR A 1 358 ? -70.438 -19.474 77.992 1.000 42.163 358 THR AAA CA 1
ATOM 2257 C C . THR A 1 358 ? -69.174 -18.646 77.718 1.000 42.226 358 THR AAA C 1
ATOM 2258 O O . THR A 1 358 ? -68.939 -17.687 78.470 1.000 42.660 358 THR AAA O 1
ATOM 2262 N N . GLY A 1 359 ? -68.390 -18.985 76.686 1.000 41.297 359 GLY AAA N 1
ATOM 2263 C CA . GLY A 1 359 ? -67.185 -18.226 76.282 1.000 41.553 359 GLY AAA CA 1
ATOM 2264 C C . GLY A 1 359 ? -65.876 -18.661 76.946 1.000 37.188 359 GLY AAA C 1
ATOM 2265 O O . GLY A 1 359 ? -64.884 -17.988 76.694 1.000 44.114 359 GLY AAA O 1
ATOM 2266 N N . ASN A 1 360 ? -65.819 -19.729 77.751 1.000 34.833 360 ASN AAA N 1
ATOM 2267 C CA . ASN A 1 360 ? -64.524 -20.244 78.285 1.000 31.794 360 ASN AAA CA 1
ATOM 2268 C C . ASN A 1 360 ? -63.709 -20.828 77.122 1.000 29.592 360 ASN AAA C 1
ATOM 2269 O O . ASN A 1 360 ? -64.314 -21.249 76.131 1.000 27.695 360 ASN AAA O 1
ATOM 2274 N N . VAL A 1 361 ? -62.391 -20.750 77.178 1.000 29.490 361 VAL AAA N 1
ATOM 2275 C CA . VAL A 1 361 ? -61.551 -21.130 76.004 1.000 31.264 361 VAL AAA CA 1
ATOM 2276 C C . VAL A 1 361 ? -60.424 -22.024 76.502 1.000 28.753 361 VAL AAA C 1
ATOM 2277 O O . VAL A 1 361 ? -59.855 -21.740 77.562 1.000 29.663 361 VAL AAA O 1
ATOM 2281 N N . VAL A 1 362 ? -60.161 -23.093 75.751 1.000 27.733 362 VAL AAA N 1
ATOM 2282 C CA . VAL A 1 362 ? -58.931 -23.917 75.874 1.000 26.597 362 VAL AAA CA 1
ATOM 2283 C C . VAL A 1 362 ? -58.092 -23.631 74.633 1.000 26.470 362 VAL AAA C 1
ATOM 2284 O O . VAL A 1 362 ? -58.645 -23.690 73.526 1.000 25.659 362 VAL AAA O 1
ATOM 2288 N N . ASN A 1 363 ? -56.811 -23.332 74.845 1.000 26.230 363 ASN AAA N 1
ATOM 2289 C CA . ASN A 1 363 ? -55.828 -23.054 73.768 1.000 28.027 363 ASN AAA CA 1
ATOM 2290 C C . ASN A 1 363 ? -54.827 -24.219 73.730 1.000 29.261 363 ASN AAA C 1
ATOM 2291 O O . ASN A 1 363 ? -54.371 -24.668 74.797 1.000 29.554 363 ASN AAA O 1
ATOM 2296 N N . ALA A 1 364 ? -54.496 -24.677 72.531 1.000 25.623 364 ALA AAA N 1
ATOM 2297 C CA . ALA A 1 364 ? -53.498 -25.735 72.310 1.000 25.765 364 ALA AAA CA 1
ATOM 2298 C C . ALA A 1 364 ? -52.733 -25.400 71.025 1.000 24.083 364 ALA AAA C 1
ATOM 2299 O O . ALA A 1 364 ? -53.200 -24.545 70.234 1.000 24.510 364 ALA AAA O 1
ATOM 2301 N N . ILE A 1 365 ? -51.607 -26.076 70.834 1.000 23.508 365 ILE AAA N 1
ATOM 2302 C CA . ILE A 1 365 ? -50.674 -25.878 69.696 1.000 22.796 365 ILE AAA CA 1
ATOM 2303 C C . ILE A 1 365 ? -50.067 -27.237 69.362 1.000 24.030 365 ILE AAA C 1
ATOM 2304 O O . ILE A 1 365 ? -49.662 -27.988 70.286 1.000 22.676 365 ILE AAA O 1
ATOM 2309 N N . THR A 1 366 ? -50.028 -27.566 68.082 1.000 21.882 366 THR AAA N 1
ATOM 2310 C CA . THR A 1 366 ? -49.363 -28.800 67.626 1.000 21.640 366 THR AAA CA 1
ATOM 2311 C C . THR A 1 366 ? -48.629 -28.464 66.336 1.000 21.671 366 THR AAA C 1
ATOM 2312 O O . THR A 1 366 ? -48.601 -27.277 65.944 1.000 21.651 366 THR AAA O 1
ATOM 2316 N N . THR A 1 367 ? -48.024 -29.481 65.757 1.000 20.392 367 THR AAA N 1
ATOM 2317 C CA . THR A 1 367 ? -47.109 -29.370 64.609 1.000 23.075 367 THR AAA CA 1
ATOM 2318 C C . THR A 1 367 ? -47.702 -30.054 63.366 1.000 24.301 367 THR AAA C 1
ATOM 2319 O O . THR A 1 367 ? -48.189 -31.183 63.462 1.000 21.717 367 THR AAA O 1
ATOM 2323 N N . VAL A 1 368 ? -47.612 -29.370 62.230 1.000 23.831 368 VAL AAA N 1
ATOM 2324 C CA . VAL A 1 368 ? -47.977 -29.929 60.903 1.000 24.092 368 VAL AAA CA 1
ATOM 2325 C C . VAL A 1 368 ? -46.975 -31.037 60.517 1.000 24.889 368 VAL AAA C 1
ATOM 2326 O O . VAL A 1 368 ? -45.782 -30.741 60.473 1.000 23.732 368 VAL AAA O 1
ATOM 2330 N N . GLY A 1 369 ? -47.461 -32.227 60.123 1.000 23.171 369 GLY AAA N 1
ATOM 2331 C CA . GLY A 1 369 ? -46.606 -33.368 59.743 1.000 25.064 369 GLY AAA CA 1
ATOM 2332 C C . GLY A 1 369 ? -46.016 -33.197 58.345 1.000 25.355 369 GLY AAA C 1
ATOM 2333 O O . GLY A 1 369 ? -46.375 -32.243 57.643 1.000 26.274 369 GLY AAA O 1
ATOM 2334 N N . ALA A 1 370 ? -45.140 -34.106 57.944 1.000 27.511 370 ALA AAA N 1
ATOM 2335 C CA . ALA A 1 370 ? -44.613 -34.181 56.559 1.000 30.142 370 ALA AAA CA 1
ATOM 2336 C C . ALA A 1 370 ? -45.760 -34.188 55.536 1.000 29.512 370 ALA AAA C 1
ATOM 2337 O O . ALA A 1 370 ? -45.619 -33.511 54.508 1.000 28.893 370 ALA AAA O 1
ATOM 2339 N N . ASP A 1 371 ? -46.872 -34.873 55.811 1.000 28.695 371 ASP AAA N 1
ATOM 2340 C CA . ASP A 1 371 ? -47.978 -34.998 54.820 1.000 29.033 371 ASP AAA CA 1
ATOM 2341 C C . ASP A 1 371 ? -49.021 -33.886 54.973 1.000 28.308 371 ASP AAA C 1
ATOM 2342 O O . ASP A 1 371 ? -50.081 -33.980 54.319 1.000 29.129 371 ASP AAA O 1
ATOM 2347 N N . GLY A 1 372 ? -48.773 -32.862 55.796 1.000 26.083 372 GLY AAA N 1
ATOM 2348 C CA . GLY A 1 372 ? -49.714 -31.737 55.975 1.000 24.935 372 GLY AAA CA 1
ATOM 2349 C C . GLY A 1 372 ? -50.740 -31.995 57.069 1.000 24.939 372 GLY AAA C 1
ATOM 2350 O O . GLY A 1 372 ? -51.441 -31.048 57.434 1.000 24.045 372 GLY AAA O 1
ATOM 2351 N N . SER A 1 373 ? -50.791 -33.208 57.620 1.000 25.691 373 SER AAA N 1
ATOM 2352 C CA . SER A 1 373 ? -51.784 -33.568 58.666 1.000 27.280 373 SER AAA CA 1
ATOM 2353 C C . SER A 1 373 ? -51.274 -33.161 60.052 1.000 25.035 373 SER AAA C 1
ATOM 2354 O O . SER A 1 373 ? -50.056 -32.901 60.262 1.000 23.293 373 SER AAA O 1
ATOM 2357 N N . TYR A 1 374 ? -52.204 -33.053 60.982 1.000 22.388 374 TYR AAA N 1
ATOM 2358 C CA . TYR A 1 374 ? -51.897 -32.695 62.376 1.000 22.055 374 TYR AAA CA 1
ATOM 2359 C C . TYR A 1 374 ? -52.951 -33.382 63.236 1.000 25.231 374 TYR AAA C 1
ATOM 2360 O O . TYR A 1 374 ? -54.013 -33.719 62.719 1.000 24.008 374 TYR AAA O 1
ATOM 2369 N N . SER A 1 375 ? -52.641 -33.602 64.498 1.000 27.909 375 SER AAA N 1
ATOM 2370 C CA . SER A 1 375 ? -53.662 -34.095 65.440 1.000 31.285 375 SER AAA CA 1
ATOM 2371 C C . SER A 1 375 ? -53.319 -33.675 66.858 1.000 28.751 375 SER AAA C 1
ATOM 2372 O O . SER A 1 375 ? -52.166 -33.381 67.118 1.000 26.897 375 SER AAA O 1
ATOM 2375 N N . LEU A 1 376 ? -54.339 -33.644 67.717 1.000 27.195 376 LEU AAA N 1
ATOM 2376 C CA . LEU A 1 376 ? -54.177 -33.469 69.174 1.000 28.244 376 LEU AAA CA 1
ATOM 2377 C C . LEU A 1 376 ? -55.066 -34.519 69.828 1.000 27.557 376 LEU AAA C 1
ATOM 2378 O O . LEU A 1 376 ? -56.222 -34.650 69.423 1.000 29.599 376 LEU AAA O 1
ATOM 2383 N N . THR A 1 377 ? -54.540 -35.236 70.804 1.000 26.554 377 THR AAA N 1
ATOM 2384 C CA . THR A 1 377 ? -55.262 -36.337 71.452 1.000 30.661 377 THR AAA CA 1
ATOM 2385 C C . THR A 1 377 ? -55.233 -36.071 72.953 1.000 31.475 377 THR AAA C 1
ATOM 2386 O O . THR A 1 377 ? -54.255 -35.510 73.456 1.000 28.006 377 THR AAA O 1
ATOM 2390 N N . GLY A 1 378 ? -56.335 -36.376 73.632 1.000 30.695 378 GLY AAA N 1
ATOM 2391 C CA . GLY A 1 378 ? -56.412 -36.231 75.091 1.000 26.686 378 GLY AAA CA 1
ATOM 2392 C C . GLY A 1 378 ? -56.347 -34.788 75.549 1.000 25.586 378 GLY AAA C 1
ATOM 2393 O O . GLY A 1 378 ? -55.859 -34.566 76.655 1.000 25.200 378 GLY AAA O 1
ATOM 2394 N N . VAL A 1 379 ? -56.876 -33.834 74.781 1.000 25.416 379 VAL AAA N 1
ATOM 2395 C CA . VAL A 1 379 ? -56.865 -32.397 75.174 1.000 24.753 379 VAL AAA CA 1
ATOM 2396 C C . VAL A 1 379 ? -57.851 -32.207 76.342 1.000 27.711 379 VAL AAA C 1
ATOM 2397 O O . VAL A 1 379 ? -59.037 -32.597 76.216 1.000 28.395 379 VAL AAA O 1
ATOM 2401 N N . ASP A 1 380 ? -57.386 -31.591 77.421 1.000 25.096 380 ASP AAA N 1
ATOM 2402 C CA . ASP A 1 380 ? -58.155 -31.388 78.674 1.000 25.490 380 ASP AAA CA 1
ATOM 2403 C C . ASP A 1 380 ? -59.157 -30.263 78.490 1.000 23.745 380 ASP AAA C 1
ATOM 2404 O O . ASP A 1 380 ? -58.721 -29.135 78.239 1.000 24.602 380 ASP AAA O 1
ATOM 2409 N N . ILE A 1 381 ? -60.444 -30.578 78.564 1.000 24.842 381 ILE AAA N 1
ATOM 2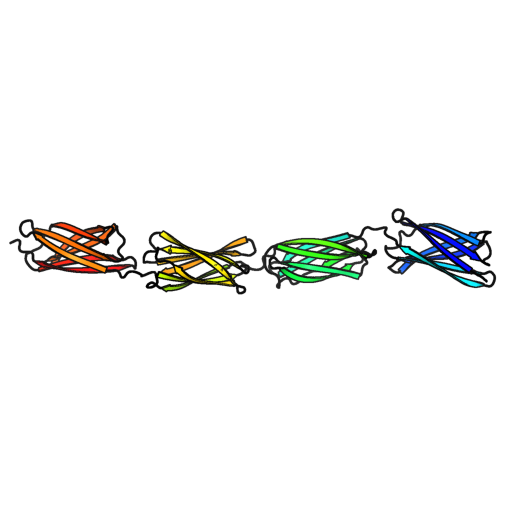410 C CA . ILE A 1 381 ? -61.526 -29.556 78.457 1.000 26.658 381 ILE AAA CA 1
ATOM 2411 C C . ILE A 1 381 ? -62.353 -29.591 79.732 1.000 25.313 381 ILE AAA C 1
ATOM 2412 O O . ILE A 1 381 ? -63.496 -29.126 79.677 1.000 27.313 381 ILE AAA O 1
ATOM 2417 N N . SER A 1 382 ? -61.777 -30.087 80.830 1.000 27.368 382 SER AAA N 1
ATOM 2418 C CA . SER A 1 382 ? -62.433 -30.088 82.166 1.000 28.191 382 SER AAA CA 1
ATOM 2419 C C . SER A 1 382 ? -62.780 -28.650 82.615 1.000 32.746 382 SER AAA C 1
ATOM 2420 O O . SER A 1 382 ? -63.636 -28.527 83.501 1.000 30.006 382 SER AAA O 1
ATOM 2423 N N . SER A 1 383 ? -62.158 -27.604 82.057 1.000 27.355 383 SER AAA N 1
ATOM 2424 C CA . SER A 1 383 ? -62.478 -26.187 82.373 1.000 31.457 383 SER AAA CA 1
ATOM 2425 C C . SER A 1 383 ? -63.706 -25.705 81.594 1.000 30.675 383 SER AAA C 1
ATOM 2426 O O . SER A 1 383 ? -64.164 -24.597 81.887 1.000 33.021 383 SER AAA O 1
ATOM 2429 N N . LEU A 1 384 ? -64.199 -26.450 80.599 1.000 30.149 384 LEU AAA N 1
ATOM 2430 C CA . LEU A 1 384 ? -65.374 -26.014 79.797 1.000 28.199 384 LEU AAA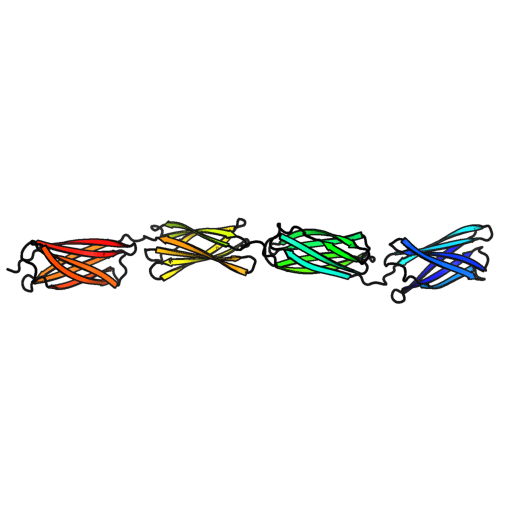 CA 1
ATOM 2431 C C . LEU A 1 384 ? -66.649 -26.547 80.452 1.000 29.264 384 LEU AAA C 1
ATOM 2432 O O . LEU A 1 384 ? -66.553 -27.523 81.208 1.000 27.506 384 LEU AAA O 1
ATOM 2437 N N . VAL A 1 385 ? -67.799 -25.996 80.080 1.000 31.250 385 VAL AAA N 1
ATOM 2438 C CA . VAL A 1 385 ? -69.113 -26.387 80.666 1.000 34.237 385 VAL AAA CA 1
ATOM 2439 C C . VAL A 1 385 ? -69.923 -27.124 79.601 1.000 33.912 385 VAL AAA C 1
ATOM 2440 O O . VAL A 1 385 ? -69.680 -26.929 78.388 1.000 30.240 385 VAL AAA O 1
ATOM 2444 N N . ASP A 1 386 ? -70.884 -27.924 80.049 1.000 30.439 386 ASP AAA N 1
ATOM 2445 C CA . ASP A 1 386 ? -71.755 -28.697 79.134 1.000 34.677 386 ASP AAA CA 1
ATOM 2446 C C . ASP A 1 386 ? -72.453 -27.758 78.154 1.000 33.338 386 ASP AAA C 1
ATOM 2447 O O . ASP A 1 386 ? -72.732 -26.606 78.519 1.000 33.808 386 ASP AAA O 1
ATOM 2452 N N . GLY A 1 387 ? -72.729 -28.284 76.966 1.000 31.041 387 GLY AAA N 1
ATOM 2453 C CA . GLY A 1 387 ? -73.405 -27.610 75.853 1.000 32.937 387 GLY AAA CA 1
ATOM 2454 C C . GLY A 1 387 ? -72.497 -27.593 74.632 1.000 34.661 387 GLY AAA C 1
ATOM 2455 O O . GLY A 1 387 ? -71.559 -28.428 74.570 1.000 30.318 387 GLY AAA O 1
ATOM 2456 N N . ASP A 1 388 ? -72.733 -26.653 73.717 1.000 33.130 388 ASP AAA N 1
ATOM 2457 C CA . ASP A 1 388 ? -72.032 -26.581 72.413 1.000 35.213 388 ASP AAA CA 1
ATOM 2458 C C . ASP A 1 388 ? -70.531 -26.412 72.662 1.000 32.439 388 ASP AAA C 1
ATOM 2459 O O . ASP A 1 388 ? -70.131 -25.770 73.665 1.000 29.438 388 ASP AAA O 1
ATOM 2464 N N . LEU A 1 389 ? -69.739 -26.987 71.766 1.000 30.667 389 LEU AAA N 1
ATOM 2465 C CA . LEU A 1 389 ? -68.278 -26.782 71.663 1.000 30.841 389 LEU AAA CA 1
ATOM 2466 C C . LEU A 1 389 ? -68.025 -26.303 70.244 1.000 30.504 389 LEU AAA C 1
ATOM 2467 O O . LEU A 1 389 ? -68.608 -26.898 69.325 1.000 30.847 389 LEU AAA O 1
ATOM 2472 N N . THR A 1 390 ? -67.168 -25.299 70.100 1.000 32.002 390 THR AAA N 1
ATOM 2473 C CA . THR A 1 390 ? -66.649 -24.844 68.795 1.000 34.084 390 THR AAA CA 1
ATOM 2474 C C . THR A 1 390 ? -65.131 -24.960 68.830 1.000 33.936 390 THR AAA C 1
ATOM 2475 O O . THR A 1 390 ? -64.518 -24.407 69.751 1.000 32.710 390 THR AAA O 1
ATOM 2479 N N . VAL A 1 391 ? -64.592 -25.736 67.901 1.000 33.293 391 VAL AAA N 1
ATOM 2480 C CA . VAL A 1 391 ? -63.135 -25.933 67.716 1.000 32.540 391 VAL AAA CA 1
ATOM 2481 C C . VAL A 1 391 ? -62.732 -25.012 66.562 1.000 35.779 391 VAL AAA C 1
ATOM 2482 O O . VAL A 1 391 ? -63.407 -25.068 65.523 1.000 35.355 391 VAL AAA O 1
ATOM 2486 N N . GLU A 1 392 ? -61.705 -24.183 66.756 1.000 35.567 392 GLU AAA N 1
ATOM 2487 C CA . GLU A 1 392 ? -61.120 -23.337 65.683 1.000 35.533 392 GLU AAA CA 1
ATOM 2488 C C . GLU A 1 392 ? -59.639 -23.723 65.545 1.000 32.577 392 GLU AAA C 1
ATOM 2489 O O . GLU A 1 392 ? -58.941 -23.815 66.557 1.000 29.423 392 GLU AAA O 1
ATOM 2495 N N . ALA A 1 393 ? -59.183 -23.964 64.322 1.000 27.832 393 ALA AAA N 1
ATOM 2496 C CA . ALA A 1 393 ? -57.755 -24.204 64.037 1.000 27.515 393 ALA AAA CA 1
ATOM 2497 C C . ALA A 1 393 ? -57.257 -23.189 63.008 1.000 27.814 393 ALA AAA C 1
ATOM 2498 O O . ALA A 1 393 ? -58.003 -22.884 62.057 1.000 25.479 393 ALA AAA O 1
ATOM 2500 N N . SER A 1 394 ? -56.018 -22.723 63.187 1.000 31.485 394 SER AAA N 1
ATOM 2501 C CA . SER A 1 394 ? -55.352 -21.726 62.314 1.000 31.488 394 SER AAA CA 1
ATOM 2502 C C . SER A 1 394 ? -53.878 -22.070 62.085 1.000 28.635 394 SER AAA C 1
ATOM 2503 O O . SER A 1 394 ? -53.178 -22.515 63.022 1.000 24.940 394 SER AAA O 1
ATOM 2506 N N . ALA A 1 395 ? -53.408 -21.838 60.866 1.000 27.188 395 ALA AAA N 1
ATOM 2507 C CA . ALA A 1 395 ? -51.985 -21.972 60.523 1.000 25.826 395 ALA AAA CA 1
ATOM 2508 C C . ALA A 1 395 ? -51.654 -20.993 59.394 1.000 29.493 395 ALA AAA C 1
ATOM 2509 O O . ALA A 1 395 ? -52.564 -20.629 58.631 1.000 33.365 395 ALA AAA O 1
ATOM 2511 N N . GLN A 1 396 ? -50.379 -20.617 59.289 1.000 29.871 396 GLN AAA N 1
ATOM 2512 C CA . GLN A 1 396 ? -49.856 -19.706 58.232 1.000 28.837 396 GLN AAA CA 1
ATOM 2513 C C . GLN A 1 396 ? -49.396 -20.524 57.013 1.000 25.537 396 GLN AAA C 1
ATOM 2514 O O . GLN A 1 396 ? -48.502 -21.403 57.148 1.000 26.278 396 GLN AAA O 1
ATOM 2520 N N . GLY A 1 397 ? -50.032 -20.280 55.870 1.000 25.720 397 GLY AAA N 1
ATOM 2521 C CA . GLY A 1 397 ? -49.642 -20.850 54.573 1.000 27.086 397 GLY AAA CA 1
ATOM 2522 C C . GLY A 1 397 ? -48.381 -20.175 54.048 1.000 24.312 397 GLY AAA C 1
ATOM 2523 O O . GLY A 1 397 ? -47.985 -19.113 54.570 1.000 24.109 397 GLY AAA O 1
ATOM 2524 N N . ARG A 1 398 ? -47.764 -20.780 53.058 1.000 24.677 398 ARG AAA N 1
ATOM 2525 C CA . ARG A 1 398 ? -46.519 -20.253 52.441 1.000 27.651 398 ARG AAA CA 1
ATOM 2526 C C . ARG A 1 398 ? -46.712 -18.894 51.767 1.000 26.262 398 ARG AAA C 1
ATOM 2527 O O . ARG A 1 398 ? -45.676 -18.210 51.552 1.000 29.916 398 ARG AAA O 1
ATOM 2535 N N . ASN A 1 399 ? -47.929 -18.513 51.368 1.000 27.575 399 ASN AAA N 1
ATOM 2536 C CA . ASN A 1 399 ? -48.146 -17.174 50.755 1.000 28.295 399 ASN AAA CA 1
ATOM 2537 C C . ASN A 1 399 ? -48.592 -16.194 51.841 1.000 30.451 399 ASN AAA C 1
ATOM 2538 O O . ASN A 1 399 ? -49.108 -15.137 51.483 1.000 29.817 399 ASN AAA O 1
ATOM 2543 N N . GLY A 1 400 ? -48.442 -16.561 53.115 1.000 31.656 400 GLY AAA N 1
ATOM 2544 C CA . GLY A 1 400 ? -48.694 -15.652 54.260 1.000 33.844 400 GLY AAA CA 1
ATOM 2545 C C . GLY A 1 400 ? -50.150 -15.561 54.716 1.000 32.956 400 GLY AAA C 1
ATOM 2546 O O . GLY A 1 400 ? -50.436 -14.699 55.559 1.000 34.838 400 GLY AAA O 1
ATOM 2547 N N . ASN A 1 401 ? -51.059 -16.403 54.234 1.000 32.018 401 ASN AAA N 1
ATOM 2548 C CA . ASN A 1 401 ? -52.492 -16.358 54.637 1.000 31.342 401 ASN AAA CA 1
ATOM 2549 C C . ASN A 1 401 ? -52.682 -17.076 55.982 1.000 30.181 401 ASN AAA C 1
ATOM 2550 O O . ASN A 1 401 ? -51.964 -18.061 56.247 1.000 27.570 401 ASN AAA O 1
ATOM 2555 N N . ALA A 1 402 ? -53.564 -16.546 56.829 1.000 30.313 402 ALA AAA N 1
ATOM 2556 C CA . ALA A 1 402 ? -54.148 -17.266 57.989 1.000 35.764 402 ALA AAA CA 1
ATOM 2557 C C . ALA A 1 402 ? -55.179 -18.268 57.463 1.000 30.963 402 ALA AAA C 1
ATOM 2558 O O . ALA A 1 402 ? -56.234 -17.857 56.980 1.000 36.924 402 ALA AAA O 1
ATOM 2560 N N . LEU A 1 403 ? -54.828 -19.541 57.447 1.000 32.178 403 LEU AAA N 1
ATOM 2561 C CA . LEU A 1 403 ? -55.714 -20.616 56.937 1.000 29.000 403 LEU AAA CA 1
ATOM 2562 C C . LEU A 1 403 ? -56.446 -21.200 58.133 1.000 32.461 403 LEU AAA C 1
ATOM 2563 O O . LEU A 1 403 ? -55.729 -21.597 59.074 1.000 32.387 403 LEU AAA O 1
ATOM 2568 N N . THR A 1 404 ? -57.782 -21.178 58.106 1.000 31.057 404 THR AAA N 1
ATOM 2569 C CA . THR A 1 404 ? -58.630 -21.538 59.273 1.000 30.836 404 THR AAA CA 1
ATOM 2570 C C . THR A 1 404 ? -59.740 -22.499 58.865 1.000 30.061 404 THR AAA C 1
ATOM 2571 O O . THR A 1 404 ? -60.048 -22.654 57.655 1.000 30.666 404 THR AAA O 1
ATOM 2575 N N . ASP A 1 405 ? -60.277 -23.155 59.889 1.000 29.745 405 ASP AAA N 1
ATOM 2576 C CA . ASP A 1 405 ? -61.444 -24.044 59.800 1.000 30.859 405 ASP AAA CA 1
ATOM 2577 C C . ASP A 1 405 ? -62.009 -24.156 61.214 1.000 31.424 405 ASP AAA C 1
ATOM 2578 O O . ASP A 1 405 ? -61.286 -23.831 62.164 1.000 29.057 405 ASP AAA O 1
ATOM 2583 N N . SER A 1 406 ? -63.285 -24.493 61.316 1.000 32.697 406 SER AAA N 1
ATOM 2584 C CA . SER A 1 406 ? -63.960 -24.749 62.607 1.000 34.079 406 SER AAA CA 1
ATOM 2585 C C . SER A 1 406 ? -64.672 -26.099 62.544 1.000 34.159 406 SER AAA C 1
ATOM 2586 O O . SER A 1 406 ? -64.867 -26.669 61.440 1.000 33.149 406 SER AAA O 1
ATOM 2589 N N . ALA A 1 407 ? -64.944 -26.653 63.716 1.000 30.774 407 ALA AAA N 1
ATOM 2590 C CA . ALA A 1 407 ? -65.805 -27.833 63.869 1.000 28.692 407 ALA AAA CA 1
ATOM 2591 C C . ALA A 1 407 ? -66.613 -27.673 65.155 1.000 29.497 407 ALA AAA C 1
ATOM 2592 O O . ALA A 1 407 ? -66.220 -26.887 66.058 1.000 33.325 407 ALA AAA O 1
ATOM 2594 N N . ASN A 1 408 ? -67.743 -28.346 65.190 1.000 32.174 408 ASN AAA N 1
ATOM 2595 C CA . ASN A 1 408 ? -68.771 -28.156 66.235 1.000 34.829 408 ASN AAA CA 1
ATOM 2596 C C . ASN A 1 408 ? -68.959 -29.513 66.892 1.000 31.564 408 ASN AAA C 1
ATOM 2597 O O . ASN A 1 408 ? -68.858 -30.534 66.198 1.000 26.023 408 ASN AAA O 1
ATOM 2602 N N . GLY A 1 409 ? -69.212 -29.496 68.191 1.000 30.549 409 GLY AAA N 1
ATOM 2603 C CA . GLY A 1 409 ? -69.644 -30.691 68.918 1.000 29.843 409 GLY AAA CA 1
ATOM 2604 C C . GLY A 1 409 ? -70.292 -30.263 70.199 1.000 31.068 409 GLY AAA C 1
ATOM 2605 O O . GLY A 1 409 ? -70.754 -29.091 70.288 1.000 27.450 409 GLY AAA O 1
ATOM 2606 N N . ALA A 1 410 ? -70.251 -31.155 71.178 1.000 29.237 410 ALA AAA N 1
ATOM 2607 C CA . ALA A 1 410 ? -70.983 -31.006 72.445 1.000 31.120 410 ALA AAA CA 1
ATOM 2608 C C . ALA A 1 410 ? -70.167 -31.685 73.533 1.000 28.240 410 ALA AAA C 1
ATOM 2609 O O . ALA A 1 410 ? -69.464 -32.691 73.252 1.000 28.184 410 ALA AAA O 1
ATOM 2611 N N . LEU A 1 411 ? -70.209 -31.080 74.706 1.000 25.867 411 LEU AAA N 1
ATOM 2612 C CA . LEU A 1 411 ? -69.699 -31.643 75.956 1.000 27.007 411 LEU AAA CA 1
ATOM 2613 C C . LEU A 1 411 ? -70.899 -32.001 76.836 1.000 27.775 411 LEU AAA C 1
ATOM 2614 O O . LEU A 1 411 ? -71.776 -31.146 77.014 1.000 26.642 411 LEU AAA O 1
ATOM 2619 N N . ASP A 1 412 ? -70.895 -33.196 77.397 1.000 26.844 412 ASP AAA N 1
ATOM 2620 C CA . ASP A 1 412 ? -71.973 -33.674 78.305 1.000 27.230 412 ASP AAA CA 1
ATOM 2621 C C . ASP A 1 412 ? -71.295 -34.498 79.406 1.000 27.134 412 ASP AAA C 1
ATOM 2622 O O . ASP A 1 412 ? -71.400 -35.738 79.411 1.000 28.004 412 ASP AAA O 1
ATOM 2627 N N . ALA A 1 413 ? -70.518 -33.811 80.231 1.000 29.345 413 ALA AAA N 1
ATOM 2628 C CA . ALA A 1 413 ? -69.714 -34.385 81.326 1.000 28.889 413 ALA AAA CA 1
ATOM 2629 C C . ALA A 1 413 ? -70.549 -34.477 82.607 1.000 33.393 413 ALA AAA C 1
ATOM 2630 O O . ALA A 1 413 ? -70.162 -35.269 83.415 1.000 36.867 413 ALA AAA O 1
ATOM 2632 N N . THR A 1 414 ? -71.619 -33.681 82.776 1.000 38.163 414 THR AAA N 1
ATOM 2633 C CA . THR A 1 414 ? -72.481 -33.639 83.998 1.000 43.818 414 THR AAA CA 1
ATOM 2634 C C . THR A 1 414 ? -73.867 -34.243 83.702 1.000 41.792 414 THR AAA C 1
ATOM 2635 O O . THR A 1 414 ? -74.438 -33.808 82.676 1.000 32.896 414 THR AAA O 1
#

Radius of gyration: 48.59 Å; Cα contacts (8 Å, |Δi|>4): 1090; chains: 1; bounding box: 118×63×118 Å

Solvent-accessible surface area: 18645 Å² total; per-residue (Å²): 123,24,48,13,65,10,47,28,76,67,37,62,59,135,61,55,30,0,43,2,33,9,76,15,74,70,7,22,50,115,88,78,0,49,2,42,0,44,9,65,70,46,62,100,19,117,25,112,5,73,0,29,102,122,9,45,10,69,41,114,42,20,89,0,61,76,10,36,5,8,69,0,44,0,80,1,44,2,106,15,161,134,51,83,89,17,98,48,50,13,105,26,68,0,69,36,59,85,26,80,6,57,7,59,39,56,73,31,58,60,135,61,55,27,0,55,4,50,9,74,15,58,11,8,44,56,119,23,95,0,59,2,39,0,43,9,71,68,47,61,95,21,112,23,84,5,72,2,30,102,122,8,47,8,71,40,116,40,22,91,0,64,75,9,34,3,7,82,0,57,1,67,0,40,14,118,11,64,47,45,84,91,14,67,48,58,21,109,18,87,0,61,30,55,86,22,73,4,55,8,48,35,87,58,33,58,29,134,62,58,32,1,40,1,26,10,77,15,62,11,9,39,106,104,26,106,0,74,2,49,0,46,10,71,72,51,61,84,22,106,17,75,27,77,2,29,100,122,8,49,8,68,49,93,44,13,91,0,61,79,11,38,6,6,113,3,71,1,75,0,46,6,113,10,67,39,47,76,78,16,58,48,60,24,91,17,66,1,76,42,64,114,26,47,12,67,10,49,33,79,63,37,58,56,100,66,58,27,1,43,1,33,7,76,20,40,15,7,38,58,121,30,110,0,73,1,44,0,46,8,71,98,50,61,71,23,113,21,104,32,73,0,29,101,119,9,46,10,60,17,103,47,20,88,0,65,77,10,64,51,32,104,1,54,0,65,0,31,5,105,10,73,47,57,89,69,20,72,48,56,19,116,26,58,3,97,38,155

Sequence (388 aa):
AGALTVSLDTVDNTAQTANLSGTTTDVAPNEQVAITITDSAGNIVNAIATVGADGSYSLTGVDISSLVDGSLTVEASAQDRNGNALTDSANGALDATAGDLTVSVGTIDNTAQTVNLSGTTTDVAPNGQVAITMTDSAGNIVNATATVGADGSYSLTGVDISSLVDGDLTVEASAQDRNGNAVSDSANGTFDATAGDLTVSVDTVDSTAQTANLSGTTTDVALNSQVDLTVTDSAGNVVTATTTVGADGSYSLTGVDISSLVDGNLTVEATAQDRNGNAVSDSAAGSLDATTGALTVSLDTVDNAAQTVDLSGTTADVAPNSQVNVTITDSTGNVVNAITTVGADGSYSLTGVDISSLVDGDLTVEASAQGRNGNALTDSANGALDAT

B-factor: mean 32.08, std 9.06, range [19.83, 83.5]

Foldseek 3Di:
DWEKEKEFPDQDLALQFTKMKIFIDQADFQFKKWKWKAAPVGDIDIDIWTQHPRRMTMDGGHHRVVHAWAKIKMKIWGAGPVGDIYIYIYMDTHDNKDWAKEKDWPDQDLALQFTKMKIFIIQADFQWKKWKWKAAPVRDIDIDIWTQHPRRMTIDDGHHRVVHAWAKIKMKIWTAGNHGHIYIYIDIDTHDNKDKAKEKEFPDQPQQLRFTKMKIFIIQADFFWKKWKWKAAPVGDIDIDIFGAHPRRMTIDTGHHRVVHAWAKIKMKIWTAGRHGDIHMYIYIDTHPNKDWAKEKDFPDQPLALQFTKMKMFIIQAPWQWKKWKWKAAPVGDIDIDIWTQHPRRMTMDGGHHRVVHDWDKIKMKIWTAGRHGDTHIYIDMDTHDND

Secondary structure (P-SEA, 3-state):
cbbbbbbbccccccccbbbbccccccccccbbbbbbbbccc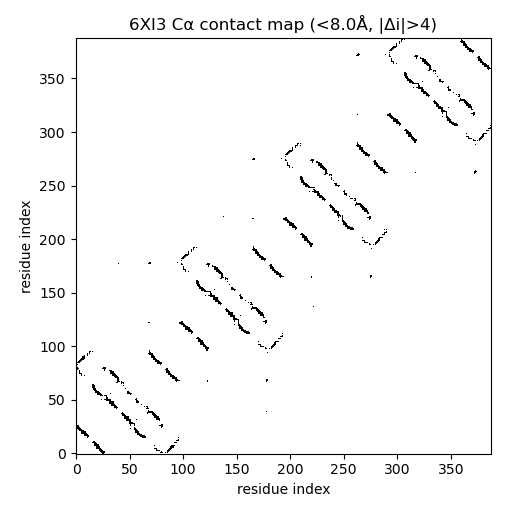bbbbbbcccccccccccccccccccccccbbbbbbbbccccccccbbbbbbcccccccbbbbbbccccccccbbbbbbccccccccbbbbbbbbcccbbbbbbbbbbcccccccccccccccccccbbbbbbbbbccccccccbbbbbbbcccccbbbbbbccccccccbbbbcccccccccbbbbbbbbbcccbbbbbbbbbcccccbbbbcccccccccccbbbbbbbbbccccccccccbbbbbcccccbbbbbbccccccccbbbbbbccccccccbbbbbbbbcccbbbbbbbbbbcccccccccccccccccccbbbbbbbbbccccccccbbbbbccccc

Nearest PDB structures (foldseek):
  6xi3-assembly1_AAA  TM=1.003E+00  e=1.432E-66  Marinobacter nauticus ATCC 49840
  5jtw-assembly1_A  TM=2.009E-01  e=3.716E-11  Homo sapiens
  1nug-assembly2_B  TM=2.500E-01  e=9.941E-07  Homo sapiens
  8glv-assembly1_Lm  TM=1.947E-01  e=4.323E-06  Chlamydomonas reinhardtii
  6bcs-assembly1_A  TM=2.888E-01  e=2.307E-02  Homo sapiens